Protein AF-A0AAN7YB39-F1 (afdb_monomer)

pLDDT: mean 75.11, std 22.78, range [27.12, 96.81]

Nearest PDB structures (foldseek):
  8sxz-assembly1_f  TM=6.040E-01  e=8.863E+00  Homo sapiens
  1uru-assembly1_A-2  TM=2.843E-01  e=2.651E+00  Drosophila melanogaster
  7n6g-assembly1_3Q  TM=1.728E-01  e=8.731E-01  Chlamydomonas reinhardtii
  3u9m-assembly1_A  TM=2.470E-01  e=5.469E+00  Homo sapiens

InterPro domains:
  IPR020850 GTPase effector domain [PS51388] (206-297)

Structure (mmCIF, N/CA/C/O backbone):
data_AF-A0AAN7YB39-F1
#
_entry.id   AF-A0AAN7YB39-F1
#
loop_
_atom_site.group_PDB
_atom_site.id
_atom_site.type_symbol
_atom_site.label_atom_id
_atom_site.label_alt_id
_atom_site.label_comp_id
_atom_site.label_asym_id
_atom_site.label_entity_id
_atom_site.label_seq_id
_atom_site.pdbx_PDB_ins_code
_atom_site.Cartn_x
_atom_site.Cartn_y
_atom_site.Cartn_z
_atom_site.occupancy
_atom_site.B_iso_or_equiv
_atom_site.auth_seq_id
_atom_site.auth_comp_id
_atom_site.auth_asym_id
_atom_site.auth_atom_id
_atom_site.pdbx_PDB_model_num
ATOM 1 N N . MET A 1 1 ? -0.452 -6.998 1.868 1.00 83.06 1 MET A N 1
ATOM 2 C CA . MET A 1 1 ? -1.133 -6.321 3.003 1.00 83.06 1 MET A CA 1
ATOM 3 C C . MET A 1 1 ? -2.255 -7.136 3.653 1.00 83.06 1 MET A C 1
ATOM 5 O O . MET A 1 1 ? -2.190 -7.310 4.856 1.00 83.06 1 MET A O 1
ATOM 9 N N . ARG A 1 2 ? -3.230 -7.708 2.924 1.00 84.50 2 ARG A N 1
ATOM 10 C CA . ARG A 1 2 ? -4.366 -8.448 3.540 1.00 84.50 2 ARG A CA 1
ATOM 11 C C . ARG A 1 2 ? -3.993 -9.591 4.497 1.00 84.50 2 ARG A C 1
ATOM 13 O O . ARG A 1 2 ? -4.722 -9.845 5.440 1.00 84.50 2 ARG A O 1
ATOM 20 N N . ARG A 1 3 ? -2.893 -10.301 4.224 1.00 83.81 3 ARG A N 1
ATOM 21 C CA . ARG A 1 3 ? -2.438 -11.446 5.035 1.00 83.81 3 ARG A CA 1
ATOM 22 C C . ARG A 1 3 ? -1.378 -11.037 6.060 1.00 83.81 3 ARG A C 1
ATOM 24 O O . ARG A 1 3 ? -1.516 -11.318 7.240 1.00 83.81 3 ARG A O 1
ATOM 31 N N . GLN A 1 4 ? -0.350 -10.324 5.597 1.00 85.81 4 GLN A N 1
ATOM 32 C CA . GLN A 1 4 ? 0.855 -10.034 6.385 1.00 85.81 4 GLN A CA 1
ATOM 33 C C . GLN A 1 4 ? 0.977 -8.577 6.865 1.00 85.81 4 GLN A C 1
ATOM 35 O O . GLN A 1 4 ? 1.976 -8.201 7.462 1.00 85.81 4 GLN A O 1
ATOM 40 N N . GLY A 1 5 ? -0.006 -7.719 6.571 1.00 86.69 5 GLY A N 1
ATOM 41 C CA . GLY A 1 5 ? 0.058 -6.289 6.898 1.00 86.69 5 GLY A CA 1
ATOM 42 C C . GLY A 1 5 ? -0.314 -5.956 8.337 1.00 86.69 5 GLY A C 1
ATOM 43 O O . GLY A 1 5 ? -0.099 -4.825 8.765 1.00 86.69 5 GLY A O 1
ATOM 44 N N . HIS A 1 6 ? -0.904 -6.902 9.062 1.00 90.00 6 HIS A N 1
ATOM 45 C CA . HIS A 1 6 ? -1.269 -6.742 10.463 1.00 90.00 6 HIS A CA 1
ATOM 46 C C . HIS A 1 6 ? -0.057 -7.027 11.341 1.00 90.00 6 HIS A C 1
ATOM 48 O O . HIS A 1 6 ? 0.505 -8.118 11.237 1.00 90.00 6 HIS A O 1
ATOM 54 N N . ARG A 1 7 ? 0.316 -6.102 12.230 1.00 90.06 7 ARG A N 1
ATOM 55 C CA . ARG A 1 7 ? 1.334 -6.387 13.249 1.00 90.06 7 ARG A CA 1
ATOM 56 C C . ARG A 1 7 ? 0.863 -7.480 14.205 1.00 90.06 7 ARG A C 1
ATOM 58 O O . ARG A 1 7 ? 1.604 -8.429 14.438 1.00 90.06 7 ARG A O 1
ATOM 65 N N . TYR A 1 8 ? -0.364 -7.357 14.712 1.00 90.06 8 TYR A N 1
ATOM 66 C CA . TYR A 1 8 ? -0.984 -8.344 15.588 1.00 90.06 8 TYR A CA 1
ATOM 67 C C . TYR A 1 8 ? -1.997 -9.184 14.810 1.00 90.06 8 TYR A C 1
ATOM 69 O O . TYR A 1 8 ? -3.013 -8.668 14.340 1.00 90.06 8 TYR A O 1
ATOM 77 N N . ASN A 1 9 ? -1.730 -10.480 14.668 1.00 88.06 9 ASN A N 1
ATOM 78 C CA . ASN A 1 9 ? -2.675 -11.428 14.090 1.00 88.06 9 ASN A CA 1
ATOM 79 C C . ASN A 1 9 ? -3.630 -11.920 15.187 1.00 88.06 9 ASN A C 1
ATOM 81 O O . ASN A 1 9 ? -3.201 -12.635 16.095 1.00 88.06 9 ASN A O 1
ATOM 85 N N . LEU A 1 10 ? -4.898 -11.500 15.115 1.00 85.19 10 LEU A N 1
ATOM 86 C CA . LEU A 1 10 ? -5.905 -11.798 16.133 1.00 85.19 10 LEU A CA 1
ATOM 87 C C . LEU A 1 10 ? -6.524 -13.179 15.902 1.00 85.19 10 LEU A C 1
ATOM 89 O O . LEU A 1 10 ? -7.164 -13.397 14.876 1.00 85.19 10 LEU A O 1
ATOM 93 N N . VAL A 1 11 ? -6.346 -14.090 16.861 1.00 84.06 11 VAL A N 1
ATOM 94 C CA . VAL A 1 11 ? -6.857 -15.474 16.797 1.00 84.06 11 VAL A CA 1
ATOM 95 C C . VAL A 1 11 ? -7.880 -15.718 17.914 1.00 84.06 11 VAL A C 1
ATOM 97 O O . VAL A 1 11 ? -7.735 -15.195 19.021 1.00 84.06 11 VAL A O 1
ATOM 100 N N . ASP A 1 12 ? -8.921 -16.506 17.627 1.00 66.88 12 ASP A N 1
ATOM 101 C CA . ASP A 1 12 ? -10.043 -16.752 18.550 1.00 66.88 12 ASP A CA 1
ATOM 102 C C . ASP A 1 12 ? -9.696 -17.705 19.712 1.00 66.88 12 ASP A C 1
ATOM 104 O O . ASP A 1 12 ? -10.278 -17.600 20.792 1.00 66.88 12 ASP A O 1
ATOM 108 N N . HIS A 1 13 ? -8.700 -18.582 19.542 1.00 57.97 13 HIS A N 1
ATOM 109 C CA . HIS A 1 13 ? -8.215 -19.505 20.574 1.00 57.97 13 HIS A CA 1
ATOM 110 C C . HIS A 1 13 ? -6.684 -19.523 20.636 1.00 57.97 13 HIS A C 1
ATOM 112 O O . HIS A 1 13 ? -6.022 -19.412 19.602 1.00 57.97 13 HIS A O 1
ATOM 118 N N . GLU A 1 14 ? -6.117 -19.713 21.837 1.00 52.72 14 GLU A N 1
ATOM 119 C CA . GLU A 1 14 ? -4.701 -20.068 21.992 1.00 52.72 14 GLU A CA 1
ATOM 120 C C . GLU A 1 14 ? -4.489 -21.463 21.407 1.00 52.72 14 GLU A C 1
ATOM 122 O O . GLU A 1 14 ? -4.579 -22.478 22.097 1.00 52.72 14 GLU A O 1
ATOM 127 N N . ARG A 1 15 ? -4.272 -21.538 20.093 1.00 45.50 15 ARG A N 1
ATOM 128 C CA . ARG A 1 15 ? -3.816 -22.775 19.479 1.00 45.50 15 ARG A CA 1
ATOM 129 C C . ARG A 1 15 ? -2.423 -23.021 20.061 1.00 45.50 15 ARG A C 1
ATOM 131 O O . ARG A 1 15 ? -1.532 -22.187 19.890 1.00 45.50 15 ARG A O 1
ATOM 138 N N . GLY A 1 16 ? -2.289 -24.099 20.841 1.00 44.31 16 GLY A N 1
ATOM 139 C CA . GLY A 1 16 ? -1.029 -24.504 21.459 1.00 44.31 16 GLY A CA 1
ATOM 140 C C . GLY A 1 16 ? 0.093 -24.410 20.434 1.00 44.31 16 GLY A C 1
ATOM 141 O O . GLY A 1 16 ? -0.144 -24.730 19.277 1.00 44.31 16 GLY A O 1
ATOM 142 N N . LYS A 1 17 ? 1.246 -23.888 20.870 1.00 40.91 17 LYS A N 1
ATOM 143 C CA . LYS A 1 17 ? 2.446 -23.531 20.094 1.00 40.91 17 LYS A CA 1
ATOM 144 C C . LYS A 1 17 ? 2.764 -24.508 18.950 1.00 40.91 17 LYS A C 1
ATOM 146 O O . LYS A 1 17 ? 3.692 -25.302 19.044 1.00 40.91 17 LYS A O 1
ATOM 151 N N . GLU A 1 18 ? 2.032 -24.427 17.855 1.00 38.12 18 GLU A N 1
ATOM 152 C CA . GLU A 1 18 ? 2.384 -25.060 16.601 1.00 38.12 18 GLU A CA 1
ATOM 153 C C . GLU A 1 18 ? 3.034 -23.970 15.772 1.00 38.12 18 GLU A C 1
ATOM 155 O O . GLU A 1 18 ? 2.397 -23.007 15.345 1.00 38.12 18 GLU A O 1
ATOM 160 N N . ASN A 1 19 ? 4.349 -24.113 15.624 1.00 41.38 19 ASN A N 1
ATOM 161 C CA . ASN A 1 19 ? 5.187 -23.339 14.726 1.00 41.38 19 ASN A CA 1
ATOM 162 C C . ASN A 1 19 ? 4.723 -23.558 13.277 1.00 41.38 19 ASN A C 1
ATOM 164 O O . ASN A 1 19 ? 5.379 -24.238 12.494 1.00 41.38 19 ASN A O 1
ATOM 168 N N . THR A 1 20 ? 3.592 -22.984 12.888 1.00 39.97 20 THR A N 1
ATOM 169 C CA . THR A 1 20 ? 3.364 -22.653 11.488 1.00 39.97 20 THR A CA 1
ATOM 170 C C . THR A 1 20 ? 4.073 -21.333 11.269 1.00 39.97 20 THR A C 1
ATOM 172 O O . THR A 1 20 ? 3.766 -20.378 11.976 1.00 39.97 20 THR A O 1
ATOM 175 N N . ASN A 1 21 ? 5.045 -21.304 10.356 1.00 44.50 21 ASN A N 1
ATOM 176 C CA . ASN A 1 21 ? 5.828 -20.135 9.951 1.00 44.50 21 ASN A CA 1
ATOM 177 C C . ASN A 1 21 ? 4.936 -18.919 9.624 1.00 44.50 21 ASN A C 1
ATOM 179 O O . ASN A 1 21 ? 4.682 -18.606 8.461 1.00 44.50 21 ASN A O 1
ATOM 183 N N . THR A 1 22 ? 4.445 -18.216 10.641 1.00 47.75 22 THR A N 1
ATOM 184 C CA . THR A 1 22 ? 3.862 -16.893 10.486 1.00 47.75 22 THR A CA 1
ATOM 185 C C . THR A 1 22 ? 5.049 -15.996 10.195 1.00 47.75 22 THR A C 1
ATOM 187 O O . THR A 1 22 ? 5.935 -15.879 11.038 1.00 47.75 22 THR A O 1
ATOM 190 N N . SER A 1 23 ? 5.101 -15.477 8.964 1.00 54.72 23 SER A N 1
ATOM 191 C CA . SER A 1 23 ? 6.090 -14.522 8.445 1.00 54.72 23 SER A CA 1
ATOM 192 C C . SER A 1 23 ? 6.753 -13.749 9.590 1.00 54.72 23 SER A C 1
ATOM 194 O O . SER A 1 23 ? 6.016 -13.126 10.354 1.00 54.72 23 SER A O 1
ATOM 196 N N . LEU A 1 24 ? 8.087 -13.838 9.721 1.00 55.56 24 LEU A N 1
ATOM 197 C CA . LEU A 1 24 ? 8.959 -13.467 10.865 1.00 55.56 24 LEU A CA 1
ATOM 198 C C . LEU A 1 24 ? 8.666 -12.124 11.589 1.00 55.56 24 LEU A C 1
ATOM 200 O O . LEU A 1 24 ? 9.299 -11.812 12.592 1.00 55.56 24 LEU A O 1
ATOM 204 N N . SER A 1 25 ? 7.722 -11.323 11.100 1.00 70.56 25 SER A N 1
ATOM 205 C CA . SER A 1 25 ? 7.321 -10.009 11.586 1.00 70.56 25 SER A CA 1
ATOM 206 C C . SER A 1 25 ? 5.951 -9.919 12.288 1.00 70.56 25 SER A C 1
ATOM 208 O O . SER A 1 25 ? 5.701 -8.896 12.925 1.00 70.56 25 SER A O 1
ATOM 210 N N . GLN A 1 26 ? 5.036 -10.894 12.162 1.00 84.94 26 GLN A N 1
ATOM 211 C CA . GLN A 1 26 ? 3.697 -10.802 12.782 1.00 84.94 26 GLN A CA 1
ATOM 212 C C . GLN A 1 26 ? 3.653 -11.452 14.169 1.00 84.94 26 GLN A C 1
ATOM 214 O O . GLN A 1 26 ? 4.123 -12.569 14.367 1.00 84.94 26 GLN A O 1
ATOM 219 N N . ILE A 1 27 ? 3.018 -10.775 15.125 1.00 87.12 27 ILE A N 1
ATOM 220 C CA . ILE A 1 27 ? 2.827 -11.255 16.496 1.00 87.12 27 ILE A CA 1
ATOM 221 C C . ILE A 1 27 ? 1.431 -11.868 16.595 1.00 87.12 27 ILE A C 1
ATOM 223 O O . ILE A 1 27 ? 0.433 -11.197 16.341 1.00 87.12 27 ILE A O 1
ATOM 227 N N . THR A 1 28 ? 1.341 -13.143 16.963 1.00 87.56 28 THR A N 1
ATOM 228 C CA . THR A 1 28 ? 0.040 -13.788 17.198 1.00 87.56 28 THR A CA 1
ATOM 229 C C . THR A 1 28 ? -0.462 -13.423 18.586 1.00 87.56 28 THR A C 1
ATOM 231 O O . THR A 1 28 ? 0.280 -13.544 19.558 1.00 87.56 28 THR A O 1
ATOM 234 N N . MET A 1 29 ? -1.707 -12.963 18.681 1.00 89.19 29 MET A N 1
ATOM 235 C CA . MET A 1 29 ? -2.298 -12.523 19.941 1.00 89.19 29 MET A CA 1
ATOM 236 C C . MET A 1 29 ? -3.792 -12.815 19.947 1.00 89.19 29 MET A C 1
ATOM 238 O O . MET A 1 29 ? -4.459 -12.671 18.927 1.00 89.19 29 MET A O 1
ATOM 242 N N . THR A 1 30 ? -4.350 -13.233 21.079 1.00 90.88 30 THR A N 1
ATOM 243 C CA . THR A 1 30 ? -5.800 -13.451 21.146 1.00 90.88 30 THR A CA 1
ATOM 244 C C . THR A 1 30 ? -6.548 -12.126 21.151 1.00 90.88 30 THR A C 1
ATOM 246 O O . THR A 1 30 ? -6.044 -11.096 21.612 1.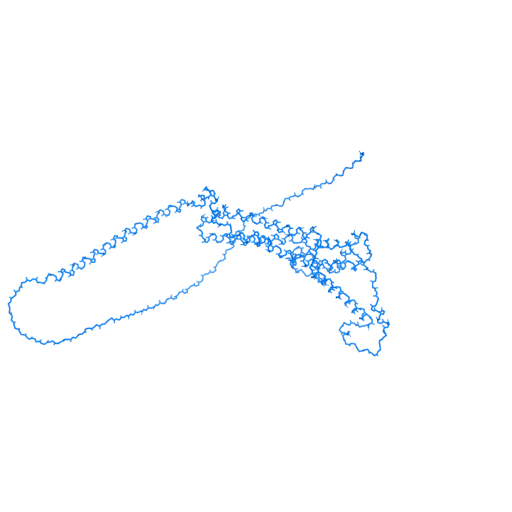00 90.88 30 THR A O 1
ATOM 249 N N . ARG A 1 31 ? -7.806 -12.150 20.702 1.00 88.56 31 ARG A N 1
ATOM 250 C CA . ARG A 1 31 ? -8.671 -10.967 20.765 1.00 88.56 31 ARG A CA 1
ATOM 251 C C . ARG A 1 31 ? -8.812 -10.426 22.193 1.00 88.56 31 ARG A C 1
ATOM 253 O O . ARG A 1 31 ? -8.739 -9.219 22.384 1.00 88.56 31 ARG A O 1
ATOM 260 N N . LYS A 1 32 ? -8.930 -11.307 23.195 1.00 88.62 32 LYS A N 1
ATOM 261 C CA . LYS A 1 32 ? -9.005 -10.919 24.616 1.00 88.62 32 LYS A CA 1
ATOM 262 C C . LYS A 1 32 ? -7.740 -10.197 25.086 1.00 88.62 32 LYS A C 1
ATOM 264 O O . LYS A 1 32 ? -7.845 -9.146 25.706 1.00 88.62 32 LYS A O 1
ATOM 269 N N . GLN A 1 33 ? -6.560 -10.717 24.746 1.00 90.94 33 GLN A N 1
ATOM 270 C CA . GLN A 1 33 ? -5.287 -10.058 25.065 1.00 90.94 33 GLN A CA 1
ATOM 271 C C . GLN A 1 33 ? -5.188 -8.679 24.400 1.00 90.94 33 GLN A C 1
ATOM 273 O O . GLN A 1 33 ? -4.709 -7.733 25.018 1.00 90.94 33 GLN A O 1
ATOM 278 N N . TYR A 1 34 ? -5.664 -8.537 23.158 1.00 92.81 34 TYR A N 1
ATOM 279 C CA . TYR A 1 34 ? -5.642 -7.253 22.447 1.00 92.81 34 TYR A CA 1
ATOM 280 C C . TYR A 1 34 ? -6.618 -6.233 23.017 1.00 92.81 34 TYR A C 1
ATOM 282 O O . TYR A 1 34 ? -6.279 -5.057 23.130 1.00 92.81 34 TYR A O 1
ATOM 290 N N . THR A 1 35 ? -7.790 -6.678 23.463 1.00 91.81 35 THR A N 1
ATOM 291 C CA . THR A 1 35 ? -8.710 -5.836 24.229 1.00 91.81 35 THR A CA 1
ATOM 292 C C . THR A 1 35 ? -8.092 -5.378 25.549 1.00 91.81 35 THR A C 1
ATOM 294 O O . THR A 1 35 ? -8.215 -4.204 25.885 1.00 91.81 35 THR A O 1
ATOM 297 N N . GLU A 1 36 ? -7.370 -6.246 26.263 1.00 92.19 36 GLU A N 1
ATOM 298 C CA . GLU A 1 36 ? -6.679 -5.851 27.497 1.00 92.19 36 GLU A CA 1
ATOM 299 C C . GLU A 1 36 ? -5.553 -4.844 27.221 1.00 92.19 36 GLU A C 1
ATOM 301 O O . GLU A 1 36 ? -5.421 -3.842 27.919 1.00 92.19 36 GLU A O 1
ATOM 306 N N . HIS A 1 37 ? -4.792 -5.034 26.139 1.00 92.44 37 HIS A N 1
ATOM 307 C CA . HIS A 1 37 ? -3.810 -4.048 25.686 1.00 92.44 37 HIS A CA 1
ATOM 308 C C . HIS A 1 37 ? -4.464 -2.687 25.389 1.00 92.44 37 HIS A C 1
ATOM 310 O O . HIS A 1 37 ? -3.989 -1.649 25.853 1.00 92.44 37 HIS A O 1
ATOM 316 N N . ALA A 1 38 ? -5.594 -2.686 24.676 1.00 92.88 38 ALA A N 1
ATOM 317 C CA . ALA A 1 38 ? -6.360 -1.474 24.403 1.00 92.88 38 ALA A CA 1
ATOM 318 C C . ALA A 1 38 ? -6.907 -0.826 25.687 1.00 92.88 38 ALA A C 1
ATOM 320 O O . ALA A 1 38 ? -6.900 0.397 25.789 1.00 92.88 38 ALA A O 1
ATOM 321 N N . LYS A 1 39 ? -7.315 -1.616 26.688 1.00 91.69 39 LYS A N 1
ATOM 322 C CA . LYS A 1 39 ? -7.737 -1.130 28.012 1.00 91.69 39 LYS A CA 1
ATOM 323 C C . LYS A 1 39 ? -6.586 -0.456 28.766 1.00 91.69 39 LYS A C 1
ATOM 325 O O . LYS A 1 39 ? -6.772 0.611 29.350 1.00 91.69 39 LYS A O 1
ATOM 330 N N . VAL A 1 40 ? -5.381 -1.023 28.723 1.00 91.62 40 VAL A N 1
ATOM 331 C CA . VAL A 1 40 ? -4.180 -0.394 29.303 1.00 91.62 40 VAL A CA 1
ATOM 332 C C . VAL A 1 40 ? -3.849 0.921 28.592 1.00 91.62 40 VAL A C 1
ATOM 334 O O . VAL A 1 40 ? -3.535 1.916 29.246 1.00 91.62 40 VAL A O 1
ATOM 337 N N . LEU A 1 41 ? -3.958 0.965 27.261 1.00 91.12 41 LEU A N 1
ATOM 338 C CA . LEU A 1 41 ? -3.773 2.207 26.509 1.00 91.12 41 LEU A CA 1
ATOM 339 C C . LEU A 1 41 ? -4.833 3.250 26.869 1.00 91.12 41 LEU A C 1
ATOM 341 O O . LEU A 1 41 ? -4.466 4.387 27.146 1.00 91.12 41 LEU A O 1
ATOM 345 N N . LEU A 1 42 ? -6.104 2.847 26.939 1.00 90.69 42 LEU A N 1
ATOM 346 C CA . LEU A 1 42 ? -7.237 3.688 27.323 1.00 90.69 42 LEU A CA 1
ATOM 347 C C . LEU A 1 42 ? -7.042 4.297 28.711 1.00 90.69 42 LEU A C 1
ATOM 349 O O . LEU A 1 42 ? -7.211 5.499 28.879 1.00 90.69 42 LEU A O 1
ATOM 353 N N . THR A 1 43 ? -6.650 3.501 29.708 1.00 88.81 43 THR A N 1
ATOM 354 C CA . THR A 1 43 ? -6.431 4.011 31.072 1.00 88.81 43 THR A CA 1
ATOM 355 C C . THR A 1 43 ? -5.235 4.959 31.144 1.00 88.81 43 THR A C 1
ATOM 357 O O . THR A 1 43 ? -5.285 5.948 31.874 1.00 88.81 43 THR A O 1
ATOM 360 N N . ARG A 1 44 ? -4.184 4.712 30.349 1.00 89.06 44 ARG A N 1
ATOM 361 C CA . ARG A 1 44 ? -2.989 5.565 30.281 1.00 89.06 44 ARG A CA 1
ATOM 362 C C . ARG A 1 44 ? -3.226 6.885 29.545 1.00 89.06 44 ARG A C 1
ATOM 364 O O . ARG A 1 44 ? -2.643 7.895 29.930 1.00 89.06 44 ARG A O 1
ATOM 371 N N . SER A 1 45 ? -4.024 6.880 28.479 1.00 86.62 45 SER A N 1
ATOM 372 C CA . SER A 1 45 ? -4.332 8.069 27.672 1.00 86.62 45 SER A CA 1
ATOM 373 C C . SER A 1 45 ? -5.595 8.805 28.130 1.00 86.62 45 SER A C 1
ATOM 375 O O . SER A 1 45 ? -5.950 9.827 27.539 1.00 86.62 45 SER A O 1
ATOM 377 N N . ARG A 1 46 ? -6.251 8.322 29.197 1.00 85.25 46 ARG A N 1
ATOM 378 C CA . ARG A 1 46 ? -7.513 8.868 29.700 1.00 85.25 46 ARG A CA 1
ATOM 379 C C . ARG A 1 46 ? -7.368 10.339 30.073 1.00 85.25 46 ARG A C 1
ATOM 381 O O . ARG A 1 46 ? -6.643 10.697 30.999 1.00 85.25 46 ARG A O 1
ATOM 388 N N . GLY A 1 47 ? -8.098 11.186 29.357 1.00 86.81 47 GLY A N 1
ATOM 389 C CA . GLY A 1 47 ? -8.186 12.611 29.650 1.00 86.81 47 GLY A CA 1
ATOM 390 C C . GLY A 1 47 ? -9.424 12.936 30.479 1.00 86.81 47 GLY A C 1
ATOM 391 O O . GLY A 1 47 ? -9.537 12.589 31.652 1.00 86.81 47 GLY A O 1
ATOM 392 N N . ARG A 1 48 ? -10.370 13.626 29.837 1.00 87.38 48 ARG A N 1
ATOM 393 C CA . ARG A 1 48 ? -11.651 14.068 30.419 1.00 87.38 48 ARG A CA 1
ATOM 394 C C . ARG A 1 48 ? -12.825 13.160 30.027 1.00 87.38 48 ARG A C 1
ATOM 396 O O . ARG A 1 48 ? -13.973 13.587 30.070 1.00 87.38 48 ARG A O 1
ATOM 403 N N . GLU A 1 49 ? -12.528 11.945 29.580 1.00 87.75 49 GLU A N 1
ATOM 404 C CA . GLU A 1 49 ? -13.534 10.964 29.170 1.00 87.75 49 GLU A CA 1
ATOM 405 C C . GLU A 1 49 ? -14.314 10.420 30.364 1.00 87.75 49 GLU A C 1
ATOM 407 O O . GLU A 1 49 ? -13.775 10.242 31.459 1.00 87.75 49 GLU A O 1
ATOM 412 N N . LEU A 1 50 ? -15.594 10.138 30.130 1.00 85.88 50 LEU A N 1
ATOM 413 C CA . LEU A 1 50 ? -16.458 9.497 31.111 1.00 85.88 50 LEU A CA 1
ATOM 414 C C . LEU A 1 50 ? -16.235 7.974 31.093 1.00 85.88 50 LEU A C 1
ATOM 416 O O . LEU A 1 50 ? -15.908 7.421 30.038 1.00 85.88 50 LEU A O 1
ATOM 420 N N . PRO A 1 51 ? -16.445 7.272 32.220 1.00 81.38 51 PRO A N 1
ATOM 421 C CA . PRO A 1 51 ? -16.397 5.812 32.251 1.00 81.38 51 PRO A CA 1
ATOM 422 C C . PRO A 1 51 ? -17.288 5.184 31.171 1.00 81.38 51 PRO A C 1
ATOM 424 O O . PRO A 1 51 ? -18.423 5.614 30.969 1.00 81.38 51 PRO A O 1
ATOM 427 N N . GLY A 1 52 ? -16.771 4.174 30.469 1.00 82.38 52 GLY A N 1
ATOM 428 C CA . GLY A 1 52 ? -17.483 3.531 29.356 1.00 82.38 52 GLY A CA 1
ATOM 429 C C . GLY A 1 52 ? -17.390 4.255 28.013 1.00 82.38 52 GLY A C 1
ATOM 430 O O . GLY A 1 52 ? -17.947 3.776 27.027 1.00 82.38 52 GLY A O 1
ATOM 431 N N . THR A 1 53 ? -16.678 5.381 27.957 1.00 87.00 53 THR A N 1
ATOM 432 C CA . THR A 1 53 ? -16.326 6.079 26.715 1.00 87.00 53 THR A CA 1
ATOM 433 C C . THR A 1 53 ? -14.816 6.047 26.497 1.00 87.00 53 THR A C 1
ATOM 435 O O . THR A 1 53 ? -14.063 5.708 27.409 1.00 87.00 53 THR A O 1
ATOM 438 N N . PHE A 1 54 ? -14.373 6.363 25.282 1.00 89.75 54 PHE A N 1
ATOM 439 C CA . PHE A 1 54 ? -12.956 6.417 24.933 1.00 89.75 54 PHE A CA 1
ATOM 440 C C . PHE A 1 54 ? -12.675 7.580 23.975 1.00 89.75 54 PHE A C 1
ATOM 442 O O . PHE A 1 54 ? -13.552 8.007 23.219 1.00 89.75 54 PHE A O 1
ATOM 449 N N . ASN A 1 55 ? -11.438 8.071 23.979 1.00 90.50 55 ASN A N 1
ATOM 450 C CA . ASN A 1 55 ? -10.956 9.073 23.039 1.00 90.50 55 ASN A CA 1
ATOM 451 C C . ASN A 1 55 ? -10.939 8.498 21.619 1.00 90.50 55 ASN A C 1
ATOM 453 O O . ASN A 1 55 ? -10.232 7.515 21.399 1.00 90.50 55 ASN A O 1
ATOM 457 N N . PRO A 1 56 ? -11.575 9.118 20.613 1.00 88.12 56 PRO A N 1
ATOM 458 C CA . PRO A 1 56 ? -11.428 8.680 19.226 1.00 88.12 56 PRO A CA 1
ATOM 459 C C . PRO A 1 56 ? -9.966 8.591 18.751 1.00 88.12 56 PRO A C 1
ATOM 461 O O . PRO A 1 56 ? -9.661 7.774 17.887 1.00 88.12 56 PRO A O 1
ATOM 464 N N . LEU A 1 57 ? -9.042 9.361 19.342 1.00 89.50 57 LEU A N 1
ATOM 465 C CA . LEU A 1 57 ? -7.606 9.268 19.044 1.00 89.50 57 LEU A CA 1
ATOM 466 C C . LEU A 1 57 ? -6.977 7.925 19.452 1.00 89.50 57 LEU A C 1
ATOM 468 O O . LEU A 1 57 ? -6.004 7.513 18.830 1.00 89.50 57 LEU A O 1
ATOM 472 N N . LEU A 1 58 ? -7.569 7.186 20.396 1.00 91.81 58 LEU A N 1
ATOM 473 C CA . LEU A 1 58 ? -7.135 5.825 20.730 1.00 91.81 58 LEU A CA 1
ATOM 474 C C . LEU A 1 58 ? -7.220 4.889 19.512 1.00 91.81 58 LEU A C 1
ATOM 476 O O . LEU A 1 58 ? -6.400 3.986 19.361 1.00 91.81 58 LEU A O 1
ATOM 480 N N . ILE A 1 59 ? -8.183 5.123 18.611 1.00 92.94 59 ILE A N 1
ATOM 481 C CA . ILE A 1 59 ? -8.293 4.379 17.349 1.00 92.94 59 ILE A CA 1
ATOM 482 C C . ILE A 1 59 ? -7.052 4.627 16.485 1.00 92.94 59 ILE A C 1
ATOM 484 O O . ILE A 1 59 ? -6.566 3.693 15.851 1.00 92.94 59 ILE A O 1
ATOM 488 N N . ALA A 1 60 ? -6.537 5.861 16.469 1.00 91.62 60 ALA A N 1
ATOM 489 C CA . ALA A 1 60 ? -5.342 6.224 15.714 1.00 91.62 60 ALA A CA 1
ATOM 490 C C . ALA A 1 60 ? -4.107 5.499 16.258 1.00 91.62 60 ALA A C 1
ATOM 492 O O . ALA A 1 60 ? -3.378 4.889 15.480 1.00 91.62 60 ALA A O 1
ATOM 493 N N . ASP A 1 61 ? -3.925 5.500 17.579 1.00 92.06 61 ASP A N 1
ATOM 494 C CA . ASP A 1 61 ? -2.798 4.835 18.239 1.00 92.06 61 ASP A CA 1
ATOM 495 C C . ASP A 1 61 ? -2.802 3.324 17.956 1.00 92.06 61 ASP A C 1
ATOM 497 O O . ASP A 1 61 ? -1.813 2.760 17.482 1.00 92.06 61 ASP A O 1
ATOM 501 N N . LEU A 1 62 ? -3.954 2.671 18.151 1.00 94.00 62 LEU A N 1
ATOM 502 C CA . LEU A 1 62 ? -4.125 1.246 17.854 1.00 94.00 62 LEU A CA 1
ATOM 503 C C . LEU A 1 62 ? -3.907 0.944 16.363 1.00 94.00 62 LEU A C 1
ATOM 505 O O . LEU A 1 62 ? -3.292 -0.062 16.005 1.00 94.00 62 LEU A O 1
ATOM 509 N N . PHE A 1 63 ? -4.394 1.817 15.476 1.00 93.94 63 PHE A N 1
ATOM 510 C CA . PHE A 1 63 ? -4.216 1.664 14.036 1.00 93.94 63 PHE A CA 1
ATOM 511 C C . PHE A 1 63 ? -2.743 1.777 13.630 1.00 93.94 63 PHE A C 1
ATOM 513 O O . PHE A 1 63 ? -2.269 0.949 12.850 1.00 93.94 63 PHE A O 1
ATOM 520 N N . GLN A 1 64 ? -2.010 2.755 14.167 1.00 92.12 64 GLN A N 1
ATOM 521 C CA . GLN A 1 64 ? -0.579 2.945 13.913 1.00 92.12 64 GLN A CA 1
ATOM 522 C C . GLN A 1 64 ? 0.231 1.711 14.302 1.00 92.12 64 GLN A C 1
ATOM 524 O O . GLN A 1 64 ? 1.058 1.238 13.520 1.00 92.12 64 GLN A O 1
ATOM 529 N N . GLU A 1 65 ? -0.048 1.144 15.476 1.00 92.38 65 GLU A N 1
ATOM 530 C CA . GLU A 1 65 ? 0.573 -0.109 15.893 1.00 92.38 65 GLU A CA 1
ATOM 531 C C . GLU A 1 65 ? 0.245 -1.247 14.924 1.00 92.38 65 GLU A C 1
ATOM 533 O O . GLU A 1 65 ? 1.126 -2.027 14.562 1.00 92.38 65 GLU A O 1
ATOM 538 N N . GLN A 1 66 ? -1.009 -1.335 14.477 1.00 92.44 66 GLN A N 1
ATOM 539 C CA . GLN A 1 66 ? -1.473 -2.434 13.641 1.00 92.44 66 GLN A CA 1
ATOM 540 C C . GLN A 1 66 ? -0.960 -2.365 12.196 1.00 92.44 66 GLN A C 1
ATOM 542 O O . GLN A 1 66 ? -0.779 -3.411 11.566 1.00 92.44 66 GLN A O 1
ATOM 547 N N . CYS A 1 67 ? -0.703 -1.167 11.664 1.00 93.00 67 CYS A N 1
ATOM 548 C CA . CYS A 1 67 ? -0.205 -0.944 10.302 1.00 93.00 67 CYS A CA 1
ATOM 549 C C . CYS A 1 67 ? 1.322 -0.757 10.212 1.00 93.00 67 CYS A C 1
ATOM 551 O O . CYS A 1 67 ? 1.841 -0.397 9.153 1.00 93.00 67 CYS A O 1
ATOM 553 N N . SER A 1 68 ? 2.074 -1.035 11.282 1.00 91.69 68 SER A N 1
ATOM 554 C CA . SER A 1 68 ? 3.529 -0.819 11.325 1.00 91.69 68 SER A CA 1
ATOM 555 C C . SER A 1 68 ? 4.319 -1.618 10.277 1.00 91.69 68 SER A C 1
ATOM 557 O O . SER A 1 68 ? 5.448 -1.259 9.954 1.00 91.69 68 SER A O 1
ATOM 559 N N . LEU A 1 69 ? 3.744 -2.704 9.748 1.00 92.38 69 LEU A N 1
ATOM 560 C CA . LEU A 1 69 ? 4.352 -3.559 8.720 1.00 92.38 69 LEU A CA 1
ATOM 561 C C . LEU A 1 69 ? 4.090 -3.076 7.286 1.00 92.38 69 LEU A C 1
ATOM 563 O O . LEU A 1 69 ? 4.646 -3.619 6.334 1.00 92.38 69 LEU A O 1
ATOM 567 N N . TRP A 1 70 ? 3.232 -2.073 7.089 1.00 94.56 70 TRP A N 1
ATOM 568 C CA . TRP A 1 70 ? 2.912 -1.585 5.746 1.00 94.56 70 TRP A CA 1
ATOM 569 C C . TRP A 1 70 ? 4.117 -0.996 4.997 1.00 94.56 70 TRP A C 1
ATOM 571 O O . TRP A 1 70 ? 4.254 -1.322 3.818 1.00 94.56 70 TRP A O 1
ATOM 581 N N . PRO A 1 71 ? 5.022 -0.210 5.621 1.00 93.06 71 PRO A N 1
ATOM 582 C CA . PRO A 1 71 ? 6.178 0.348 4.918 1.00 93.06 71 PRO A CA 1
ATOM 583 C C . PRO A 1 71 ? 7.139 -0.711 4.361 1.00 93.06 71 PRO A C 1
ATOM 585 O O . PRO A 1 71 ? 7.675 -0.547 3.268 1.00 93.06 71 PRO A O 1
ATOM 588 N N . SER A 1 72 ? 7.387 -1.805 5.089 1.00 92.44 72 SER A N 1
ATOM 589 C CA . SER A 1 72 ? 8.260 -2.881 4.597 1.00 92.44 72 SER A CA 1
ATOM 590 C C . SER A 1 72 ? 7.616 -3.630 3.434 1.00 92.44 72 SER A C 1
ATOM 592 O O . SER A 1 72 ? 8.259 -3.791 2.400 1.00 92.44 72 SER A O 1
ATOM 594 N N . LEU A 1 73 ? 6.339 -4.000 3.568 1.00 93.12 73 LEU A N 1
ATOM 595 C CA . LEU A 1 73 ? 5.587 -4.676 2.508 1.00 93.12 73 LEU A CA 1
ATOM 596 C C . LEU A 1 73 ? 5.473 -3.829 1.242 1.00 93.12 73 LEU A C 1
ATOM 598 O O . LEU A 1 73 ? 5.559 -4.359 0.139 1.00 93.12 73 LEU A O 1
ATOM 602 N N . LEU A 1 74 ? 5.266 -2.519 1.396 1.00 94.50 74 LEU A N 1
ATOM 603 C CA . LEU A 1 74 ? 5.211 -1.609 0.264 1.00 94.50 74 LEU A CA 1
ATOM 604 C C . LEU A 1 74 ? 6.554 -1.575 -0.469 1.00 94.50 74 LEU A C 1
ATOM 606 O O . LEU A 1 74 ? 6.578 -1.750 -1.680 1.00 94.50 74 LEU A O 1
ATOM 610 N N . ARG A 1 75 ? 7.666 -1.380 0.249 1.00 94.44 75 ARG A N 1
ATOM 611 C CA . ARG A 1 75 ? 9.000 -1.321 -0.373 1.00 94.44 75 ARG A CA 1
ATOM 612 C C . ARG A 1 75 ? 9.360 -2.616 -1.093 1.00 94.44 75 ARG A C 1
ATOM 614 O O . ARG A 1 75 ? 9.956 -2.569 -2.162 1.00 94.44 75 ARG A O 1
ATOM 621 N N . GLU A 1 76 ? 8.994 -3.762 -0.529 1.00 94.50 76 GLU A N 1
ATOM 622 C CA . GLU A 1 76 ? 9.183 -5.059 -1.181 1.00 94.50 76 GLU A CA 1
ATOM 623 C C . GLU A 1 76 ? 8.342 -5.188 -2.456 1.00 94.50 76 GLU A C 1
ATOM 625 O O . GLU A 1 76 ? 8.872 -5.557 -3.503 1.00 94.50 76 GLU A O 1
ATOM 630 N N . TYR A 1 77 ? 7.062 -4.811 -2.395 1.00 94.94 77 TYR A N 1
ATOM 631 C CA . TYR A 1 77 ? 6.176 -4.803 -3.558 1.00 94.94 77 TYR A CA 1
ATOM 632 C C . TYR A 1 77 ? 6.697 -3.887 -4.670 1.00 94.94 77 TYR A C 1
ATOM 634 O O . TYR A 1 77 ? 6.851 -4.331 -5.806 1.00 94.94 77 TYR A O 1
ATOM 642 N N . LEU A 1 78 ? 7.029 -2.636 -4.340 1.00 95.62 78 LEU A N 1
ATOM 643 C CA . LEU A 1 78 ? 7.545 -1.670 -5.308 1.00 95.62 78 LEU A CA 1
ATOM 644 C C . LEU A 1 78 ? 8.862 -2.147 -5.919 1.00 95.62 78 LEU A C 1
ATOM 646 O O . LEU A 1 78 ? 9.020 -2.061 -7.128 1.00 95.62 78 LEU A O 1
ATOM 650 N N . ARG A 1 79 ? 9.766 -2.739 -5.127 1.00 96.12 79 ARG A N 1
ATOM 651 C CA . ARG A 1 79 ? 10.996 -3.346 -5.657 1.00 96.12 79 ARG A CA 1
ATOM 652 C C . ARG A 1 79 ? 10.696 -4.458 -6.660 1.00 96.12 79 ARG A C 1
ATOM 654 O O . ARG A 1 79 ? 11.335 -4.508 -7.705 1.00 96.12 79 ARG A O 1
ATOM 661 N N . SER A 1 80 ? 9.747 -5.342 -6.351 1.00 96.75 80 SER A N 1
ATOM 662 C CA . SER A 1 80 ? 9.368 -6.436 -7.251 1.00 96.75 80 SER A CA 1
ATOM 663 C C . SER A 1 80 ? 8.784 -5.916 -8.564 1.00 96.75 80 SER A C 1
ATOM 665 O O . SER A 1 80 ? 9.123 -6.438 -9.623 1.00 96.75 80 SER A O 1
ATOM 667 N N . VAL A 1 81 ? 7.923 -4.897 -8.502 1.00 96.06 81 VAL A N 1
ATOM 668 C CA . VAL A 1 81 ? 7.342 -4.263 -9.693 1.00 96.06 81 VAL A CA 1
ATOM 669 C C . VAL A 1 81 ? 8.435 -3.583 -10.515 1.00 96.06 81 VAL A C 1
ATOM 671 O O . VAL A 1 81 ? 8.548 -3.859 -11.705 1.00 96.06 81 VAL A O 1
ATOM 674 N N . SER A 1 82 ? 9.295 -2.780 -9.883 1.00 95.12 82 SER A N 1
ATOM 675 C CA . SER A 1 82 ? 10.428 -2.126 -10.547 1.00 95.12 82 SER A CA 1
ATOM 676 C C . SER A 1 82 ? 11.334 -3.124 -11.259 1.00 95.12 82 SER A C 1
ATOM 678 O O . SER A 1 82 ? 11.657 -2.924 -12.426 1.00 95.12 82 SER A O 1
ATOM 680 N N . ALA A 1 83 ? 11.712 -4.214 -10.584 1.00 95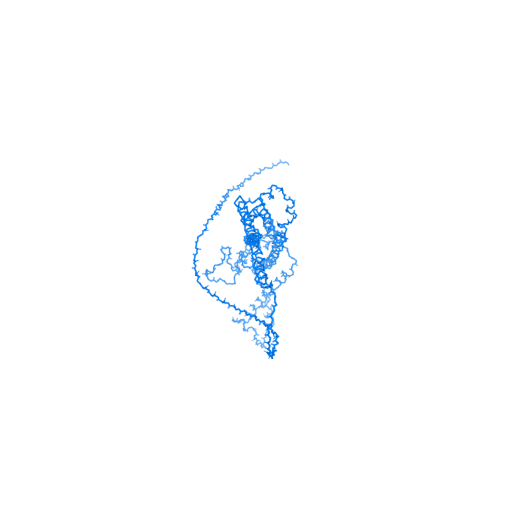.81 83 ALA A N 1
ATOM 681 C CA . ALA A 1 83 ? 12.567 -5.247 -11.160 1.00 95.81 83 ALA A CA 1
ATOM 682 C C . ALA A 1 83 ? 11.897 -5.943 -12.355 1.00 95.81 83 ALA A C 1
ATOM 684 O O . ALA A 1 83 ? 12.541 -6.157 -13.381 1.00 95.81 83 ALA A O 1
ATOM 685 N N . GLY A 1 84 ? 10.598 -6.248 -12.250 1.00 96.12 84 GLY A N 1
ATOM 686 C CA . GLY A 1 84 ? 9.821 -6.818 -13.351 1.00 96.12 84 GLY A CA 1
ATOM 687 C C . GLY A 1 84 ? 9.778 -5.894 -14.569 1.00 96.12 84 GLY A C 1
ATOM 688 O O . GLY A 1 84 ? 10.067 -6.328 -15.683 1.00 96.12 84 GLY A O 1
ATOM 689 N N . THR A 1 85 ? 9.496 -4.607 -14.358 1.00 94.38 85 THR A N 1
ATOM 690 C CA . THR A 1 85 ? 9.439 -3.613 -15.436 1.00 94.38 85 THR A CA 1
ATOM 691 C C . THR A 1 85 ? 10.808 -3.372 -16.069 1.00 94.38 85 THR A C 1
ATOM 693 O O . THR A 1 85 ? 10.924 -3.378 -17.292 1.00 94.38 85 THR A O 1
ATOM 696 N N . GLN A 1 86 ? 11.864 -3.210 -15.267 1.00 93.94 86 GLN A N 1
ATOM 697 C CA . GLN A 1 86 ? 13.232 -3.063 -15.777 1.00 93.94 86 GLN A CA 1
ATOM 698 C C . GLN A 1 86 ? 13.664 -4.290 -16.587 1.00 93.94 86 GLN A C 1
ATOM 700 O O . GLN A 1 86 ? 14.237 -4.141 -17.664 1.00 93.94 86 GLN A O 1
ATOM 705 N N . GLY A 1 87 ? 13.355 -5.497 -16.101 1.00 94.88 87 GLY A N 1
ATOM 706 C CA . GLY A 1 87 ? 13.632 -6.741 -16.816 1.00 94.88 87 GLY A CA 1
ATOM 707 C C . GLY A 1 87 ? 12.897 -6.825 -18.154 1.00 94.88 87 GLY A C 1
ATOM 708 O O . GLY A 1 87 ? 13.498 -7.208 -19.159 1.00 94.88 87 GLY A O 1
ATOM 709 N N . PHE A 1 88 ? 11.628 -6.412 -18.194 1.00 94.12 88 PHE A N 1
ATOM 710 C CA . PHE A 1 88 ? 10.844 -6.349 -19.427 1.00 94.12 88 PHE A CA 1
ATOM 711 C C . PHE A 1 88 ? 11.451 -5.371 -20.439 1.00 94.12 88 PHE A C 1
ATOM 713 O O . PHE A 1 88 ? 11.757 -5.775 -21.558 1.00 94.12 88 PHE A O 1
ATOM 720 N N . VAL A 1 89 ? 11.695 -4.118 -20.041 1.00 93.31 89 VAL A N 1
ATOM 721 C CA . VAL A 1 89 ? 12.267 -3.095 -20.933 1.00 93.31 89 VAL A CA 1
ATOM 722 C C . VAL A 1 89 ? 13.632 -3.537 -21.462 1.00 93.31 89 VAL A C 1
ATOM 724 O O . VAL A 1 89 ? 13.871 -3.485 -22.666 1.00 93.31 89 VAL A O 1
ATOM 727 N N . ARG A 1 90 ? 14.503 -4.057 -20.587 1.00 94.19 90 ARG A N 1
ATOM 728 C CA . ARG A 1 90 ? 15.813 -4.601 -20.972 1.00 94.19 90 ARG A CA 1
ATOM 729 C C . ARG A 1 90 ? 15.686 -5.712 -22.015 1.00 94.19 90 ARG A C 1
ATOM 731 O O . ARG A 1 90 ? 16.442 -5.734 -22.980 1.00 94.19 90 ARG A O 1
ATOM 738 N N . SER A 1 91 ? 14.713 -6.606 -21.845 1.00 94.69 91 SER A N 1
ATOM 739 C CA . SER A 1 91 ? 14.459 -7.700 -22.790 1.00 94.69 91 SER A CA 1
ATOM 740 C C . SER A 1 91 ? 13.967 -7.191 -24.147 1.00 94.69 91 SER A C 1
ATOM 742 O O . SER A 1 91 ? 14.406 -7.691 -25.177 1.00 94.69 91 SER A O 1
ATOM 744 N N . VAL A 1 92 ? 13.095 -6.177 -24.161 1.00 93.38 92 VAL A N 1
ATOM 745 C CA . VAL A 1 92 ? 12.587 -5.569 -25.402 1.00 93.38 92 VAL A CA 1
ATOM 746 C C . VAL A 1 92 ? 13.709 -4.877 -26.174 1.00 93.38 92 VAL A C 1
ATOM 748 O O . VAL A 1 92 ? 13.853 -5.112 -27.370 1.00 93.38 92 VAL A O 1
ATOM 751 N N . ILE A 1 93 ? 14.543 -4.073 -25.508 1.00 92.06 93 ILE A N 1
ATOM 752 C CA . ILE A 1 93 ? 15.643 -3.360 -26.176 1.00 92.06 93 ILE A CA 1
ATOM 753 C C . ILE A 1 93 ? 16.673 -4.337 -26.753 1.00 92.06 93 ILE A C 1
ATOM 755 O O . ILE A 1 93 ? 17.052 -4.198 -27.912 1.00 92.06 93 ILE A O 1
ATOM 759 N N . ARG A 1 94 ? 17.053 -5.377 -26.000 1.00 93.81 94 ARG A N 1
ATOM 760 C CA . ARG A 1 94 ? 17.959 -6.435 -26.487 1.00 93.81 94 ARG A CA 1
ATOM 761 C C . ARG A 1 94 ? 17.385 -7.256 -27.639 1.00 93.81 94 ARG A C 1
ATOM 763 O O . ARG A 1 94 ? 18.137 -7.841 -28.402 1.00 93.81 94 ARG A O 1
ATOM 770 N N . HIS A 1 95 ? 16.062 -7.332 -27.759 1.00 93.81 95 HIS A N 1
ATOM 771 C CA . HIS A 1 95 ? 15.431 -8.010 -28.887 1.00 93.81 95 HIS A CA 1
ATOM 772 C C . HIS A 1 95 ? 15.411 -7.148 -30.158 1.00 93.81 95 HIS A C 1
ATOM 774 O O . HIS A 1 95 ? 15.474 -7.683 -31.261 1.00 93.81 95 HIS A O 1
ATOM 780 N N . LEU A 1 96 ? 15.295 -5.825 -30.011 1.00 90.19 96 LEU A N 1
ATOM 781 C CA . LEU A 1 96 ? 15.146 -4.894 -31.132 1.00 90.19 96 LEU A CA 1
ATOM 782 C C . LEU A 1 96 ? 16.478 -4.351 -31.666 1.00 90.19 96 LEU A C 1
ATOM 784 O O . LEU A 1 96 ? 16.546 -3.972 -32.834 1.00 90.19 96 LEU A O 1
ATOM 788 N N . ALA A 1 97 ? 17.515 -4.287 -30.832 1.00 86.81 97 ALA A N 1
ATOM 789 C CA . ALA A 1 97 ? 18.823 -3.742 -31.184 1.00 86.81 97 ALA A CA 1
ATOM 790 C C . ALA A 1 97 ? 19.926 -4.805 -31.083 1.00 86.81 97 ALA A C 1
ATOM 792 O O . ALA A 1 97 ? 19.811 -5.773 -30.337 1.00 86.81 97 ALA A O 1
ATOM 793 N N . GLN A 1 98 ? 21.018 -4.602 -31.825 1.00 85.56 98 GLN A N 1
ATOM 794 C CA . GLN A 1 98 ? 22.233 -5.409 -31.691 1.00 85.56 98 GLN A CA 1
ATOM 795 C C . GLN A 1 98 ? 22.829 -5.233 -30.286 1.00 85.56 98 GLN A C 1
ATOM 797 O O . GLN A 1 98 ? 22.828 -4.114 -29.779 1.00 85.56 98 GLN A O 1
ATOM 802 N N . ASP A 1 99 ? 23.380 -6.300 -29.698 1.00 86.19 99 ASP A N 1
ATOM 803 C CA . ASP A 1 99 ? 23.843 -6.349 -28.299 1.00 86.19 99 ASP A CA 1
ATOM 804 C C . ASP A 1 99 ? 24.647 -5.112 -27.851 1.00 86.19 99 ASP A C 1
ATOM 806 O O . ASP A 1 99 ? 24.334 -4.510 -26.828 1.00 86.19 99 ASP A O 1
ATOM 810 N N . GLU A 1 100 ? 25.638 -4.674 -28.636 1.00 84.31 100 GLU A N 1
ATOM 811 C CA . GLU A 1 100 ? 26.462 -3.498 -28.305 1.00 84.31 100 GLU A CA 1
ATOM 812 C C . GLU A 1 100 ? 25.651 -2.194 -28.244 1.00 84.31 100 GLU A C 1
ATOM 814 O O . GLU A 1 100 ? 25.839 -1.377 -27.344 1.00 84.31 100 GLU A O 1
ATOM 819 N N . VAL A 1 101 ? 24.739 -1.993 -29.197 1.00 86.19 101 VAL A N 1
ATOM 820 C CA . VAL A 1 101 ? 23.879 -0.804 -29.265 1.00 86.19 101 VAL A CA 1
ATOM 821 C C . VAL A 1 101 ? 22.802 -0.876 -28.184 1.00 86.19 101 VAL A C 1
ATOM 823 O O . VAL A 1 101 ? 22.475 0.136 -27.570 1.00 86.19 101 VAL A O 1
ATOM 826 N N . ALA A 1 102 ? 22.277 -2.073 -27.912 1.00 89.69 102 ALA A N 1
ATOM 827 C CA . ALA A 1 102 ? 21.287 -2.309 -26.874 1.00 89.69 102 ALA A CA 1
ATOM 828 C C . ALA A 1 102 ? 21.823 -1.918 -25.491 1.00 89.69 102 ALA A C 1
ATOM 830 O O . ALA A 1 102 ? 21.158 -1.156 -24.794 1.00 89.69 102 ALA A O 1
ATOM 831 N N . GLU A 1 103 ? 23.021 -2.375 -25.108 1.00 90.00 103 GLU A N 1
ATOM 832 C CA . GLU A 1 103 ? 23.615 -2.006 -23.813 1.00 90.00 103 GLU A CA 1
ATOM 833 C C . GLU A 1 103 ? 23.895 -0.498 -23.731 1.00 90.00 103 GLU A C 1
ATOM 835 O O . GLU A 1 103 ? 23.550 0.131 -22.736 1.00 90.00 103 GLU A O 1
ATOM 840 N N . LYS A 1 104 ? 24.395 0.124 -24.806 1.00 88.81 104 LYS A N 1
ATOM 841 C CA . LYS A 1 104 ? 24.602 1.582 -24.843 1.00 88.81 104 LYS A CA 1
ATOM 842 C C . LYS A 1 104 ? 23.299 2.370 -24.672 1.00 88.81 104 LYS A C 1
ATOM 844 O O . LYS A 1 104 ? 23.267 3.335 -23.913 1.00 88.81 104 LYS A O 1
ATOM 849 N N . ILE A 1 105 ? 22.218 1.971 -25.351 1.00 89.56 105 ILE A N 1
ATOM 850 C CA . ILE A 1 105 ? 20.889 2.592 -25.191 1.00 89.56 105 ILE A CA 1
ATOM 851 C C . ILE A 1 105 ? 20.392 2.410 -23.755 1.00 89.56 105 ILE A C 1
ATOM 853 O O . ILE A 1 105 ? 19.858 3.351 -23.158 1.00 89.56 105 ILE A O 1
ATOM 857 N N . LEU A 1 106 ? 20.558 1.203 -23.207 1.00 91.75 106 LEU A N 1
ATOM 858 C CA . LEU A 1 106 ? 20.127 0.884 -21.855 1.00 91.75 106 LEU A CA 1
ATOM 859 C C . LEU A 1 106 ? 20.832 1.776 -20.832 1.00 91.75 106 LEU A C 1
ATOM 861 O O . LEU A 1 106 ? 20.148 2.477 -20.090 1.00 91.75 106 LEU A O 1
ATOM 865 N N . ASP A 1 107 ? 22.158 1.822 -20.858 1.00 90.00 107 ASP A N 1
ATOM 866 C CA . ASP A 1 107 ? 22.962 2.547 -19.873 1.00 90.00 107 ASP A CA 1
ATOM 867 C C . ASP A 1 107 ? 22.825 4.071 -20.019 1.00 90.00 107 ASP A C 1
ATOM 869 O O . ASP A 1 107 ? 22.702 4.793 -19.026 1.00 90.00 107 ASP A O 1
ATOM 873 N N . ALA A 1 108 ? 22.816 4.587 -21.253 1.00 85.44 108 ALA A N 1
ATOM 874 C CA . ALA A 1 108 ? 22.849 6.029 -21.496 1.00 85.44 108 ALA A CA 1
ATOM 875 C C . ALA A 1 108 ? 21.475 6.709 -21.376 1.00 85.44 108 ALA A C 1
ATOM 877 O O . ALA A 1 108 ? 21.407 7.886 -21.010 1.00 85.44 108 ALA A O 1
ATOM 878 N N . VAL A 1 109 ? 20.384 6.004 -21.704 1.00 86.88 109 VAL A N 1
ATOM 879 C CA . VAL A 1 109 ? 19.046 6.613 -21.837 1.00 86.88 109 VAL A CA 1
ATOM 880 C C . VAL A 1 109 ? 18.025 5.964 -20.911 1.00 86.88 109 VAL A C 1
ATOM 882 O O . VAL A 1 109 ? 17.342 6.653 -20.147 1.00 86.88 109 VAL A O 1
ATOM 885 N N . ILE A 1 110 ? 17.920 4.637 -20.954 1.00 91.06 110 ILE A N 1
ATOM 886 C CA . ILE A 1 110 ? 16.833 3.912 -20.291 1.00 91.06 110 ILE A CA 1
ATOM 887 C C . ILE A 1 110 ? 17.042 3.840 -18.778 1.00 91.06 110 ILE A C 1
ATOM 889 O O . ILE A 1 110 ? 16.122 4.148 -18.021 1.00 91.06 110 ILE A O 1
ATOM 893 N N . GLU A 1 111 ? 18.226 3.439 -18.316 1.00 92.00 111 GLU A N 1
ATOM 894 C CA . GLU A 1 111 ? 18.533 3.266 -16.895 1.00 92.00 111 GLU A CA 1
ATOM 895 C C . GLU A 1 111 ? 18.411 4.570 -16.090 1.00 92.00 111 GLU A C 1
ATOM 897 O O . GLU A 1 111 ? 17.763 4.536 -15.033 1.00 92.00 111 GLU A O 1
ATOM 902 N N . PRO A 1 112 ? 18.916 5.732 -16.560 1.00 90.06 112 PRO A N 1
ATOM 903 C CA . PRO A 1 112 ? 18.713 7.005 -15.874 1.00 90.06 112 PRO A CA 1
ATOM 904 C C . PRO A 1 112 ? 17.231 7.367 -15.742 1.00 90.06 112 PRO A C 1
ATOM 906 O O . PRO A 1 112 ? 16.771 7.702 -14.648 1.00 90.06 112 PRO A O 1
ATOM 909 N N . SER A 1 113 ? 16.461 7.238 -16.830 1.00 90.69 113 SER A N 1
ATOM 910 C CA . SER A 1 113 ? 15.028 7.552 -16.824 1.00 90.69 113 SER A CA 1
ATOM 911 C C . SER A 1 113 ? 14.244 6.598 -15.916 1.00 90.69 113 SER A C 1
ATOM 913 O O . SER A 1 113 ? 13.434 7.031 -15.098 1.00 90.69 113 SER A O 1
ATOM 915 N N . MET A 1 114 ? 14.529 5.295 -15.979 1.00 92.38 114 MET A N 1
ATOM 916 C CA . MET A 1 114 ? 13.905 4.297 -15.109 1.00 92.38 114 MET A CA 1
ATOM 917 C C . MET A 1 114 ? 14.237 4.523 -13.634 1.00 92.38 114 MET A C 1
ATOM 919 O O . MET A 1 114 ? 13.358 4.387 -12.786 1.00 92.38 114 MET A O 1
ATOM 923 N N . THR A 1 115 ? 15.478 4.884 -13.311 1.00 93.19 115 THR A N 1
ATOM 924 C CA . THR A 1 115 ? 15.900 5.148 -11.927 1.00 93.19 115 THR A CA 1
ATOM 925 C C . THR A 1 115 ? 15.136 6.327 -11.330 1.00 93.19 115 THR A C 1
ATOM 927 O O . THR A 1 115 ? 14.627 6.230 -10.212 1.00 93.19 115 THR A O 1
ATOM 930 N N . ASP A 1 116 ? 14.998 7.413 -12.089 1.00 92.56 116 ASP A N 1
ATOM 931 C CA . ASP A 1 116 ? 14.229 8.592 -11.690 1.00 92.56 116 ASP A CA 1
ATOM 932 C C . ASP A 1 116 ? 12.740 8.253 -11.466 1.00 92.56 116 ASP A C 1
ATOM 934 O O . ASP A 1 116 ? 12.173 8.548 -10.410 1.00 92.56 116 ASP A O 1
ATOM 938 N N . ARG A 1 117 ? 12.129 7.503 -12.390 1.00 92.50 117 ARG A N 1
ATOM 939 C CA . ARG A 1 117 ? 10.740 7.011 -12.273 1.00 92.50 117 ARG A CA 1
ATOM 940 C C . ARG A 1 117 ? 10.527 6.132 -11.044 1.00 92.50 117 ARG A C 1
ATOM 942 O O . ARG A 1 117 ? 9.581 6.328 -10.282 1.00 92.50 117 ARG A O 1
ATOM 949 N N . ILE A 1 118 ? 11.428 5.179 -10.810 1.00 94.12 118 ILE A N 1
ATOM 950 C CA . ILE A 1 118 ? 11.376 4.286 -9.645 1.00 94.12 118 ILE A CA 1
ATOM 951 C C . ILE A 1 118 ? 11.530 5.083 -8.346 1.00 94.12 118 ILE A C 1
ATOM 953 O O . ILE A 1 118 ? 10.850 4.781 -7.360 1.00 94.12 118 ILE A O 1
ATOM 957 N N . SER A 1 119 ? 12.385 6.108 -8.341 1.00 95.19 119 SER A N 1
ATOM 958 C CA . SER A 1 119 ? 12.553 7.013 -7.204 1.00 95.19 119 SER A CA 1
ATOM 959 C C . SER A 1 119 ? 11.253 7.764 -6.894 1.00 95.19 119 SER A C 1
ATOM 961 O O . SER A 1 119 ? 10.767 7.692 -5.761 1.00 95.19 119 SER A O 1
ATOM 963 N N . ARG A 1 120 ? 10.619 8.383 -7.903 1.00 94.75 120 ARG A N 1
ATOM 964 C CA . ARG A 1 120 ? 9.318 9.063 -7.748 1.00 94.75 120 ARG A CA 1
ATOM 965 C C . ARG A 1 120 ? 8.218 8.124 -7.268 1.00 94.75 120 ARG A C 1
ATOM 967 O O . ARG A 1 120 ? 7.531 8.434 -6.295 1.00 94.75 120 ARG A O 1
ATOM 974 N N . MET A 1 121 ? 8.094 6.950 -7.889 1.00 95.19 121 MET A N 1
ATOM 975 C CA . MET A 1 121 ? 7.135 5.917 -7.490 1.00 95.19 121 MET A CA 1
ATOM 976 C C . MET A 1 121 ? 7.327 5.520 -6.020 1.00 95.19 121 MET A C 1
ATOM 978 O O . MET A 1 121 ? 6.357 5.446 -5.260 1.00 95.19 121 MET A O 1
ATOM 982 N N . THR A 1 122 ? 8.576 5.289 -5.606 1.00 95.00 122 THR A N 1
ATOM 983 C CA . THR A 1 122 ? 8.915 4.909 -4.228 1.00 95.00 122 THR A CA 1
ATOM 984 C C . THR A 1 122 ? 8.559 6.022 -3.252 1.00 95.00 122 THR A C 1
ATOM 986 O O . THR A 1 122 ? 7.865 5.769 -2.268 1.00 95.00 122 THR A O 1
ATOM 989 N N . GLN A 1 123 ? 8.945 7.262 -3.554 1.00 95.69 123 GLN A N 1
ATOM 990 C CA . GLN A 1 123 ? 8.631 8.426 -2.730 1.00 95.69 123 GLN A CA 1
ATOM 991 C C . GLN A 1 123 ? 7.116 8.626 -2.582 1.00 95.69 123 GLN A C 1
ATOM 993 O O . GLN A 1 123 ? 6.616 8.837 -1.476 1.00 95.69 123 GLN A O 1
ATOM 998 N N . LYS A 1 124 ? 6.360 8.525 -3.680 1.00 95.19 124 LYS A N 1
ATOM 999 C CA . LYS A 1 124 ? 4.897 8.660 -3.677 1.00 95.19 124 LYS A CA 1
ATOM 1000 C C . LYS A 1 124 ? 4.236 7.558 -2.854 1.00 95.19 124 LYS A C 1
ATOM 1002 O O . LYS A 1 124 ? 3.361 7.847 -2.037 1.00 95.19 124 LYS A O 1
ATOM 1007 N N . GLY A 1 125 ? 4.702 6.317 -2.993 1.00 94.94 125 GLY A N 1
ATOM 1008 C CA . GLY A 1 125 ? 4.236 5.196 -2.181 1.00 94.94 125 GLY A CA 1
ATOM 1009 C C . GLY A 1 125 ? 4.491 5.415 -0.688 1.00 94.94 125 GLY A C 1
ATOM 1010 O O . GLY A 1 125 ? 3.586 5.237 0.131 1.00 94.94 125 GLY A O 1
ATOM 1011 N N . GLU A 1 126 ? 5.700 5.841 -0.322 1.00 94.31 126 GLU A N 1
ATOM 1012 C CA . GLU A 1 126 ? 6.045 6.150 1.068 1.00 94.31 126 GLU A CA 1
ATOM 1013 C C . GLU A 1 126 ? 5.175 7.282 1.629 1.00 94.31 126 GLU A C 1
ATOM 1015 O O . GLU A 1 126 ? 4.679 7.170 2.752 1.00 94.31 126 GLU A O 1
ATOM 1020 N N . ASN A 1 127 ? 4.895 8.316 0.833 1.00 93.88 127 ASN A N 1
ATOM 1021 C CA . ASN A 1 127 ? 4.007 9.414 1.215 1.00 93.88 127 ASN A CA 1
ATOM 1022 C C . ASN A 1 127 ? 2.566 8.948 1.481 1.00 93.88 127 ASN A C 1
ATOM 1024 O O . ASN A 1 127 ? 1.954 9.396 2.454 1.00 93.88 127 ASN A O 1
ATOM 1028 N N . ILE A 1 128 ? 2.024 8.025 0.675 1.00 93.44 128 ILE A N 1
ATOM 1029 C CA . ILE A 1 128 ? 0.679 7.457 0.888 1.00 93.44 128 ILE A CA 1
ATOM 1030 C C . ILE A 1 128 ? 0.601 6.746 2.244 1.00 93.44 128 ILE A C 1
ATOM 1032 O O . ILE A 1 128 ? -0.335 6.973 3.017 1.00 93.44 128 ILE A O 1
ATOM 1036 N N . ILE A 1 129 ? 1.595 5.912 2.564 1.00 91.94 129 ILE A N 1
ATOM 1037 C CA . ILE A 1 129 ? 1.643 5.203 3.851 1.00 91.94 129 ILE A CA 1
ATOM 1038 C C . ILE A 1 129 ? 1.836 6.179 5.004 1.00 91.94 129 ILE A C 1
ATOM 1040 O O . ILE A 1 129 ? 1.157 6.063 6.025 1.00 91.94 129 ILE A O 1
ATOM 1044 N N . LEU A 1 130 ? 2.723 7.160 4.838 1.00 90.19 130 LEU A N 1
ATOM 1045 C CA . LEU A 1 130 ? 3.000 8.168 5.850 1.00 90.19 130 LEU A CA 1
ATOM 1046 C C . LEU A 1 130 ? 1.750 8.982 6.192 1.00 90.19 130 LEU A C 1
ATOM 1048 O O . LEU A 1 130 ? 1.487 9.222 7.370 1.00 90.19 130 LEU A O 1
ATOM 1052 N N . SER A 1 131 ? 0.968 9.360 5.179 1.00 87.12 131 SER A N 1
ATOM 1053 C CA . SER A 1 131 ? -0.304 10.065 5.346 1.00 87.12 131 SER A CA 1
ATOM 1054 C C . SER A 1 131 ? -1.313 9.224 6.132 1.00 87.12 131 SER A C 1
ATOM 1056 O O . SER A 1 131 ? -1.961 9.724 7.049 1.00 87.12 131 SER A O 1
ATOM 1058 N N . CYS A 1 132 ? -1.374 7.915 5.865 1.00 84.69 132 CYS A N 1
ATOM 1059 C CA . CYS A 1 132 ? -2.230 6.999 6.617 1.00 84.69 132 CYS A CA 1
ATOM 1060 C C . CYS A 1 132 ? -1.764 6.807 8.070 1.00 84.69 132 CYS A C 1
ATOM 1062 O O . CYS A 1 132 ? -2.598 6.740 8.966 1.00 84.69 132 CYS A O 1
ATOM 1064 N N . GLN A 1 133 ? -0.453 6.713 8.315 1.00 84.31 133 GLN A N 1
ATOM 1065 C CA . GLN A 1 133 ? 0.104 6.467 9.650 1.00 84.31 133 GLN A CA 1
ATOM 1066 C C . GLN A 1 133 ? 0.075 7.708 10.545 1.00 84.31 133 GLN A C 1
ATOM 1068 O O . GLN A 1 133 ? -0.287 7.612 11.712 1.00 84.31 133 GLN A O 1
ATOM 1073 N N . LYS A 1 134 ? 0.467 8.874 10.024 1.00 83.00 134 LYS A N 1
ATOM 1074 C CA . LYS A 1 134 ? 0.568 10.117 10.808 1.00 83.00 134 LYS A CA 1
ATOM 1075 C C . LYS A 1 134 ? -0.711 10.954 10.793 1.00 83.00 134 LYS A C 1
ATOM 1077 O O . LYS A 1 134 ? -0.824 11.890 11.581 1.00 83.00 134 LYS A O 1
ATOM 1082 N N . GLY A 1 135 ? -1.640 10.657 9.888 1.00 80.06 135 GLY A N 1
ATOM 1083 C CA . GLY A 1 135 ? -2.919 11.346 9.782 1.00 80.06 135 GLY A CA 1
ATOM 1084 C C . GLY A 1 135 ? -3.907 10.952 10.880 1.00 80.06 135 GLY A C 1
ATOM 1085 O O . GLY A 1 135 ? -3.782 9.916 11.532 1.00 80.06 135 GLY A O 1
ATOM 1086 N N . HIS A 1 136 ? -4.931 11.784 11.056 1.00 82.56 136 HIS A N 1
ATOM 1087 C CA . HIS A 1 136 ? -6.077 11.441 11.893 1.00 82.56 136 HIS A CA 1
ATOM 1088 C C . HIS A 1 136 ? -6.965 10.430 11.152 1.00 82.56 136 HIS A C 1
ATOM 1090 O O . HIS A 1 136 ? -7.214 10.625 9.959 1.00 82.56 136 HIS A O 1
ATOM 1096 N N . PRO A 1 137 ? -7.490 9.390 11.825 1.00 85.00 137 PRO A N 1
ATOM 1097 C CA . PRO A 1 137 ? -8.456 8.488 11.219 1.00 85.00 137 PRO A CA 1
ATOM 1098 C C . PRO A 1 137 ? -9.711 9.245 10.782 1.00 85.00 137 PRO A C 1
ATOM 1100 O O . PRO A 1 137 ? -10.483 9.723 11.612 1.00 85.00 137 PRO A O 1
ATOM 1103 N N . ILE A 1 138 ? -9.913 9.364 9.472 1.00 85.75 138 ILE A N 1
ATOM 1104 C CA . ILE A 1 138 ? -11.095 9.992 8.878 1.00 85.75 138 ILE A CA 1
ATOM 1105 C C . ILE A 1 138 ? -11.598 9.061 7.784 1.00 85.75 138 ILE A C 1
ATOM 1107 O O . ILE A 1 138 ? -10.845 8.637 6.908 1.00 85.75 138 ILE A O 1
ATOM 1111 N N . THR A 1 139 ? -12.884 8.727 7.824 1.00 87.25 139 THR A N 1
ATOM 1112 C CA . THR A 1 139 ? -13.520 7.973 6.749 1.00 87.25 139 THR A CA 1
ATOM 1113 C C . THR A 1 139 ? -14.974 8.381 6.582 1.00 87.25 139 THR A C 1
ATOM 1115 O O . THR A 1 139 ? -15.723 8.471 7.550 1.00 87.25 139 THR A O 1
ATOM 1118 N N . TYR A 1 140 ? -15.364 8.608 5.330 1.00 86.75 140 TYR A N 1
ATOM 1119 C CA . TYR A 1 140 ? -16.753 8.820 4.915 1.00 86.75 140 TYR A CA 1
ATOM 1120 C C . TYR A 1 140 ? -17.357 7.553 4.295 1.00 86.75 140 TYR A C 1
ATOM 1122 O O . TYR A 1 140 ? -18.454 7.576 3.744 1.00 86.75 140 TYR A O 1
ATOM 1130 N N . ASN A 1 141 ? -16.627 6.435 4.340 1.00 89.12 141 ASN A N 1
ATOM 1131 C CA . ASN A 1 141 ? -17.077 5.187 3.752 1.00 89.12 141 ASN A CA 1
ATOM 1132 C C . ASN A 1 141 ? -18.142 4.537 4.652 1.00 89.12 141 ASN A C 1
ATOM 1134 O O . ASN A 1 141 ? -17.844 4.165 5.789 1.00 89.12 141 ASN A O 1
ATOM 1138 N N . HIS A 1 142 ? -19.357 4.347 4.121 1.00 90.19 142 HIS A N 1
ATOM 1139 C CA . HIS A 1 142 ? -20.478 3.700 4.821 1.00 90.19 142 HIS A CA 1
ATOM 1140 C C . HIS A 1 142 ? -20.134 2.299 5.356 1.00 90.19 142 HIS A C 1
ATOM 1142 O O . HIS A 1 142 ? -20.702 1.864 6.358 1.00 90.19 142 HIS A O 1
ATOM 1148 N N . TYR A 1 143 ? -19.148 1.627 4.753 1.00 89.19 143 TYR A N 1
ATOM 1149 C CA . TYR A 1 143 ? -18.641 0.338 5.209 1.00 89.19 143 TYR A CA 1
ATOM 1150 C C . TYR A 1 143 ? -18.160 0.377 6.665 1.00 89.19 143 TYR A C 1
ATOM 1152 O O . TYR A 1 143 ? -18.329 -0.596 7.398 1.00 89.19 143 TYR A O 1
ATOM 1160 N N . PHE A 1 144 ? -17.562 1.489 7.105 1.00 91.44 144 PHE A N 1
ATOM 1161 C CA . PHE A 1 144 ? -17.107 1.643 8.486 1.00 91.44 144 PHE A CA 1
ATOM 1162 C C . PHE A 1 144 ? -18.285 1.598 9.465 1.00 91.44 144 PHE A C 1
ATOM 1164 O O . PHE A 1 144 ? -18.285 0.800 10.404 1.00 91.44 144 PHE A O 1
ATOM 1171 N N . THR A 1 145 ? -19.311 2.414 9.214 1.00 91.81 145 THR A N 1
ATOM 1172 C CA . THR A 1 145 ? -20.494 2.504 10.075 1.00 91.81 145 THR A CA 1
ATOM 1173 C C . THR A 1 145 ? -21.299 1.211 10.070 1.00 91.81 145 THR A C 1
ATOM 1175 O O . THR A 1 145 ? -21.705 0.749 11.133 1.00 91.81 145 THR A O 1
ATOM 1178 N N . GLU A 1 146 ? -21.461 0.583 8.904 1.00 92.44 146 GLU A N 1
ATOM 1179 C CA . GLU A 1 146 ? -22.146 -0.704 8.762 1.00 92.44 146 GLU A CA 1
ATOM 1180 C C . GLU A 1 146 ? -21.396 -1.823 9.503 1.00 92.44 146 GLU A C 1
ATOM 1182 O O . GLU A 1 146 ? -21.994 -2.591 10.256 1.00 92.44 146 GLU A O 1
ATOM 1187 N N . THR A 1 147 ? -20.064 -1.877 9.375 1.00 91.56 147 THR A N 1
ATOM 1188 C CA . THR A 1 147 ? -19.242 -2.873 10.081 1.00 91.56 147 THR A CA 1
ATOM 1189 C C . THR A 1 147 ? -19.391 -2.733 11.595 1.00 91.56 147 THR A C 1
ATOM 1191 O O . THR A 1 147 ? -19.578 -3.734 12.282 1.00 91.56 147 THR A O 1
ATOM 1194 N N . ILE A 1 148 ? -19.361 -1.507 12.124 1.00 92.56 148 ILE A N 1
ATOM 1195 C CA . ILE A 1 148 ? -19.544 -1.266 13.561 1.00 92.56 148 ILE A CA 1
ATOM 1196 C C . ILE A 1 148 ? -20.953 -1.656 14.014 1.00 92.56 148 ILE A C 1
ATOM 1198 O O . ILE A 1 148 ? -21.097 -2.288 15.060 1.00 92.56 148 ILE A O 1
ATOM 1202 N N . GLN A 1 149 ? -21.991 -1.316 13.246 1.00 92.06 149 GLN A N 1
ATOM 1203 C CA . GLN A 1 149 ? -23.368 -1.708 13.563 1.00 92.06 149 GLN A CA 1
ATOM 1204 C C . GLN A 1 149 ? -23.520 -3.230 13.621 1.00 92.06 149 GLN A C 1
ATOM 1206 O O . GLN A 1 149 ? -24.055 -3.744 14.600 1.00 92.06 149 GLN A O 1
ATOM 1211 N N . ASN A 1 150 ? -22.974 -3.948 12.640 1.00 92.12 150 ASN A N 1
ATOM 1212 C CA . ASN A 1 150 ? -23.012 -5.409 12.597 1.00 92.12 150 ASN A CA 1
ATOM 1213 C C . ASN A 1 150 ? -22.253 -6.039 13.770 1.00 92.12 150 ASN A C 1
ATOM 1215 O O . ASN A 1 150 ? -22.741 -6.978 14.397 1.00 92.12 150 ASN A O 1
ATOM 1219 N N . VAL A 1 151 ? -21.077 -5.506 14.114 1.00 90.44 151 VAL A N 1
ATOM 1220 C CA . VAL A 1 151 ? -20.296 -5.985 15.264 1.00 90.44 151 VAL A CA 1
ATOM 1221 C C . VAL A 1 151 ? -21.044 -5.751 16.580 1.00 90.44 151 VAL A C 1
ATOM 1223 O O . VAL A 1 151 ? -21.093 -6.648 17.423 1.00 90.44 151 VAL A O 1
ATOM 1226 N N . ARG A 1 152 ? -21.679 -4.586 16.747 1.00 90.44 152 ARG A N 1
ATOM 1227 C CA . ARG A 1 152 ? -22.506 -4.277 17.923 1.00 90.44 152 ARG A CA 1
ATOM 1228 C C . ARG A 1 152 ? -23.733 -5.176 18.016 1.00 90.44 152 ARG A C 1
ATOM 1230 O O . ARG A 1 152 ? -24.003 -5.698 19.095 1.00 90.44 152 ARG A O 1
ATOM 1237 N N . ALA A 1 153 ? -24.438 -5.381 16.904 1.00 91.50 153 ALA A N 1
ATOM 1238 C CA . ALA A 1 153 ? -25.599 -6.262 16.833 1.00 91.50 153 ALA A CA 1
ATOM 1239 C C . ALA A 1 153 ? -25.220 -7.695 17.219 1.00 91.50 153 ALA A C 1
ATOM 1241 O O . ALA A 1 153 ? -25.832 -8.259 18.119 1.00 91.50 153 ALA A O 1
ATOM 1242 N N . LYS A 1 154 ? -24.134 -8.231 16.649 1.00 90.25 154 LYS A N 1
ATOM 1243 C CA . LYS A 1 154 ? -23.636 -9.573 16.974 1.00 90.25 154 LYS A CA 1
ATOM 1244 C C . LYS A 1 154 ? -23.212 -9.706 18.437 1.00 90.25 154 LYS A C 1
ATOM 1246 O O . LYS A 1 154 ? -23.461 -10.726 19.071 1.00 90.25 154 LYS A O 1
ATOM 1251 N N . ARG A 1 155 ? -22.574 -8.678 19.010 1.00 86.88 155 ARG A N 1
ATOM 1252 C CA . ARG A 1 155 ? -22.215 -8.693 20.437 1.00 86.88 155 ARG A CA 1
ATOM 1253 C C . ARG A 1 155 ? -23.459 -8.688 21.327 1.00 86.88 155 ARG A C 1
ATOM 1255 O O . ARG A 1 155 ? -23.492 -9.428 22.304 1.00 86.88 155 ARG A O 1
ATOM 1262 N N . MET A 1 156 ? -24.460 -7.877 20.983 1.00 86.50 156 MET A N 1
ATOM 1263 C CA . MET A 1 156 ? -25.740 -7.828 21.691 1.00 86.50 156 MET A CA 1
ATOM 1264 C C . MET A 1 156 ? -26.485 -9.162 21.590 1.00 86.50 156 MET A C 1
ATOM 1266 O O . MET A 1 156 ? -26.968 -9.659 22.598 1.00 86.50 156 MET A O 1
ATOM 1270 N N . GLU A 1 157 ? -26.536 -9.763 20.406 1.00 88.25 157 GLU A N 1
ATOM 1271 C CA . GLU A 1 157 ? -27.131 -11.080 20.169 1.00 88.25 157 GLU A CA 1
ATOM 1272 C C . GLU A 1 157 ? -26.458 -12.167 21.017 1.00 88.25 157 GLU A C 1
ATOM 1274 O O . GLU A 1 157 ? -27.143 -12.914 21.716 1.00 88.25 157 GLU A O 1
ATOM 1279 N N . ASN A 1 158 ? -25.122 -12.209 21.041 1.00 86.31 158 ASN A N 1
ATOM 1280 C CA . ASN A 1 158 ? -24.367 -13.160 21.859 1.00 86.31 158 ASN A CA 1
ATOM 1281 C C . ASN A 1 158 ? -24.638 -12.979 23.362 1.00 86.31 158 ASN A C 1
ATOM 1283 O O . ASN A 1 158 ? -24.848 -13.958 24.076 1.00 86.31 158 ASN A O 1
ATOM 1287 N N . ASP A 1 159 ? -24.655 -11.735 23.844 1.00 85.25 159 ASP A N 1
ATOM 1288 C CA . ASP A 1 159 ? -24.935 -11.408 25.247 1.00 85.25 159 ASP A CA 1
ATOM 1289 C C . ASP A 1 159 ? -26.383 -11.762 25.635 1.00 85.25 159 ASP A C 1
ATOM 1291 O O . ASP A 1 159 ? -26.617 -12.362 26.685 1.00 85.25 159 ASP A O 1
ATOM 1295 N N . LEU A 1 160 ? -27.359 -11.483 24.765 1.00 85.81 160 LEU A N 1
ATOM 1296 C CA . LEU A 1 160 ? -28.750 -11.903 24.956 1.00 85.81 160 LEU A CA 1
ATOM 1297 C C . LEU A 1 160 ? -28.879 -13.429 24.983 1.00 85.81 160 LEU A C 1
ATOM 1299 O O . LEU A 1 160 ? -29.548 -13.964 25.865 1.00 85.81 160 LEU A O 1
ATOM 1303 N N . THR A 1 161 ? -28.202 -14.126 24.072 1.00 84.50 161 THR A N 1
ATOM 1304 C CA . THR A 1 161 ? -28.189 -15.594 24.005 1.00 84.50 161 THR A CA 1
ATOM 1305 C C . THR A 1 161 ? -27.588 -16.198 25.274 1.00 84.50 161 THR A C 1
ATOM 1307 O O . THR A 1 161 ? -28.157 -17.123 25.852 1.00 84.50 161 THR A O 1
ATOM 1310 N N . GLU A 1 162 ? -26.487 -15.641 25.787 1.00 83.69 162 GLU A N 1
ATOM 1311 C CA . GLU A 1 162 ? -25.868 -16.101 27.035 1.00 83.69 162 GLU A CA 1
ATOM 1312 C C . GLU A 1 162 ? -26.776 -15.861 28.253 1.00 83.69 162 GLU A C 1
ATOM 1314 O O . GLU A 1 162 ? -26.886 -16.720 29.133 1.00 83.69 162 GLU A O 1
ATOM 1319 N N . ARG A 1 163 ? -27.467 -14.716 28.309 1.00 84.31 163 ARG A N 1
ATOM 1320 C CA . ARG A 1 163 ? -28.444 -14.418 29.372 1.00 84.31 163 ARG A CA 1
ATOM 1321 C C . ARG A 1 163 ? -29.648 -15.346 29.315 1.00 84.31 163 ARG A C 1
ATOM 1323 O O . ARG A 1 163 ? -30.078 -15.827 30.362 1.00 84.31 163 ARG A O 1
ATOM 1330 N N . LEU A 1 164 ? -30.169 -15.619 28.118 1.00 83.00 164 LEU A N 1
ATOM 1331 C CA . LEU A 1 164 ? -31.244 -16.589 27.907 1.00 83.00 164 LEU A CA 1
ATOM 1332 C C . LEU A 1 164 ? -30.808 -17.979 28.365 1.00 83.00 164 LEU A C 1
ATOM 1334 O O . LEU A 1 164 ? -31.496 -18.589 29.179 1.00 83.00 164 LEU A O 1
ATOM 1338 N N . ARG A 1 165 ? -29.620 -18.431 27.952 1.00 80.69 165 ARG A N 1
ATOM 1339 C CA . ARG A 1 165 ? -29.045 -19.707 28.392 1.00 80.69 165 ARG A CA 1
ATOM 1340 C C . ARG A 1 165 ? -28.965 -19.804 29.917 1.00 80.69 165 ARG A C 1
ATOM 1342 O O . ARG A 1 165 ? -29.442 -20.776 30.496 1.00 80.69 165 ARG A O 1
ATOM 1349 N N . LYS A 1 166 ? -28.419 -18.779 30.585 1.00 82.62 166 LYS A N 1
ATOM 1350 C CA . LYS A 1 166 ? -28.324 -18.727 32.058 1.00 82.62 166 LYS A CA 1
ATOM 1351 C C . LYS A 1 166 ? -29.692 -18.733 32.735 1.00 82.62 166 LYS A C 1
ATOM 1353 O O . LYS A 1 166 ? -29.850 -19.384 33.761 1.00 82.62 166 LYS A O 1
ATOM 1358 N N . PHE A 1 167 ? -30.666 -18.014 32.178 1.00 82.62 167 PHE A N 1
ATOM 1359 C CA . PHE A 1 167 ? -32.028 -17.972 32.707 1.00 82.62 167 PHE A CA 1
ATOM 1360 C C . PHE A 1 167 ? -32.730 -19.332 32.613 1.00 82.62 167 PHE A C 1
ATOM 1362 O O . PHE A 1 167 ? -33.494 -19.686 33.507 1.00 82.62 167 PHE A O 1
ATOM 1369 N N . MET A 1 168 ? -32.463 -20.090 31.550 1.00 76.50 168 MET A N 1
ATOM 1370 C CA . MET A 1 168 ? -33.096 -21.388 31.314 1.00 76.50 168 MET A CA 1
ATOM 1371 C C . MET A 1 168 ? -32.361 -22.572 31.946 1.00 76.50 168 MET A C 1
ATOM 1373 O O . MET A 1 168 ? -32.954 -23.634 32.095 1.00 76.50 168 MET A O 1
ATOM 1377 N N . GLY A 1 169 ? -31.094 -22.405 32.334 1.00 73.25 169 GLY A N 1
ATOM 1378 C CA . GLY A 1 169 ? -30.291 -23.478 32.926 1.00 73.25 169 GLY A CA 1
ATOM 1379 C C . GLY A 1 169 ? -29.827 -24.546 31.926 1.00 73.25 169 GLY A C 1
ATOM 1380 O O . GLY A 1 169 ? -29.362 -25.599 32.358 1.00 73.25 169 GLY A O 1
ATOM 1381 N N . SER A 1 170 ? -29.938 -24.291 30.618 1.00 68.38 170 SER A N 1
ATOM 1382 C CA . SER A 1 170 ? -29.528 -25.224 29.557 1.00 68.38 170 SER A CA 1
ATOM 1383 C C . SER A 1 170 ? -28.004 -25.309 29.422 1.00 68.38 170 SER A C 1
ATOM 1385 O O . SER A 1 170 ? -27.296 -24.293 29.498 1.00 68.38 170 SER A O 1
ATOM 1387 N N . GLN A 1 171 ? -27.488 -26.523 29.195 1.00 58.81 171 GLN A N 1
ATOM 1388 C CA . GLN A 1 171 ? -26.064 -26.732 28.929 1.00 58.81 171 GLN A CA 1
ATOM 1389 C C . GLN A 1 171 ? -25.680 -26.413 27.482 1.00 58.81 171 GLN A C 1
ATOM 1391 O O . GLN A 1 171 ? -24.571 -25.913 27.320 1.00 58.81 171 GLN A O 1
ATOM 1396 N N . ASP A 1 172 ? -26.567 -26.546 26.490 1.00 60.22 172 ASP A N 1
ATOM 1397 C CA . ASP A 1 172 ? -26.250 -26.252 25.085 1.00 60.22 172 ASP A CA 1
ATOM 1398 C C . ASP A 1 172 ? -27.092 -25.121 24.470 1.00 60.22 172 ASP A C 1
ATOM 1400 O O . ASP A 1 172 ? -28.141 -24.732 24.982 1.00 60.22 172 ASP A O 1
ATOM 1404 N N . VAL A 1 173 ? -26.554 -24.517 23.402 1.00 57.25 173 VAL A N 1
ATOM 1405 C CA . VAL A 1 173 ? -27.179 -23.401 22.661 1.00 57.25 173 VAL A CA 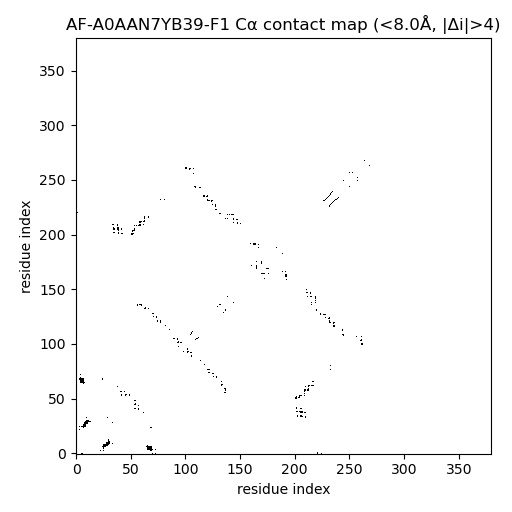1
ATOM 1406 C C . VAL A 1 173 ? -28.231 -23.917 21.671 1.00 57.25 173 VAL A C 1
ATOM 1408 O O . VAL A 1 173 ? -29.223 -23.236 21.440 1.00 57.25 173 VAL A O 1
ATOM 1411 N N . GLU A 1 174 ? -28.054 -25.134 21.154 1.00 58.88 174 GLU A N 1
ATOM 1412 C CA . GLU A 1 174 ? -28.999 -25.814 20.252 1.00 58.88 174 GLU A CA 1
ATOM 1413 C C . GLU A 1 174 ? -30.320 -26.161 20.964 1.00 58.88 174 GLU A C 1
ATOM 1415 O O . GLU A 1 174 ? -31.389 -26.049 20.370 1.00 58.88 174 GLU A O 1
ATOM 1420 N N . ASP A 1 175 ? -30.278 -26.420 22.277 1.00 56.56 175 ASP A N 1
ATOM 1421 C CA . ASP A 1 175 ? -31.469 -26.620 23.120 1.00 56.56 175 ASP A CA 1
ATOM 1422 C C . ASP A 1 175 ? -32.378 -25.375 23.204 1.00 56.56 175 ASP A C 1
ATOM 1424 O O . ASP A 1 175 ? -33.501 -25.453 23.706 1.00 56.56 175 ASP A O 1
ATOM 1428 N N . ILE A 1 176 ? -31.889 -24.202 22.778 1.00 61.25 176 ILE A N 1
ATOM 1429 C CA . ILE A 1 176 ? -32.620 -22.930 22.846 1.00 61.25 176 ILE A CA 1
ATOM 1430 C C . ILE A 1 176 ? -33.523 -22.734 21.614 1.00 61.25 176 ILE A C 1
ATOM 1432 O O . ILE A 1 176 ? -34.508 -21.999 21.697 1.00 61.25 176 ILE A O 1
ATOM 1436 N N . GLU A 1 177 ? -33.233 -23.387 20.483 1.00 63.53 177 GLU A N 1
ATOM 1437 C CA . GLU A 1 177 ? -33.986 -23.191 19.233 1.00 63.53 177 GLU A CA 1
ATOM 1438 C C . GLU A 1 177 ? -35.384 -23.837 19.263 1.00 63.53 177 GLU A C 1
ATOM 1440 O O . GLU A 1 177 ? -36.321 -23.302 18.669 1.00 63.53 177 GLU A O 1
ATOM 1445 N N . GLU A 1 178 ? -35.567 -24.921 20.025 1.00 61.75 178 GLU A N 1
ATOM 1446 C CA . GLU A 1 178 ? -36.832 -25.665 20.126 1.00 61.75 178 GLU A CA 1
ATOM 1447 C C . GLU A 1 178 ? -37.340 -25.766 21.574 1.00 61.75 178 GLU A C 1
ATOM 1449 O O . GLU A 1 178 ? -37.415 -26.834 22.183 1.00 61.75 178 GLU A O 1
ATOM 1454 N N . LEU A 1 179 ? -37.729 -24.633 22.159 1.00 62.03 179 LEU A N 1
ATOM 1455 C CA . LEU A 1 179 ? -38.268 -24.609 23.522 1.00 62.03 179 LEU A CA 1
ATOM 1456 C C . LEU A 1 179 ? -39.797 -24.627 23.540 1.00 62.03 179 LEU A C 1
ATOM 1458 O O . LEU A 1 179 ? -40.460 -23.691 23.091 1.00 62.03 179 LEU A O 1
ATOM 1462 N N . ASN A 1 180 ? -40.365 -25.643 24.189 1.00 60.56 180 ASN A N 1
ATOM 1463 C CA . ASN A 1 180 ? -41.794 -25.709 24.486 1.00 60.56 180 ASN A CA 1
ATOM 1464 C C . ASN A 1 180 ? -42.078 -25.202 25.909 1.00 60.56 180 ASN A C 1
ATOM 1466 O O . ASN A 1 180 ? -41.832 -25.896 26.896 1.00 60.56 180 ASN A O 1
ATOM 1470 N N . PHE A 1 181 ? -42.640 -23.994 26.032 1.00 63.56 181 PHE A N 1
ATOM 1471 C CA . PHE A 1 181 ? -43.036 -23.421 27.324 1.00 63.56 181 PHE A CA 1
ATOM 1472 C C . PHE A 1 181 ? -44.539 -23.561 27.583 1.00 63.56 181 PHE A C 1
ATOM 1474 O O . PHE A 1 181 ? -45.359 -23.082 26.804 1.00 63.56 181 PHE A O 1
ATOM 1481 N N . THR A 1 182 ? -44.917 -24.116 28.738 1.00 63.28 182 THR A N 1
ATOM 1482 C CA . THR A 1 182 ? -46.322 -24.149 29.194 1.00 63.28 182 THR A CA 1
ATOM 1483 C C . THR A 1 182 ? -46.710 -22.902 29.998 1.00 63.28 182 THR A C 1
ATOM 1485 O O . THR A 1 182 ? -47.829 -22.409 29.857 1.00 63.28 182 THR A O 1
ATOM 1488 N N . LYS A 1 183 ? -45.794 -22.345 30.811 1.00 69.69 183 LYS A N 1
ATOM 1489 C CA . LYS A 1 183 ? -45.930 -21.045 31.504 1.00 69.69 183 LYS A CA 1
ATOM 1490 C C . LYS A 1 183 ? -44.560 -20.394 31.726 1.00 69.69 183 LYS A C 1
ATOM 1492 O O . LYS A 1 183 ? -43.700 -20.974 32.375 1.00 69.69 183 LYS A O 1
ATOM 1497 N N . LEU A 1 184 ? -44.397 -19.151 31.268 1.00 77.69 184 LEU A N 1
ATOM 1498 C CA . LEU A 1 184 ? -43.191 -18.340 31.465 1.00 77.69 184 LEU A CA 1
ATOM 1499 C C . LEU A 1 184 ? -43.537 -17.038 32.203 1.00 77.69 184 LEU A C 1
ATOM 1501 O O . LEU A 1 184 ? -44.422 -16.282 31.791 1.00 77.69 184 LEU A O 1
ATOM 1505 N N . LYS A 1 185 ? -42.831 -16.740 33.300 1.00 81.75 185 LYS A N 1
ATOM 1506 C CA . LYS A 1 185 ? -43.040 -15.496 34.053 1.00 81.75 185 LYS A CA 1
ATOM 1507 C C . LYS A 1 185 ? -42.369 -14.328 33.327 1.00 81.75 185 LYS A C 1
ATOM 1509 O O . LYS A 1 185 ? -41.168 -14.115 33.476 1.00 81.75 185 LYS A O 1
ATOM 1514 N N . LYS A 1 186 ? -43.163 -13.535 32.593 1.00 82.38 186 LYS A N 1
ATOM 1515 C CA . LYS A 1 186 ? -42.704 -12.366 31.810 1.00 82.38 186 LYS A CA 1
ATOM 1516 C C . LYS A 1 186 ? -41.754 -11.452 32.590 1.00 82.38 186 LYS A C 1
ATOM 1518 O O . LYS A 1 186 ? -40.701 -11.095 32.084 1.00 82.38 186 LYS A O 1
ATOM 1523 N N . SER A 1 187 ? -42.090 -11.119 33.838 1.00 85.44 187 SER A N 1
ATOM 1524 C CA . SER A 1 187 ? -41.265 -10.234 34.671 1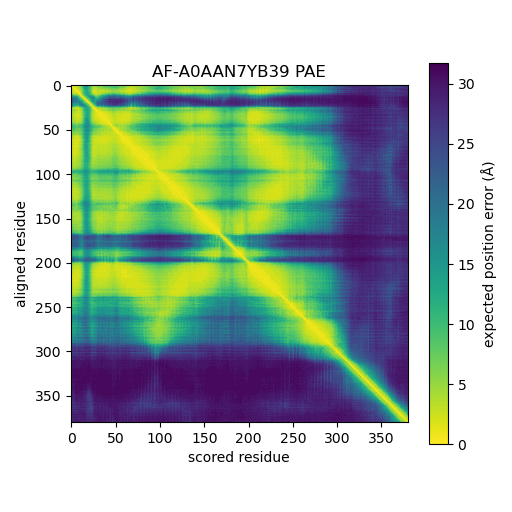.00 85.44 187 SER A CA 1
ATOM 1525 C C . SER A 1 187 ? -39.881 -10.816 34.977 1.00 85.44 187 SER A C 1
ATOM 1527 O O . SER A 1 187 ? -38.923 -10.063 35.070 1.00 85.44 187 SER A O 1
ATOM 1529 N N . SER A 1 188 ? -39.780 -12.144 35.111 1.00 83.81 188 SER A N 1
ATOM 1530 C CA . SER A 1 188 ? -38.528 -12.846 35.410 1.00 83.81 188 SER A CA 1
ATOM 1531 C C . SER A 1 188 ? -37.611 -12.910 34.192 1.00 83.81 188 SER A C 1
ATOM 1533 O O . SER A 1 188 ? -36.403 -12.728 34.320 1.00 83.81 188 SER A O 1
ATOM 1535 N N . LEU A 1 189 ? -38.196 -13.122 33.008 1.00 84.44 189 LEU A N 1
ATOM 1536 C CA . LEU A 1 189 ? -37.465 -13.059 31.746 1.00 84.44 189 LEU A CA 1
ATOM 1537 C C . LEU A 1 189 ? -36.959 -11.635 31.492 1.00 84.44 189 LEU A C 1
ATOM 1539 O O . LEU A 1 189 ? -35.776 -11.441 31.233 1.00 84.44 189 LEU A O 1
ATOM 1543 N N . ILE A 1 190 ? -37.835 -10.632 31.626 1.00 85.25 190 ILE A N 1
ATOM 1544 C CA . ILE A 1 190 ? -37.458 -9.224 31.445 1.00 85.25 190 ILE A CA 1
ATOM 1545 C C . ILE A 1 190 ? -36.339 -8.846 32.416 1.00 85.25 190 ILE A C 1
ATOM 1547 O O . ILE A 1 190 ? -35.364 -8.234 31.987 1.00 85.25 190 ILE A O 1
ATOM 1551 N N . SER A 1 191 ? -36.422 -9.239 33.693 1.00 85.88 191 SER A N 1
ATOM 1552 C CA . SER A 1 191 ? -35.344 -8.965 34.645 1.00 85.88 191 SER A CA 1
ATOM 1553 C C . SER A 1 191 ? -34.037 -9.645 34.249 1.00 85.88 191 SER A C 1
ATOM 1555 O O . SER A 1 191 ? -33.005 -8.990 34.294 1.00 85.88 191 SER A O 1
ATOM 1557 N N . ALA A 1 192 ? -34.068 -10.907 33.806 1.00 83.94 192 ALA A N 1
ATOM 1558 C CA . ALA A 1 192 ? -32.864 -11.636 33.406 1.00 83.94 192 ALA A CA 1
ATOM 1559 C C . ALA A 1 192 ? -32.185 -11.015 32.172 1.00 83.94 192 ALA A C 1
ATOM 1561 O O . ALA A 1 192 ? -30.966 -10.867 32.144 1.00 83.94 192 ALA A O 1
ATOM 1562 N N . LEU A 1 193 ? -32.974 -10.581 31.185 1.00 84.75 193 LEU A N 1
ATOM 1563 C CA . LEU A 1 193 ? -32.468 -9.893 29.995 1.00 84.75 193 LEU A CA 1
ATOM 1564 C C . LEU A 1 193 ? -31.978 -8.470 30.296 1.00 84.75 193 LEU A C 1
ATOM 1566 O O . LEU A 1 193 ? -31.077 -7.984 29.617 1.00 84.75 193 LEU A O 1
ATOM 1570 N N . SER A 1 194 ? -32.537 -7.812 31.316 1.00 83.31 194 SER A N 1
ATOM 1571 C CA . SER A 1 194 ? -32.225 -6.417 31.666 1.00 83.31 194 SER A CA 1
ATOM 1572 C C . SER A 1 194 ? -30.991 -6.244 32.554 1.00 83.31 194 SER A C 1
ATOM 1574 O O . SER A 1 194 ? -30.546 -5.109 32.727 1.00 83.31 194 SER A O 1
ATOM 1576 N N . ILE A 1 195 ? -30.429 -7.321 33.118 1.00 77.44 195 ILE A N 1
ATOM 1577 C CA . ILE A 1 195 ? -29.216 -7.250 33.952 1.00 77.44 195 ILE A CA 1
ATOM 1578 C C . ILE A 1 195 ? -28.091 -6.616 33.133 1.00 77.44 195 ILE A C 1
ATOM 1580 O O . ILE A 1 195 ? -27.697 -7.149 32.103 1.00 77.44 195 ILE A O 1
ATOM 1584 N N . ARG A 1 196 ? -27.562 -5.472 33.562 1.00 68.88 196 ARG A N 1
ATOM 1585 C CA . ARG A 1 196 ? -26.397 -4.846 32.926 1.00 68.88 196 ARG A CA 1
ATOM 1586 C C . ARG A 1 196 ? -25.151 -5.260 33.688 1.00 68.88 196 ARG A C 1
ATOM 1588 O O . ARG A 1 196 ? -25.103 -5.130 34.906 1.00 68.88 196 ARG A O 1
ATOM 1595 N N . ASN A 1 197 ? -24.141 -5.753 32.977 1.00 64.31 197 ASN A N 1
ATOM 1596 C CA . ASN A 1 197 ? -22.843 -6.015 33.582 1.00 64.31 197 ASN A CA 1
ATOM 1597 C C . ASN A 1 197 ? -22.033 -4.707 33.611 1.00 64.31 197 ASN A C 1
ATOM 1599 O O . ASN A 1 197 ? -21.208 -4.457 32.738 1.00 64.31 197 ASN A O 1
ATOM 1603 N N . GLU A 1 198 ? -22.334 -3.838 34.579 1.00 59.28 198 GLU A N 1
ATOM 1604 C CA . GLU A 1 198 ? -21.696 -2.518 34.749 1.00 59.28 198 GLU A CA 1
ATOM 1605 C C . GLU A 1 198 ? -20.245 -2.606 35.253 1.00 59.28 198 GLU A C 1
ATOM 1607 O O . GLU A 1 198 ? -19.529 -1.607 35.269 1.00 59.28 198 GLU A O 1
ATOM 1612 N N . HIS A 1 199 ? -19.786 -3.793 35.665 1.00 57.69 199 HIS A N 1
ATOM 1613 C CA . HIS A 1 199 ? -18.572 -3.919 36.468 1.00 57.69 199 HIS A CA 1
ATOM 1614 C C . HIS A 1 199 ? -17.248 -3.736 35.701 1.00 57.69 199 HIS A C 1
ATOM 1616 O O . HIS A 1 199 ? -16.209 -3.614 36.347 1.00 57.69 199 HIS A O 1
ATOM 1622 N N . ASP A 1 200 ? -17.262 -3.662 34.363 1.00 76.19 200 ASP A N 1
ATOM 1623 C CA . ASP A 1 200 ? -16.052 -3.414 33.560 1.00 76.19 200 ASP A CA 1
ATOM 1624 C C . ASP A 1 200 ? -16.321 -2.537 32.321 1.00 76.19 200 ASP A C 1
ATOM 1626 O O . ASP A 1 200 ? -16.130 -2.937 31.169 1.00 76.19 200 ASP A O 1
ATOM 1630 N N . MET A 1 201 ? -16.787 -1.308 32.568 1.00 84.94 201 MET A N 1
ATOM 1631 C CA . MET A 1 201 ? -17.026 -0.312 31.515 1.00 84.94 201 MET A CA 1
ATOM 1632 C C . MET A 1 201 ? -15.759 0.034 30.712 1.00 84.94 201 MET A C 1
ATOM 1634 O O . MET A 1 201 ? -15.861 0.351 29.528 1.00 84.94 201 MET A O 1
ATOM 1638 N N . ASP A 1 202 ? -14.571 -0.062 31.317 1.00 86.75 202 ASP A N 1
ATOM 1639 C CA . ASP A 1 202 ? -13.297 0.202 30.636 1.00 86.75 202 ASP A CA 1
ATOM 1640 C C . ASP A 1 202 ? -12.934 -0.923 29.653 1.00 86.75 202 ASP A C 1
ATO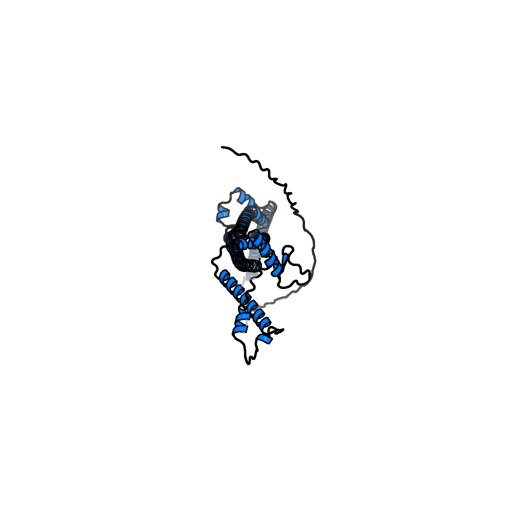M 1642 O O . ASP A 1 202 ? -12.463 -0.646 28.551 1.00 86.75 202 ASP A O 1
ATOM 1646 N N . SER A 1 203 ? -13.202 -2.190 29.995 1.00 87.38 203 SER A N 1
ATOM 1647 C CA . SER A 1 203 ? -13.062 -3.308 29.049 1.00 87.38 203 SER A CA 1
ATOM 1648 C C . SER A 1 203 ? -14.063 -3.210 27.904 1.00 87.38 203 SER A C 1
ATOM 1650 O O . SER A 1 203 ? -13.696 -3.422 26.747 1.00 87.38 203 SER A O 1
ATOM 1652 N N . TYR A 1 204 ? -15.304 -2.800 28.189 1.00 87.88 204 TYR A N 1
ATOM 1653 C CA . TYR A 1 204 ? -16.287 -2.529 27.139 1.00 87.88 204 TYR A CA 1
ATOM 1654 C C . TYR A 1 204 ? -15.806 -1.424 26.186 1.00 87.88 204 TYR A C 1
ATOM 1656 O O . TYR A 1 204 ? -15.831 -1.607 24.968 1.00 87.88 204 TYR A O 1
ATOM 1664 N N . ALA A 1 205 ? -15.315 -0.304 26.726 1.00 91.06 205 ALA A N 1
ATOM 1665 C CA . ALA A 1 205 ? -14.781 0.799 25.931 1.00 91.06 205 ALA A CA 1
ATOM 1666 C C . ALA A 1 205 ? -13.537 0.384 25.123 1.00 91.06 205 ALA A C 1
ATOM 1668 O O . ALA A 1 205 ? -13.429 0.722 23.944 1.00 91.06 205 ALA A O 1
ATOM 1669 N N . GLY A 1 206 ? -12.636 -0.408 25.712 1.00 91.44 206 GLY A N 1
ATOM 1670 C CA . GLY A 1 206 ? -11.480 -0.977 25.018 1.00 91.44 206 GLY A CA 1
ATOM 1671 C C . GLY A 1 206 ? -11.880 -1.918 23.878 1.00 91.44 206 GLY A C 1
ATOM 1672 O O . GLY A 1 206 ? -11.330 -1.828 22.781 1.00 91.44 206 GLY A O 1
ATOM 1673 N N . ALA A 1 207 ? -12.875 -2.784 24.091 1.00 90.88 207 ALA A N 1
ATOM 1674 C CA . ALA A 1 207 ? -13.399 -3.676 23.057 1.00 90.88 207 ALA A CA 1
ATOM 1675 C C . ALA A 1 207 ? -14.042 -2.894 21.901 1.00 90.88 207 ALA A C 1
ATOM 1677 O O . ALA A 1 207 ? -13.784 -3.199 20.736 1.00 90.88 207 ALA A O 1
ATOM 1678 N N . GLU A 1 208 ? -14.823 -1.854 22.213 1.00 92.00 208 GLU A N 1
ATOM 1679 C CA . GLU A 1 208 ? -15.379 -0.938 21.211 1.00 92.00 208 GLU A CA 1
ATOM 1680 C C . GLU A 1 208 ? -14.284 -0.232 20.402 1.00 92.00 208 GLU A C 1
ATOM 1682 O O . GLU A 1 208 ? -14.386 -0.152 19.176 1.00 92.00 208 GLU A O 1
ATOM 1687 N N . ALA A 1 209 ? -13.224 0.250 21.057 1.00 94.00 209 ALA A N 1
ATOM 1688 C CA . ALA A 1 209 ? -12.108 0.909 20.384 1.00 94.00 209 ALA A CA 1
ATOM 1689 C C . ALA A 1 209 ? -11.373 -0.043 19.425 1.00 94.00 209 ALA A C 1
ATOM 1691 O O . ALA A 1 209 ? -11.069 0.338 18.292 1.00 94.00 209 ALA A O 1
ATOM 1692 N N . VAL A 1 210 ? -11.147 -1.296 19.841 1.00 93.81 210 VAL A N 1
ATOM 1693 C CA . VAL A 1 210 ? -10.566 -2.345 18.986 1.00 93.81 210 VAL A CA 1
ATOM 1694 C C . VAL A 1 210 ? -11.438 -2.596 17.760 1.00 93.81 210 VAL A C 1
ATOM 1696 O O . VAL A 1 210 ? -10.917 -2.667 16.649 1.00 93.81 210 VAL A O 1
ATOM 1699 N N . ASP A 1 211 ? -12.755 -2.691 17.927 1.00 93.31 211 ASP A N 1
ATOM 1700 C CA . ASP A 1 211 ? -13.667 -2.933 16.808 1.00 93.31 211 ASP A CA 1
ATOM 1701 C C . ASP A 1 211 ? -13.727 -1.770 15.824 1.00 93.31 211 ASP A C 1
ATOM 1703 O O . ASP A 1 211 ? -13.671 -1.985 14.609 1.00 93.31 211 ASP A O 1
ATOM 1707 N N . CYS A 1 212 ? -13.750 -0.538 16.334 1.00 93.81 212 CYS A N 1
ATOM 1708 C CA . CYS A 1 212 ? -13.637 0.650 15.496 1.00 93.81 212 CYS A CA 1
ATOM 1709 C C . CYS A 1 212 ? -12.305 0.653 14.733 1.00 93.81 212 CYS A C 1
ATOM 1711 O O . CYS A 1 212 ? -12.286 0.887 13.526 1.00 93.81 212 CYS A O 1
ATOM 1713 N N . MET A 1 213 ? -11.192 0.330 15.397 1.00 94.50 213 MET A N 1
ATOM 1714 C CA . MET A 1 213 ? -9.887 0.253 14.743 1.00 94.50 213 MET A CA 1
ATOM 1715 C C . MET A 1 213 ? -9.843 -0.827 13.662 1.00 94.50 213 MET A C 1
ATOM 1717 O O . MET A 1 213 ? -9.383 -0.542 12.560 1.00 94.50 213 MET A O 1
ATOM 1721 N N . LEU A 1 214 ? -10.359 -2.034 13.911 1.00 93.44 214 LEU A N 1
ATOM 1722 C CA . LEU A 1 214 ? -10.372 -3.111 12.915 1.00 93.44 214 LEU A CA 1
ATOM 1723 C C . LEU A 1 214 ? -11.238 -2.760 11.697 1.00 93.44 214 LEU A C 1
ATOM 1725 O O . LEU A 1 214 ? -10.840 -3.021 10.556 1.00 93.44 214 LEU A O 1
ATOM 1729 N N . ALA A 1 215 ? -12.395 -2.131 11.924 1.00 93.81 215 ALA A N 1
ATOM 1730 C CA . ALA A 1 215 ? -13.248 -1.631 10.852 1.00 93.81 215 ALA A CA 1
ATOM 1731 C C . ALA A 1 215 ? -12.519 -0.562 10.021 1.00 93.81 215 ALA A C 1
ATOM 1733 O O . ALA A 1 215 ? -12.473 -0.659 8.791 1.00 93.81 215 ALA A O 1
ATOM 1734 N N . TYR A 1 216 ? -11.889 0.414 10.685 1.00 94.00 216 TYR A N 1
ATOM 1735 C CA . TYR A 1 216 ? -11.111 1.462 10.025 1.00 94.00 216 TYR A CA 1
ATOM 1736 C C . TYR A 1 216 ? -9.914 0.890 9.259 1.00 94.00 216 TYR A C 1
ATOM 1738 O O . TYR A 1 216 ? -9.714 1.226 8.092 1.00 94.00 216 TYR A O 1
ATOM 1746 N N . TYR A 1 217 ? -9.169 -0.040 9.862 1.00 93.69 217 TYR A N 1
ATOM 1747 C CA . TYR A 1 217 ? -8.024 -0.703 9.245 1.00 93.69 217 TYR A CA 1
ATOM 1748 C C . TYR A 1 217 ? -8.407 -1.333 7.908 1.00 93.69 217 TYR A C 1
ATOM 1750 O O . TYR A 1 217 ? -7.695 -1.179 6.916 1.00 93.69 217 TYR A O 1
ATOM 1758 N N . LYS A 1 218 ? -9.554 -2.019 7.853 1.00 92.62 218 LYS A N 1
ATOM 1759 C CA . LYS A 1 218 ? -10.029 -2.661 6.624 1.00 92.62 218 LYS A CA 1
ATOM 1760 C C . LYS A 1 218 ? -10.342 -1.648 5.522 1.00 92.62 218 LYS A C 1
ATOM 1762 O O . LYS A 1 218 ? -10.073 -1.940 4.358 1.00 92.62 218 LYS A O 1
ATOM 1767 N N . VAL A 1 219 ? -10.886 -0.481 5.870 1.00 92.94 219 VAL A N 1
ATOM 1768 C CA . VAL A 1 219 ? -11.129 0.613 4.915 1.00 92.94 219 VAL A CA 1
ATOM 1769 C C . VAL A 1 219 ? -9.808 1.213 4.440 1.00 92.94 219 VAL A C 1
ATOM 1771 O O . VAL A 1 219 ? -9.558 1.247 3.237 1.00 92.94 219 VAL A O 1
ATOM 1774 N N . ALA A 1 220 ? -8.939 1.614 5.369 1.00 93.19 220 ALA A N 1
ATOM 1775 C CA . ALA A 1 220 ? -7.651 2.230 5.065 1.00 93.19 220 ALA A CA 1
ATOM 1776 C C . ALA A 1 220 ? -6.766 1.315 4.206 1.00 93.19 220 ALA A C 1
ATOM 1778 O O . ALA A 1 220 ? -6.198 1.756 3.214 1.00 93.19 220 ALA A O 1
ATOM 1779 N N . MET A 1 221 ? -6.712 0.018 4.523 1.00 94.00 221 MET A N 1
ATOM 1780 C CA . MET A 1 221 ? -5.951 -0.962 3.748 1.00 94.00 221 MET A CA 1
ATOM 1781 C C . MET A 1 221 ? -6.427 -1.039 2.293 1.00 94.00 221 MET A C 1
ATOM 1783 O O . MET A 1 221 ? -5.597 -1.131 1.394 1.00 94.00 221 MET A O 1
ATOM 1787 N N . LYS A 1 222 ? -7.745 -1.038 2.051 1.00 93.00 222 LYS A N 1
ATOM 1788 C CA . LYS A 1 222 ? -8.288 -1.064 0.683 1.00 93.00 222 LYS A CA 1
ATOM 1789 C C . LYS A 1 222 ? -7.866 0.189 -0.085 1.00 93.00 222 LYS A C 1
ATOM 1791 O O . LYS A 1 222 ? -7.305 0.061 -1.163 1.00 93.00 222 LYS A O 1
ATOM 1796 N N . LEU A 1 223 ? -8.037 1.361 0.528 1.00 92.25 223 LEU A N 1
ATOM 1797 C CA . LEU A 1 223 ? -7.649 2.641 -0.069 1.00 92.25 223 LEU A CA 1
ATOM 1798 C C . LEU A 1 223 ? -6.156 2.696 -0.399 1.00 92.25 223 LEU A C 1
ATOM 1800 O O . LEU A 1 223 ? -5.784 3.126 -1.482 1.00 92.25 223 LEU A O 1
ATOM 1804 N N . VAL A 1 224 ? -5.295 2.237 0.511 1.00 93.50 224 VAL A N 1
ATOM 1805 C CA . VAL A 1 224 ? -3.847 2.197 0.272 1.00 93.50 224 VAL A CA 1
ATOM 1806 C C . VAL A 1 224 ? -3.502 1.274 -0.887 1.00 93.50 224 VAL A C 1
ATOM 1808 O O . VAL A 1 224 ? -2.705 1.657 -1.733 1.00 93.50 224 VAL A O 1
ATOM 1811 N N . VAL A 1 225 ? -4.086 0.075 -0.944 1.00 94.25 225 VAL A N 1
ATOM 1812 C CA . VAL A 1 225 ? -3.816 -0.870 -2.038 1.00 94.25 225 VAL A CA 1
ATOM 1813 C C . VAL A 1 225 ? -4.228 -0.275 -3.384 1.00 94.25 225 VAL A C 1
ATOM 1815 O O . VAL A 1 225 ? -3.435 -0.317 -4.322 1.00 94.25 225 VAL A O 1
ATOM 1818 N N . ASP A 1 226 ? -5.415 0.327 -3.458 1.00 94.56 226 ASP A N 1
ATOM 1819 C CA . ASP A 1 226 ? -5.918 0.932 -4.692 1.00 94.56 226 ASP A CA 1
ATOM 1820 C C . ASP A 1 226 ? -5.069 2.148 -5.102 1.00 94.56 226 ASP A C 1
ATOM 1822 O O . ASP A 1 226 ? -4.680 2.269 -6.264 1.00 94.56 226 ASP A O 1
ATOM 1826 N N . ASN A 1 227 ? -4.704 3.015 -4.151 1.00 94.31 227 ASN A N 1
ATOM 1827 C CA . ASN A 1 227 ? -3.877 4.195 -4.416 1.00 94.31 227 ASN A CA 1
ATOM 1828 C C . ASN A 1 227 ? -2.440 3.828 -4.806 1.00 94.31 227 ASN A C 1
ATOM 1830 O O . ASN A 1 227 ? -1.872 4.466 -5.682 1.00 94.31 227 ASN A O 1
ATOM 1834 N N . VAL A 1 228 ? -1.840 2.804 -4.195 1.00 95.25 228 VAL A N 1
ATOM 1835 C CA . VAL A 1 228 ? -0.494 2.346 -4.575 1.00 95.25 228 VAL A CA 1
ATOM 1836 C C . VAL A 1 228 ? -0.506 1.769 -5.989 1.00 95.25 228 VAL A C 1
ATOM 1838 O O . VAL A 1 228 ? 0.391 2.065 -6.772 1.00 95.25 228 VAL A O 1
ATOM 1841 N N . ALA A 1 229 ? -1.518 0.974 -6.342 1.00 94.75 229 ALA A N 1
ATOM 1842 C CA . ALA A 1 229 ? -1.632 0.449 -7.698 1.00 94.75 229 ALA A CA 1
ATOM 1843 C C . ALA A 1 229 ? -1.814 1.586 -8.716 1.00 94.75 229 ALA A C 1
ATOM 1845 O O . ALA A 1 229 ? -1.019 1.719 -9.636 1.00 94.75 229 ALA A O 1
ATOM 1846 N N . THR A 1 230 ? -2.808 2.450 -8.512 1.00 95.12 230 THR A N 1
ATOM 1847 C CA . THR A 1 230 ? -3.182 3.483 -9.492 1.00 95.12 230 THR A CA 1
ATOM 1848 C C . THR A 1 230 ? -2.228 4.678 -9.516 1.00 95.12 230 THR A C 1
ATOM 1850 O O . THR A 1 230 ? -1.771 5.085 -10.576 1.00 95.12 230 THR A O 1
ATOM 1853 N N . GLN A 1 231 ? -1.898 5.250 -8.362 1.00 94.06 231 GLN A N 1
ATOM 1854 C CA . GLN A 1 231 ? -1.134 6.497 -8.299 1.00 94.06 231 GLN A CA 1
ATOM 1855 C C . GLN A 1 231 ? 0.373 6.261 -8.259 1.00 94.06 231 GLN A C 1
ATOM 1857 O O . GLN A 1 231 ? 1.120 7.142 -8.667 1.00 94.06 231 GLN A O 1
ATOM 1862 N N . CYS A 1 232 ? 0.852 5.125 -7.741 1.00 94.00 232 CYS A N 1
ATOM 1863 C CA . CYS A 1 232 ? 2.289 4.839 -7.751 1.00 94.00 232 CYS A CA 1
ATOM 1864 C C . CYS A 1 232 ? 2.678 4.032 -8.981 1.00 94.00 232 CYS A C 1
ATOM 1866 O O . CYS A 1 232 ? 3.518 4.481 -9.746 1.00 94.00 232 CYS A O 1
ATOM 1868 N N . VAL A 1 233 ? 2.091 2.851 -9.176 1.00 94.50 233 VAL A N 1
ATOM 1869 C CA . VAL A 1 233 ? 2.529 1.965 -10.262 1.00 94.50 233 VAL A CA 1
ATOM 1870 C C . VAL A 1 233 ? 2.019 2.452 -11.615 1.00 94.50 233 VAL A C 1
ATOM 1872 O O . VAL A 1 233 ? 2.823 2.665 -12.516 1.00 94.50 233 VAL A O 1
ATOM 1875 N N . GLU A 1 234 ? 0.711 2.652 -11.775 1.00 94.38 234 GLU A N 1
ATOM 1876 C CA . GLU A 1 234 ? 0.162 3.011 -13.087 1.00 94.38 234 GLU A CA 1
ATOM 1877 C C . GLU A 1 234 ? 0.599 4.411 -13.532 1.00 94.38 234 GLU A C 1
ATOM 1879 O O . GLU A 1 234 ? 1.060 4.583 -14.655 1.00 94.38 234 GLU A O 1
ATOM 1884 N N . GLU A 1 235 ? 0.494 5.413 -12.657 1.00 92.19 235 GLU A N 1
ATOM 1885 C CA . GLU A 1 235 ? 0.777 6.803 -13.027 1.00 92.19 235 GLU A CA 1
ATOM 1886 C C . GLU A 1 235 ? 2.275 7.115 -13.181 1.00 92.19 235 GLU A C 1
ATOM 1888 O O . GLU A 1 235 ? 2.647 7.717 -14.181 1.00 92.19 235 GLU A O 1
ATOM 1893 N N . GLU A 1 236 ? 3.134 6.708 -12.236 1.00 91.88 236 GLU A N 1
ATOM 1894 C CA . GLU A 1 236 ? 4.566 7.078 -12.271 1.00 91.88 236 GLU A CA 1
ATOM 1895 C C . GLU A 1 236 ? 5.412 6.124 -13.119 1.00 91.88 236 GLU A C 1
ATOM 1897 O O . GLU A 1 236 ? 6.433 6.528 -13.679 1.00 91.88 236 GLU A O 1
ATOM 1902 N N . LEU A 1 237 ? 5.028 4.843 -13.169 1.00 90.88 237 LEU A N 1
ATOM 1903 C CA . LEU A 1 237 ? 5.772 3.827 -13.901 1.00 90.88 237 LEU A CA 1
ATOM 1904 C C . LEU A 1 237 ? 5.081 3.516 -15.229 1.00 90.88 237 LEU A C 1
ATOM 1906 O O . LEU A 1 237 ? 5.628 3.858 -16.267 1.00 90.88 237 LEU A O 1
ATOM 1910 N N . MET A 1 238 ? 3.887 2.917 -15.229 1.00 90.69 238 MET A N 1
ATOM 1911 C CA . MET A 1 238 ? 3.318 2.322 -16.451 1.00 90.69 238 MET A CA 1
ATOM 1912 C C . MET A 1 238 ? 2.970 3.333 -17.542 1.00 90.69 238 MET A C 1
ATOM 1914 O O . MET A 1 238 ? 3.315 3.122 -18.705 1.00 90.69 238 MET A O 1
ATOM 1918 N N . LYS A 1 239 ? 2.310 4.435 -17.183 1.00 87.69 239 LYS A N 1
ATOM 1919 C CA . LYS A 1 239 ? 1.831 5.442 -18.136 1.00 87.69 239 LYS A CA 1
ATOM 1920 C C . LYS A 1 239 ? 2.965 6.082 -18.929 1.00 87.69 239 LYS A C 1
ATOM 1922 O O . LYS A 1 239 ? 2.783 6.419 -20.091 1.00 87.69 239 LYS A O 1
ATOM 1927 N N . GLU A 1 240 ? 4.120 6.243 -18.301 1.00 80.50 240 GLU A N 1
ATOM 1928 C CA . GLU A 1 240 ? 5.246 6.967 -18.876 1.00 80.50 240 GLU A CA 1
ATOM 1929 C C . GLU A 1 240 ? 6.328 6.025 -19.457 1.00 80.50 240 GLU A C 1
ATOM 1931 O O . GLU A 1 240 ? 7.367 6.497 -19.920 1.00 80.50 240 GLU A O 1
ATOM 1936 N N . ILE A 1 241 ? 6.101 4.698 -19.472 1.00 86.06 241 ILE A N 1
ATOM 1937 C CA . ILE A 1 241 ? 6.999 3.722 -20.131 1.00 86.06 241 ILE A CA 1
ATOM 1938 C C . ILE A 1 241 ? 6.998 3.895 -21.651 1.00 86.06 241 ILE A C 1
ATOM 1940 O O . ILE A 1 241 ? 8.042 3.722 -22.277 1.00 86.06 241 ILE A O 1
ATOM 1944 N N . SER A 1 242 ? 5.860 4.233 -22.266 1.00 81.31 242 SER A N 1
ATOM 1945 C CA . SER A 1 242 ? 5.804 4.475 -23.719 1.00 81.31 242 SER A CA 1
ATOM 1946 C C . SER A 1 242 ? 6.713 5.625 -24.142 1.00 81.31 242 SER A C 1
ATOM 1948 O O . SER A 1 242 ? 7.264 5.619 -25.239 1.00 81.31 242 SER A O 1
ATOM 1950 N N . ASP A 1 243 ? 6.905 6.578 -23.234 1.00 84.19 243 ASP A N 1
ATOM 1951 C CA . ASP A 1 243 ? 7.675 7.792 -23.462 1.00 84.19 243 ASP A CA 1
ATOM 1952 C C . ASP A 1 243 ? 9.129 7.626 -23.004 1.00 84.19 243 ASP A C 1
ATOM 1954 O O . ASP A 1 243 ? 9.875 8.596 -22.953 1.00 84.19 243 ASP A O 1
ATOM 1958 N N . LEU A 1 244 ? 9.552 6.406 -22.659 1.00 84.38 244 LEU A N 1
ATOM 1959 C CA . LEU A 1 244 ? 10.903 6.111 -22.181 1.00 84.38 244 LEU A CA 1
ATOM 1960 C C . LEU A 1 244 ? 11.958 6.253 -23.285 1.00 84.38 244 LEU A C 1
ATOM 1962 O O . LEU A 1 244 ? 13.090 6.643 -23.013 1.00 84.38 244 LEU A O 1
ATOM 1966 N N . PHE A 1 245 ? 11.579 5.944 -24.525 1.00 83.38 245 PHE A N 1
ATOM 1967 C CA . PHE A 1 245 ? 12.438 6.052 -25.699 1.00 83.38 245 PHE A CA 1
ATOM 1968 C C . PHE A 1 245 ? 11.609 6.473 -26.915 1.00 83.38 245 PHE A C 1
ATOM 1970 O O . PHE A 1 245 ? 11.237 5.660 -27.761 1.00 83.38 245 PHE A O 1
ATOM 1977 N N . SER A 1 246 ? 11.252 7.757 -26.955 1.00 85.81 246 SER A N 1
ATOM 1978 C CA . SER A 1 246 ? 10.458 8.344 -28.036 1.00 85.81 246 SER A CA 1
ATOM 1979 C C . SER A 1 246 ? 11.348 9.042 -29.075 1.00 85.81 246 SER A C 1
ATOM 1981 O O . SER A 1 246 ? 12.453 9.480 -28.744 1.00 85.81 246 SER A O 1
ATOM 1983 N N . PRO A 1 247 ? 10.871 9.224 -30.322 1.00 86.56 247 PRO A N 1
ATOM 1984 C CA . PRO A 1 247 ? 11.598 9.999 -31.329 1.00 86.56 247 PRO A CA 1
ATOM 1985 C C . PRO A 1 247 ? 11.951 11.413 -30.854 1.00 86.56 247 PRO A C 1
ATOM 1987 O O . PRO A 1 247 ? 13.014 11.923 -31.187 1.00 86.56 247 PRO A O 1
ATOM 1990 N N . THR A 1 248 ? 11.089 12.027 -30.039 1.00 86.31 248 THR A N 1
ATOM 1991 C CA . THR A 1 248 ? 11.336 13.343 -29.438 1.00 86.31 248 THR A CA 1
ATOM 1992 C C . THR A 1 248 ? 12.572 13.328 -28.544 1.00 86.31 248 THR A C 1
ATOM 1994 O O . THR A 1 248 ? 13.413 14.209 -28.673 1.00 86.31 248 THR A O 1
ATOM 1997 N N . ILE A 1 249 ? 12.731 12.299 -27.703 1.00 84.38 249 ILE A N 1
ATOM 1998 C CA . ILE A 1 249 ? 13.919 12.156 -26.849 1.00 84.38 249 ILE A CA 1
ATOM 1999 C C . ILE A 1 249 ? 15.173 12.048 -27.712 1.00 84.38 249 ILE A C 1
ATOM 2001 O O . ILE A 1 249 ? 16.145 12.742 -27.451 1.00 84.38 249 ILE A O 1
ATOM 2005 N N . VAL A 1 250 ? 15.138 11.238 -28.774 1.00 85.44 250 VAL A N 1
ATOM 2006 C CA . VAL A 1 250 ? 16.286 11.075 -29.680 1.00 85.44 250 VAL A CA 1
ATOM 2007 C C . VAL A 1 250 ? 16.657 12.391 -30.375 1.00 85.44 250 VAL A C 1
ATOM 2009 O O . VAL A 1 250 ? 17.838 12.667 -30.556 1.00 85.44 250 VAL A O 1
ATOM 2012 N N . LEU A 1 251 ? 15.676 13.226 -30.733 1.00 85.56 251 LEU A N 1
ATOM 2013 C CA . LEU A 1 251 ? 15.917 14.545 -31.336 1.00 85.56 251 LEU A CA 1
ATOM 2014 C C . LEU A 1 251 ? 16.515 15.563 -30.355 1.00 85.56 251 LEU A C 1
ATOM 2016 O O . LEU A 1 251 ? 17.256 16.447 -30.777 1.00 85.56 251 LEU A O 1
ATOM 2020 N N . GLU A 1 252 ? 16.178 15.460 -29.070 1.00 85.81 252 GLU A N 1
ATOM 2021 C CA . GLU A 1 252 ? 16.689 16.337 -28.008 1.00 85.81 252 GLU A CA 1
ATOM 2022 C C . GLU A 1 252 ? 18.024 15.852 -27.419 1.00 85.81 252 GLU A C 1
ATOM 2024 O O . GLU A 1 252 ? 18.648 16.567 -26.632 1.00 85.81 252 GLU A O 1
ATOM 2029 N N . MET A 1 253 ? 18.483 14.649 -27.781 1.00 85.06 253 MET A N 1
ATOM 2030 C CA . MET A 1 253 ? 19.769 14.124 -27.331 1.00 85.06 253 MET A CA 1
ATOM 2031 C C . MET A 1 253 ? 20.933 14.909 -27.935 1.00 85.06 253 MET A C 1
ATOM 2033 O O . MET A 1 253 ? 20.964 15.224 -29.124 1.00 85.06 253 MET A O 1
ATOM 2037 N N . ASP A 1 254 ? 21.941 15.173 -27.104 1.00 87.75 254 ASP A N 1
ATOM 2038 C CA . ASP A 1 254 ? 23.162 15.816 -27.567 1.00 87.75 254 ASP A CA 1
ATOM 2039 C C . ASP A 1 254 ? 23.866 14.963 -28.642 1.00 87.75 254 ASP A C 1
ATOM 2041 O O . ASP A 1 254 ? 23.961 13.741 -28.480 1.00 87.75 254 ASP A O 1
ATOM 2045 N N . PRO A 1 255 ? 24.461 15.583 -29.681 1.00 85.56 255 PRO A N 1
ATOM 2046 C CA . PRO A 1 255 ? 25.132 14.857 -30.760 1.00 85.56 255 PRO A CA 1
ATOM 2047 C C . PRO A 1 255 ? 26.192 13.863 -30.271 1.00 85.56 255 PRO A C 1
ATOM 2049 O O . PRO A 1 255 ? 26.280 12.756 -30.783 1.00 85.56 255 PRO A O 1
ATOM 2052 N N . TRP A 1 256 ? 26.939 14.215 -29.218 1.00 84.31 256 TRP A N 1
ATOM 2053 C CA . TRP A 1 256 ? 27.963 13.336 -28.648 1.00 84.31 256 TRP A CA 1
ATOM 2054 C C . TRP A 1 256 ? 27.379 12.060 -28.018 1.00 84.31 256 TRP A C 1
ATOM 2056 O O . TRP A 1 256 ? 28.009 11.011 -28.099 1.00 84.31 256 TRP A O 1
ATOM 2066 N N . ARG A 1 257 ? 26.173 12.121 -27.428 1.00 80.31 257 ARG A N 1
ATOM 2067 C CA . ARG A 1 257 ? 25.474 10.939 -26.888 1.00 80.31 257 ARG A CA 1
ATOM 2068 C C . ARG A 1 257 ? 24.951 10.047 -27.999 1.00 80.31 257 ARG A C 1
ATOM 2070 O O . ARG A 1 257 ? 24.956 8.829 -27.862 1.00 80.31 257 ARG A O 1
ATOM 2077 N N . ILE A 1 258 ? 24.478 10.651 -29.086 1.00 84.31 258 ILE A N 1
ATOM 2078 C CA . ILE A 1 258 ? 24.029 9.907 -30.264 1.00 84.31 258 ILE A CA 1
ATOM 2079 C C . ILE A 1 258 ? 25.221 9.172 -30.876 1.00 84.31 258 ILE A C 1
ATOM 2081 O O . ILE A 1 258 ? 25.125 7.972 -31.116 1.00 84.31 258 ILE A O 1
ATOM 2085 N N . ASP A 1 259 ? 26.352 9.857 -31.050 1.00 82.38 259 ASP A N 1
ATOM 2086 C CA . ASP A 1 259 ? 27.580 9.245 -31.556 1.00 82.38 259 ASP A CA 1
ATOM 2087 C C . ASP A 1 259 ? 28.049 8.107 -30.642 1.00 82.38 259 ASP A C 1
ATOM 2089 O O . ASP A 1 259 ? 28.348 7.021 -31.127 1.00 82.38 259 ASP A O 1
ATOM 2093 N N . GLU A 1 260 ? 28.027 8.291 -29.319 1.00 80.56 260 GLU A N 1
ATOM 2094 C CA . GLU A 1 260 ? 28.388 7.241 -28.359 1.00 80.56 260 GLU A CA 1
ATOM 2095 C C . GLU A 1 260 ? 27.511 5.986 -28.508 1.00 80.56 260 GLU A C 1
ATOM 2097 O O . GLU A 1 260 ? 28.032 4.865 -28.541 1.00 80.56 260 GLU A O 1
ATOM 2102 N N . VAL A 1 261 ? 26.195 6.167 -28.658 1.00 81.12 261 VAL A N 1
ATOM 2103 C CA . VAL A 1 261 ? 25.216 5.078 -28.793 1.00 81.12 261 VAL A CA 1
ATOM 2104 C C . VAL A 1 261 ? 25.302 4.383 -30.156 1.00 81.12 261 VAL A C 1
ATOM 2106 O O . VAL A 1 261 ? 25.216 3.156 -30.224 1.00 81.12 261 VAL A O 1
ATOM 2109 N N . VAL A 1 262 ? 25.485 5.146 -31.236 1.00 78.75 262 VAL A N 1
ATOM 2110 C CA . VAL A 1 262 ? 25.414 4.658 -32.625 1.00 78.75 262 VAL A CA 1
ATOM 2111 C C . VAL A 1 262 ? 26.767 4.172 -33.149 1.00 78.75 262 VAL A C 1
ATOM 2113 O O . VAL A 1 262 ? 26.805 3.403 -34.109 1.00 78.75 262 VAL A O 1
ATOM 2116 N N . GLN A 1 263 ? 27.884 4.573 -32.536 1.00 81.25 263 GLN A N 1
ATOM 2117 C CA . GLN A 1 263 ? 29.209 4.190 -33.013 1.00 81.25 263 GLN A CA 1
ATOM 2118 C C . GLN A 1 263 ? 29.385 2.666 -33.015 1.00 81.25 263 GLN A C 1
ATOM 2120 O O . GLN A 1 263 ? 29.343 2.015 -31.963 1.00 81.25 263 GLN A O 1
ATOM 2125 N N . GLU A 1 264 ? 29.624 2.125 -34.215 1.00 80.19 264 GLU A N 1
ATOM 2126 C CA . GLU A 1 264 ? 29.969 0.721 -34.434 1.00 80.19 264 GLU A CA 1
ATOM 2127 C C . GLU A 1 264 ? 31.322 0.388 -33.788 1.00 80.19 264 GLU A C 1
ATOM 2129 O O . GLU A 1 264 ? 32.251 1.205 -33.792 1.00 80.19 264 GLU A O 1
ATOM 2134 N N . SER A 1 265 ? 31.455 -0.820 -33.229 1.00 82.62 265 SER A N 1
ATOM 2135 C CA . SER A 1 265 ? 32.761 -1.313 -32.794 1.00 82.62 265 SER A CA 1
ATOM 2136 C C . SER A 1 265 ? 33.695 -1.507 -33.992 1.00 82.62 265 SER A C 1
ATOM 2138 O O . SER A 1 265 ? 33.261 -1.767 -35.117 1.00 82.62 265 SER A O 1
ATOM 2140 N N . LEU A 1 266 ? 35.006 -1.397 -33.753 1.00 82.62 266 LEU A N 1
ATOM 2141 C CA . LEU A 1 266 ? 36.017 -1.605 -34.797 1.00 82.62 266 LEU A CA 1
ATOM 2142 C C . LEU A 1 266 ? 35.907 -3.001 -35.430 1.00 82.62 266 LEU A C 1
ATOM 2144 O O . LEU A 1 266 ? 36.127 -3.143 -36.630 1.00 82.62 266 LEU A O 1
ATOM 2148 N N . ASP A 1 267 ? 35.526 -4.007 -34.639 1.00 83.62 267 ASP A N 1
ATOM 2149 C CA . ASP A 1 267 ? 35.316 -5.375 -35.117 1.00 83.62 267 ASP A CA 1
ATOM 2150 C C . ASP A 1 267 ? 34.099 -5.466 -36.049 1.00 83.62 267 ASP A C 1
ATOM 2152 O O . ASP A 1 267 ? 34.205 -5.986 -37.160 1.00 83.62 267 ASP A O 1
ATOM 2156 N N . ASN A 1 268 ? 32.967 -4.866 -35.658 1.00 84.50 268 ASN A N 1
ATOM 2157 C CA . ASN A 1 268 ? 31.771 -4.805 -36.500 1.00 84.50 268 ASN A CA 1
ATOM 2158 C C . ASN A 1 268 ? 32.022 -4.026 -37.801 1.00 84.50 268 ASN A C 1
ATOM 2160 O O . ASN A 1 268 ? 31.592 -4.467 -38.869 1.00 84.50 268 ASN A O 1
ATOM 2164 N N . SER A 1 269 ? 32.783 -2.931 -37.736 1.00 86.06 269 SER A N 1
ATOM 2165 C CA . SER A 1 269 ? 33.184 -2.147 -38.909 1.00 86.06 269 SER A CA 1
ATOM 2166 C C . SER A 1 269 ? 34.051 -2.964 -39.878 1.00 86.06 269 SER A C 1
ATOM 2168 O O . SER A 1 269 ? 33.736 -3.074 -41.067 1.00 86.06 269 SER A O 1
ATOM 2170 N N . ALA A 1 270 ? 35.093 -3.631 -39.366 1.00 88.94 270 ALA A N 1
ATOM 2171 C CA . ALA A 1 270 ? 35.983 -4.478 -40.163 1.00 88.94 270 ALA A CA 1
ATOM 2172 C C . ALA A 1 270 ? 35.250 -5.693 -40.757 1.00 88.94 270 ALA A C 1
ATOM 2174 O O . ALA A 1 270 ? 35.465 -6.080 -41.913 1.00 88.94 270 ALA A O 1
ATOM 2175 N N . ARG A 1 271 ? 34.333 -6.290 -39.987 1.00 89.00 271 ARG A N 1
ATOM 2176 C CA . ARG A 1 271 ? 33.483 -7.389 -40.448 1.00 89.00 271 ARG A CA 1
ATOM 2177 C C . ARG A 1 271 ? 32.541 -6.936 -41.558 1.00 89.00 271 ARG A C 1
ATOM 2179 O O . ARG A 1 271 ? 32.414 -7.644 -42.558 1.00 89.00 271 ARG A O 1
ATOM 2186 N N . ARG A 1 272 ? 31.921 -5.760 -41.423 1.00 89.75 272 ARG A N 1
ATOM 2187 C CA . ARG A 1 272 ? 31.072 -5.157 -42.459 1.00 89.75 272 ARG A CA 1
ATOM 2188 C C . ARG A 1 272 ? 31.861 -4.925 -43.745 1.00 89.75 272 ARG A C 1
ATOM 2190 O O . ARG A 1 272 ? 31.395 -5.310 -44.812 1.00 89.75 272 ARG A O 1
ATOM 2197 N N . GLU A 1 273 ? 33.069 -4.372 -43.655 1.00 94.44 273 GLU A N 1
ATOM 2198 C CA . GLU A 1 273 ? 33.943 -4.173 -44.818 1.00 94.44 273 GLU A CA 1
ATOM 2199 C C . GLU A 1 273 ? 34.298 -5.501 -45.510 1.00 94.44 273 GLU A C 1
ATOM 2201 O O . GLU A 1 273 ? 34.200 -5.620 -46.735 1.00 94.44 273 GLU A O 1
ATOM 2206 N N . THR A 1 274 ? 34.633 -6.529 -44.727 1.00 95.31 274 THR A N 1
ATOM 2207 C CA . THR A 1 274 ? 34.960 -7.868 -45.239 1.00 95.31 274 THR A CA 1
ATOM 2208 C C . THR A 1 274 ? 33.773 -8.503 -45.966 1.00 95.31 274 THR A C 1
ATOM 2210 O O . THR A 1 274 ? 33.934 -9.031 -47.069 1.00 95.31 274 THR A O 1
ATOM 2213 N N . LEU A 1 275 ? 32.575 -8.427 -45.378 1.00 94.62 275 LEU A N 1
ATOM 2214 C CA . LEU A 1 275 ? 31.349 -8.970 -45.967 1.00 94.62 275 LEU A CA 1
ATOM 2215 C C . LEU A 1 275 ? 30.971 -8.243 -47.262 1.00 94.62 275 LEU A C 1
ATOM 2217 O O . LEU A 1 275 ? 30.701 -8.909 -48.257 1.00 94.62 275 LEU A O 1
ATOM 2221 N N . LEU A 1 276 ? 31.049 -6.909 -47.290 1.00 96.00 276 LEU A N 1
ATOM 2222 C CA . LEU A 1 276 ? 30.803 -6.113 -48.500 1.00 96.00 276 LEU A CA 1
ATOM 2223 C C . LEU A 1 276 ? 31.803 -6.433 -49.618 1.00 96.00 276 LEU A C 1
ATOM 2225 O O . LEU A 1 276 ? 31.467 -6.421 -50.803 1.00 96.00 276 LEU A O 1
ATOM 2229 N N . ASN A 1 277 ? 33.059 -6.717 -49.267 1.00 95.88 277 ASN A N 1
ATOM 2230 C CA . ASN A 1 277 ? 34.050 -7.145 -50.246 1.00 95.88 277 ASN A CA 1
ATOM 2231 C C . ASN A 1 277 ? 33.731 -8.537 -50.808 1.00 95.88 277 ASN A C 1
ATOM 2233 O O . ASN A 1 277 ? 33.828 -8.748 -52.017 1.00 95.88 277 ASN A O 1
ATOM 2237 N N . MET A 1 278 ? 33.335 -9.474 -49.945 1.00 96.00 278 MET A N 1
ATOM 2238 C CA . MET A 1 278 ? 32.952 -10.824 -50.352 1.00 96.00 278 MET A CA 1
ATOM 2239 C C . MET A 1 278 ? 31.702 -10.813 -51.237 1.00 96.00 278 MET A C 1
ATOM 2241 O O . MET A 1 278 ? 31.700 -11.476 -52.271 1.00 96.00 278 MET A O 1
ATOM 2245 N N . GLU A 1 279 ? 30.694 -10.014 -50.888 1.00 96.44 279 GLU A N 1
ATOM 2246 C CA . GLU A 1 279 ? 29.503 -9.776 -51.708 1.00 96.44 279 GLU A CA 1
ATOM 2247 C C . GLU A 1 279 ? 29.891 -9.295 -53.110 1.00 96.44 279 GLU A C 1
ATOM 2249 O O . GLU A 1 279 ? 29.567 -9.954 -54.094 1.00 96.44 279 GLU A O 1
ATOM 2254 N N . ARG A 1 280 ? 30.711 -8.242 -53.210 1.00 96.81 280 ARG A N 1
ATOM 2255 C CA . ARG A 1 280 ? 31.172 -7.698 -54.499 1.00 96.81 280 ARG A CA 1
ATOM 2256 C C . ARG A 1 280 ? 31.900 -8.730 -55.364 1.00 96.81 280 ARG A C 1
ATOM 2258 O O . ARG A 1 280 ? 31.740 -8.763 -56.585 1.00 96.81 280 ARG A O 1
ATOM 2265 N N . VAL A 1 281 ? 32.744 -9.560 -54.748 1.00 96.38 281 VAL A N 1
ATOM 2266 C CA . VAL A 1 281 ? 33.473 -10.627 -55.452 1.00 96.38 281 VAL A CA 1
ATOM 2267 C C . VAL A 1 281 ? 32.507 -11.705 -55.941 1.00 96.38 281 VAL A C 1
ATOM 2269 O O . VAL A 1 281 ? 32.632 -12.153 -57.082 1.00 96.38 281 VAL A O 1
ATOM 2272 N N . LEU A 1 282 ? 31.540 -12.101 -55.112 1.00 96.38 282 LEU A N 1
ATOM 2273 C CA . LEU A 1 282 ? 30.531 -13.094 -55.470 1.00 96.38 282 LEU A CA 1
ATOM 2274 C C . LEU A 1 282 ? 29.604 -12.591 -56.580 1.00 96.38 282 LEU A C 1
ATOM 2276 O O . LEU A 1 282 ? 29.346 -13.343 -57.515 1.00 96.38 282 LEU A O 1
ATOM 2280 N N . GLU A 1 283 ? 29.179 -11.328 -56.544 1.00 96.38 283 GLU A N 1
ATOM 2281 C CA . GLU A 1 283 ? 28.390 -10.701 -57.612 1.00 96.38 283 GLU A CA 1
ATOM 2282 C C . GLU A 1 283 ? 29.159 -10.662 -58.939 1.00 96.38 283 GLU A C 1
ATOM 2284 O O . GLU A 1 283 ? 28.639 -11.059 -59.982 1.00 96.38 283 GLU A O 1
ATOM 2289 N N . SER A 1 284 ? 30.432 -10.254 -58.908 1.00 94.44 284 SER A N 1
ATOM 2290 C CA . SER A 1 284 ? 31.299 -10.251 -60.095 1.00 94.44 284 SER A CA 1
ATOM 2291 C C . SER A 1 284 ? 31.520 -11.665 -60.653 1.00 94.44 284 SER A C 1
ATOM 2293 O O . SER A 1 284 ? 31.466 -11.891 -61.868 1.00 94.44 284 SER A O 1
ATOM 2295 N N . GLY A 1 285 ? 31.715 -12.649 -59.769 1.00 95.19 285 GLY A N 1
ATOM 2296 C CA . GLY A 1 285 ? 31.820 -14.060 -60.133 1.00 95.19 285 GLY A CA 1
ATOM 2297 C C . GLY A 1 285 ? 30.528 -14.599 -60.748 1.00 95.19 285 GLY A C 1
ATOM 2298 O O . GLY A 1 285 ? 30.568 -15.239 -61.800 1.00 95.19 285 GLY A O 1
ATOM 2299 N N . GLN A 1 286 ? 29.376 -14.289 -60.148 1.00 95.12 286 GLN A N 1
ATOM 2300 C CA . GLN A 1 286 ? 28.057 -14.660 -60.658 1.00 95.12 286 GLN A CA 1
ATOM 2301 C C . GLN A 1 286 ? 27.810 -14.059 -62.044 1.00 95.12 286 GLN A C 1
ATOM 2303 O O . GLN A 1 286 ? 27.380 -14.771 -62.950 1.00 95.12 286 GLN A O 1
ATOM 2308 N N . GLU A 1 287 ? 28.122 -12.778 -62.234 1.00 94.19 287 GLU A N 1
ATOM 2309 C CA . GLU A 1 287 ? 27.993 -12.092 -63.519 1.00 94.19 287 GLU A CA 1
ATOM 2310 C C . GLU A 1 287 ? 28.915 -12.710 -64.580 1.00 94.19 287 GLU A C 1
ATOM 2312 O O . GLU A 1 287 ? 28.506 -12.932 -65.720 1.00 94.19 287 GLU A O 1
ATOM 2317 N N . THR A 1 288 ? 30.142 -13.078 -64.205 1.00 92.44 288 THR A N 1
ATOM 2318 C CA . THR A 1 288 ? 31.077 -13.771 -65.103 1.00 92.44 288 THR A CA 1
ATOM 2319 C C . THR A 1 288 ? 30.539 -15.139 -65.527 1.00 92.44 288 THR A C 1
ATOM 2321 O O . THR A 1 288 ? 30.523 -15.453 -66.721 1.00 92.44 288 THR A O 1
ATOM 2324 N N . CYS A 1 289 ? 30.030 -15.934 -64.582 1.00 91.50 289 CYS A N 1
ATOM 2325 C CA . CYS A 1 289 ? 29.385 -17.215 -64.872 1.00 91.50 289 CYS A CA 1
ATOM 2326 C C . CYS A 1 289 ? 28.150 -17.039 -65.764 1.00 91.50 289 CYS A C 1
ATOM 2328 O O . CYS A 1 289 ? 27.975 -17.792 -66.721 1.00 91.50 289 CYS A O 1
ATOM 2330 N N . ARG A 1 290 ? 27.325 -16.017 -65.503 1.00 90.06 290 ARG A N 1
ATOM 2331 C CA . ARG A 1 290 ? 26.140 -15.690 -66.307 1.00 90.06 290 ARG A CA 1
ATOM 2332 C C . ARG A 1 290 ? 26.520 -15.354 -67.746 1.00 90.06 290 ARG A C 1
ATOM 2334 O O . ARG A 1 290 ? 25.936 -15.913 -68.669 1.00 90.06 290 ARG A O 1
ATOM 2341 N N . ARG A 1 291 ? 27.542 -14.517 -67.947 1.00 87.25 291 ARG A N 1
ATOM 2342 C CA . ARG A 1 291 ? 28.079 -14.192 -69.280 1.00 87.25 291 ARG A CA 1
ATOM 2343 C C . ARG A 1 291 ? 28.603 -15.423 -70.004 1.00 87.25 291 ARG A C 1
ATOM 2345 O O . ARG A 1 291 ? 28.334 -15.588 -71.192 1.00 87.25 291 ARG A O 1
ATOM 2352 N N . TYR A 1 292 ? 29.331 -16.292 -69.304 1.00 87.12 292 TYR A N 1
ATOM 2353 C CA . TYR A 1 292 ? 29.846 -17.528 -69.888 1.00 87.12 292 TYR A CA 1
ATOM 2354 C C . TYR A 1 292 ? 28.715 -18.465 -70.326 1.00 87.12 292 TYR A C 1
ATOM 2356 O O . TYR A 1 292 ? 28.780 -19.019 -71.423 1.00 87.12 292 TYR A O 1
ATOM 2364 N N . PHE A 1 293 ? 27.660 -18.593 -69.514 1.00 80.25 293 PHE A N 1
ATOM 2365 C CA . PHE A 1 293 ? 26.491 -19.414 -69.828 1.00 80.25 293 PHE A CA 1
ATOM 2366 C C . PHE A 1 293 ? 25.694 -18.861 -71.016 1.00 80.25 293 PHE A C 1
ATOM 2368 O O . PHE A 1 293 ? 25.394 -19.620 -71.934 1.00 80.25 293 PHE A O 1
ATOM 2375 N N . SER A 1 294 ? 25.430 -17.549 -71.059 1.00 77.12 294 SER A N 1
ATOM 2376 C CA . SER A 1 294 ? 24.774 -16.903 -72.208 1.00 77.12 294 SER A CA 1
ATOM 2377 C C . SER A 1 294 ? 25.589 -17.073 -73.494 1.00 77.12 294 SER A C 1
ATOM 2379 O O . SER A 1 294 ? 25.049 -17.451 -74.527 1.00 77.12 294 SER A O 1
ATOM 2381 N N . SER A 1 295 ? 26.912 -16.900 -73.411 1.00 71.50 295 SER A N 1
ATOM 2382 C CA . SER A 1 295 ? 27.825 -17.119 -74.539 1.00 71.50 295 SER A CA 1
ATOM 2383 C C . SER A 1 295 ? 27.853 -18.586 -75.001 1.00 71.50 295 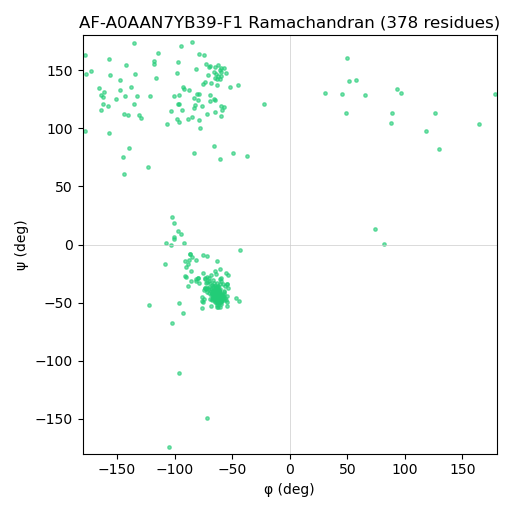SER A C 1
ATOM 2385 O O . SER A 1 295 ? 27.872 -18.861 -76.197 1.00 71.50 295 SER A O 1
ATOM 2387 N N . HIS A 1 296 ? 27.781 -19.558 -74.084 1.00 64.88 296 HIS A N 1
ATOM 2388 C CA . HIS A 1 296 ? 27.706 -20.983 -74.439 1.00 64.88 296 HIS A CA 1
ATOM 2389 C C . HIS A 1 296 ? 26.356 -21.387 -75.026 1.00 64.88 296 HIS A C 1
ATOM 2391 O O . HIS A 1 296 ? 26.307 -22.267 -75.885 1.00 64.88 296 HIS A O 1
ATOM 2397 N N . GLN A 1 297 ? 25.267 -20.751 -74.601 1.00 59.91 297 GLN A N 1
ATOM 2398 C CA . GLN A 1 297 ? 23.949 -20.948 -75.191 1.00 59.91 297 GLN A CA 1
ATOM 2399 C C . GLN A 1 297 ? 23.920 -20.401 -76.629 1.00 59.91 297 GLN A C 1
ATOM 2401 O O . GLN A 1 297 ? 23.473 -21.107 -77.530 1.00 59.91 297 GLN A O 1
ATOM 2406 N N . ASP A 1 298 ? 24.531 -19.237 -76.874 1.00 58.38 298 ASP A N 1
ATOM 2407 C CA . ASP A 1 298 ? 24.705 -18.663 -78.216 1.00 58.38 298 ASP A CA 1
ATOM 2408 C C . ASP A 1 298 ? 25.614 -19.511 -79.121 1.00 58.38 298 ASP A C 1
ATOM 2410 O O . ASP A 1 298 ? 25.340 -19.677 -80.312 1.00 58.38 298 ASP A O 1
ATOM 2414 N N . VAL A 1 299 ? 26.690 -20.093 -78.578 1.00 59.69 299 VAL A N 1
ATOM 2415 C CA . VAL A 1 299 ? 27.578 -21.002 -79.325 1.00 59.69 299 VAL A CA 1
ATOM 2416 C C . VAL A 1 299 ? 26.884 -22.331 -79.632 1.00 59.69 299 VAL A C 1
ATOM 2418 O O . VAL A 1 299 ? 27.029 -22.845 -80.739 1.00 59.69 299 VAL A O 1
ATOM 2421 N N . LYS A 1 300 ? 26.084 -22.877 -78.709 1.00 57.22 300 LYS A N 1
ATOM 2422 C CA . LYS A 1 300 ? 25.307 -24.105 -78.938 1.00 57.22 300 LYS A CA 1
ATOM 2423 C C . LYS A 1 300 ? 24.209 -23.893 -79.990 1.00 57.22 300 LYS A C 1
ATOM 2425 O O . LYS A 1 300 ? 24.058 -24.738 -80.868 1.00 57.22 300 LYS 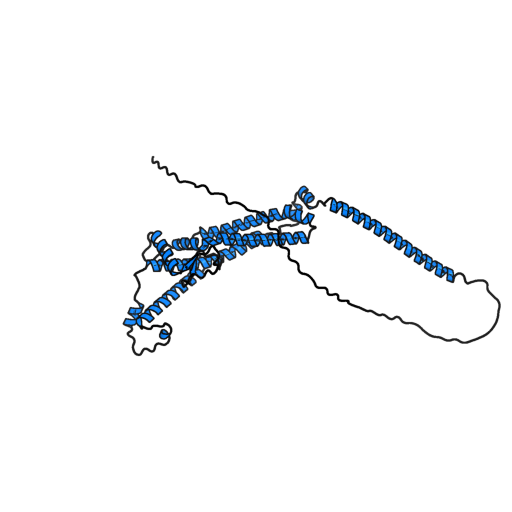A O 1
ATOM 2430 N N . VAL A 1 301 ? 23.535 -22.738 -79.976 1.00 57.91 301 VAL A N 1
ATOM 2431 C CA . VAL A 1 301 ? 22.577 -22.318 -81.020 1.00 57.91 301 VAL A CA 1
ATOM 2432 C C . VAL A 1 301 ? 23.279 -22.115 -82.371 1.00 57.91 301 VAL A C 1
ATOM 2434 O O . VAL A 1 301 ? 22.789 -22.584 -83.398 1.00 57.91 301 VAL A O 1
ATOM 2437 N N . ARG A 1 302 ? 24.471 -21.501 -82.399 1.00 53.16 302 ARG A N 1
ATOM 2438 C CA . ARG A 1 302 ? 25.275 -21.359 -83.631 1.00 53.16 302 ARG A CA 1
ATOM 2439 C C . ARG A 1 302 ? 25.797 -22.685 -84.180 1.00 53.16 302 ARG A C 1
ATOM 2441 O O . ARG A 1 302 ? 25.855 -22.840 -85.395 1.00 53.16 302 ARG A O 1
ATOM 2448 N N . LEU A 1 303 ? 26.160 -23.639 -83.325 1.00 56.94 303 LEU A N 1
ATOM 2449 C CA . LEU A 1 303 ? 26.582 -24.979 -83.745 1.00 56.94 303 LEU A CA 1
ATOM 2450 C C . LEU A 1 303 ? 25.401 -25.822 -84.252 1.00 56.94 303 LEU A C 1
ATOM 2452 O O . LEU A 1 303 ? 25.582 -26.571 -85.207 1.00 56.94 303 LEU A O 1
ATOM 2456 N N . GLN A 1 304 ? 24.191 -25.650 -83.703 1.00 55.06 304 GLN A N 1
ATOM 2457 C CA . GLN A 1 304 ? 22.966 -26.223 -84.283 1.00 55.06 304 GLN A CA 1
ATOM 2458 C C . GLN A 1 304 ? 22.659 -25.633 -85.670 1.00 55.06 304 GLN A C 1
ATOM 2460 O O . GLN A 1 304 ? 22.456 -26.391 -86.613 1.00 55.06 304 GLN A O 1
ATOM 2465 N N . HIS A 1 305 ? 22.769 -24.312 -85.855 1.00 51.88 305 HIS A N 1
ATOM 2466 C CA . HIS A 1 305 ? 22.611 -23.688 -87.178 1.00 51.88 305 HIS A CA 1
ATOM 2467 C C . HIS A 1 305 ? 23.741 -24.022 -88.179 1.00 51.88 305 HIS A C 1
ATOM 2469 O O . HIS A 1 305 ? 23.515 -24.012 -89.391 1.00 51.88 305 HIS A O 1
ATOM 2475 N N . HIS A 1 306 ? 24.957 -24.348 -87.722 1.00 48.75 306 HIS A N 1
ATOM 2476 C CA . HIS A 1 306 ? 26.044 -24.817 -88.596 1.00 48.75 306 HIS A CA 1
ATOM 2477 C C . HIS A 1 306 ? 25.928 -26.298 -88.987 1.00 48.75 306 HIS A C 1
ATOM 2479 O O . HIS A 1 306 ? 26.353 -26.664 -90.082 1.00 48.75 306 HIS A O 1
ATOM 2485 N N . ALA A 1 307 ? 25.320 -27.141 -88.148 1.00 48.34 307 ALA A N 1
ATOM 2486 C CA . ALA A 1 307 ? 24.978 -28.515 -88.519 1.00 48.34 307 ALA A CA 1
ATOM 2487 C C . ALA A 1 307 ? 23.830 -28.571 -89.548 1.00 48.34 307 ALA A C 1
ATOM 2489 O O . ALA A 1 307 ? 23.809 -29.467 -90.387 1.00 48.34 307 ALA A O 1
ATOM 2490 N N . GLU A 1 308 ? 22.927 -27.585 -89.542 1.00 48.72 308 GLU A N 1
ATOM 2491 C CA . GLU A 1 308 ? 21.821 -27.466 -90.507 1.00 48.72 308 GLU A CA 1
ATOM 2492 C C . GLU A 1 308 ? 22.193 -26.710 -91.800 1.00 48.72 308 GLU A C 1
ATOM 2494 O O . GLU A 1 308 ? 21.466 -26.801 -92.784 1.00 48.72 308 GLU A O 1
ATOM 2499 N N . SER A 1 309 ? 23.331 -26.001 -91.846 1.00 46.59 309 SER A N 1
ATOM 2500 C CA . SER A 1 309 ? 23.783 -25.248 -93.035 1.00 46.59 309 SER A CA 1
ATOM 2501 C C . SER A 1 309 ? 24.899 -25.918 -93.846 1.00 46.59 309 SER A C 1
ATOM 2503 O O . SER A 1 309 ? 25.299 -25.374 -94.873 1.00 46.59 309 SER A O 1
ATOM 2505 N N . ASN A 1 310 ? 25.382 -27.104 -93.445 1.00 43.28 310 ASN A N 1
ATOM 2506 C CA . ASN A 1 310 ? 26.410 -27.854 -94.185 1.00 43.28 310 ASN A CA 1
ATOM 2507 C C . ASN A 1 310 ? 25.862 -29.043 -95.005 1.00 43.28 310 ASN A C 1
ATOM 2509 O O . ASN A 1 310 ? 26.600 -29.972 -95.331 1.00 43.28 310 ASN A O 1
ATOM 2513 N N . VAL A 1 311 ? 24.577 -29.004 -95.372 1.00 46.50 311 VAL A N 1
ATOM 2514 C CA . VAL A 1 311 ? 23.998 -29.848 -96.429 1.00 46.50 311 VAL A CA 1
ATOM 2515 C C . VAL A 1 311 ? 23.216 -28.958 -97.403 1.00 46.50 311 VAL A C 1
ATOM 2517 O O . VAL A 1 311 ? 22.150 -28.450 -97.072 1.00 46.50 311 VAL A O 1
ATOM 2520 N N . GLY A 1 312 ? 23.767 -28.794 -98.611 1.00 33.28 312 GLY A N 1
ATOM 2521 C CA . GLY A 1 312 ? 23.175 -28.102 -99.769 1.00 33.28 312 GLY A CA 1
ATOM 2522 C C . GLY A 1 312 ? 24.121 -27.020 -100.306 1.00 33.28 312 GLY A C 1
ATOM 2523 O O . GLY A 1 312 ? 24.411 -26.061 -99.607 1.00 33.28 312 GLY A O 1
ATOM 2524 N N . SER A 1 313 ? 24.701 -27.099 -101.506 1.00 35.16 313 SER A N 1
ATOM 2525 C CA . SER A 1 313 ? 24.091 -27.487 -102.781 1.00 35.16 313 SER A CA 1
ATOM 2526 C C . SER A 1 313 ? 25.153 -27.791 -103.839 1.00 35.16 313 SER A C 1
ATOM 2528 O O . SER A 1 313 ? 26.014 -26.944 -104.051 1.00 35.16 313 SER A O 1
ATOM 2530 N N . ILE A 1 314 ? 25.002 -28.891 -104.587 1.00 34.19 314 ILE A N 1
ATOM 2531 C CA . ILE A 1 314 ? 25.045 -28.896 -106.064 1.00 34.19 314 ILE A CA 1
ATOM 2532 C C . ILE A 1 314 ? 24.011 -29.926 -106.526 1.00 34.19 314 ILE A C 1
ATOM 2534 O O . ILE A 1 314 ? 23.984 -31.049 -106.025 1.00 34.19 314 ILE A O 1
ATOM 2538 N N . GLY A 1 315 ? 23.123 -29.495 -107.418 1.00 34.09 3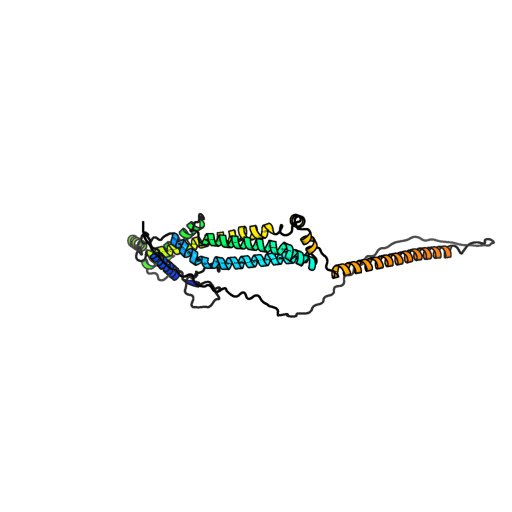15 GLY A N 1
ATOM 2539 C CA . GLY A 1 315 ? 21.997 -30.275 -107.901 1.00 34.09 315 GLY A CA 1
ATOM 2540 C C . GLY A 1 315 ? 22.237 -31.043 -109.201 1.00 34.09 315 GLY A C 1
ATOM 2541 O O . GLY A 1 315 ? 23.189 -30.794 -109.936 1.00 34.09 315 GLY A O 1
ATOM 2542 N N . ASP A 1 316 ? 21.223 -31.872 -109.440 1.00 30.78 316 ASP A N 1
ATOM 2543 C CA . ASP A 1 316 ? 20.596 -32.280 -110.701 1.00 30.78 316 ASP A CA 1
ATOM 2544 C C . ASP A 1 316 ? 21.020 -33.595 -111.387 1.00 30.78 316 ASP A C 1
ATOM 2546 O O . ASP A 1 316 ? 22.198 -33.856 -111.626 1.00 30.78 316 ASP A O 1
ATOM 2550 N N . GLY A 1 317 ? 19.991 -34.388 -111.739 1.00 31.28 317 GLY A N 1
ATOM 2551 C CA . GLY A 1 317 ? 20.058 -35.510 -112.686 1.00 31.28 317 GLY A CA 1
ATOM 2552 C C . GLY A 1 317 ? 19.478 -36.876 -112.262 1.00 31.28 317 GLY A C 1
ATOM 2553 O O . GLY A 1 317 ? 20.264 -37.765 -111.966 1.00 31.28 317 GLY A O 1
ATOM 2554 N N . THR A 1 318 ? 18.144 -37.050 -112.390 1.00 38.50 318 THR A N 1
ATOM 2555 C CA . THR A 1 318 ? 17.365 -38.290 -112.739 1.00 38.50 318 THR A CA 1
ATOM 2556 C C . THR A 1 318 ? 17.530 -39.547 -111.842 1.00 38.50 318 THR A C 1
ATOM 2558 O O . THR A 1 318 ? 18.625 -39.866 -111.422 1.00 38.50 318 THR A O 1
ATOM 2561 N N . ASP A 1 319 ? 16.550 -40.389 -111.495 1.00 30.62 319 ASP A N 1
ATOM 2562 C CA . ASP A 1 319 ? 15.377 -40.911 -112.202 1.00 30.62 319 ASP A CA 1
ATOM 2563 C C . ASP A 1 319 ? 14.491 -41.731 -111.209 1.00 30.62 319 ASP A C 1
ATOM 2565 O O . ASP A 1 319 ? 15.015 -42.382 -110.310 1.00 30.62 319 ASP A O 1
ATOM 2569 N N . SER A 1 320 ? 13.172 -41.738 -111.445 1.00 36.69 320 SER A N 1
ATOM 2570 C CA . SER A 1 320 ? 12.172 -42.801 -111.178 1.00 36.69 320 SER A CA 1
ATOM 2571 C C . SER A 1 320 ? 11.736 -43.325 -109.770 1.00 36.69 320 SER A C 1
ATOM 2573 O O . SER A 1 320 ? 12.504 -43.902 -109.010 1.00 36.69 320 SER A O 1
ATOM 2575 N N . LEU A 1 321 ? 10.389 -43.323 -109.622 1.00 34.75 321 LEU A N 1
ATOM 2576 C CA . LEU A 1 321 ? 9.452 -44.335 -109.051 1.00 34.75 321 LEU A CA 1
ATOM 2577 C C . LEU A 1 321 ? 9.080 -44.377 -107.541 1.00 34.75 321 LEU A C 1
ATOM 2579 O O . LEU A 1 321 ? 9.875 -44.809 -106.721 1.00 34.75 321 LEU A O 1
ATOM 2583 N N . SER A 1 322 ? 7.783 -44.069 -107.282 1.00 35.56 322 SER A N 1
ATOM 2584 C CA . SER A 1 322 ? 6.771 -44.693 -106.368 1.00 35.56 322 SER A CA 1
ATOM 2585 C C . SER A 1 322 ? 7.140 -44.931 -104.881 1.00 35.56 322 SER A C 1
ATOM 2587 O O . SER A 1 322 ? 8.222 -45.407 -104.595 1.00 35.56 322 SER A O 1
ATOM 2589 N N . ASP A 1 323 ? 6.315 -44.755 -103.845 1.00 35.81 323 ASP A N 1
ATOM 2590 C CA . ASP A 1 323 ? 4.861 -44.870 -103.687 1.00 35.81 323 ASP A CA 1
ATOM 2591 C C . ASP A 1 323 ? 4.467 -44.489 -102.227 1.00 35.81 323 ASP A C 1
ATOM 2593 O O . ASP A 1 323 ? 5.320 -44.525 -101.344 1.00 35.81 323 ASP A O 1
ATOM 2597 N N . VAL A 1 324 ? 3.175 -44.195 -102.014 1.00 37.97 324 VAL A N 1
ATOM 2598 C CA . VAL A 1 324 ? 2.323 -44.202 -100.785 1.00 37.97 324 VAL A CA 1
ATOM 2599 C C . VAL A 1 324 ? 2.809 -43.599 -99.436 1.00 37.97 324 VAL A C 1
ATOM 2601 O O . VAL A 1 324 ? 3.828 -43.973 -98.869 1.00 37.97 324 VAL A O 1
ATOM 2604 N N . GLY A 1 325 ? 1.955 -42.735 -98.851 1.00 33.06 325 GLY A N 1
ATOM 2605 C CA . GLY A 1 325 ? 1.951 -42.324 -97.427 1.00 33.06 325 GLY A CA 1
ATOM 2606 C C . GLY A 1 325 ? 1.465 -43.430 -96.453 1.00 33.06 325 GLY A C 1
ATOM 2607 O O . GLY A 1 325 ? 1.627 -44.603 -96.782 1.00 33.06 325 GLY A O 1
ATOM 2608 N N . PRO A 1 326 ? 0.822 -43.145 -95.293 1.00 54.44 326 PRO A N 1
ATOM 2609 C CA . PRO A 1 326 ? 0.313 -41.858 -94.804 1.00 54.44 326 PRO A CA 1
ATOM 2610 C C . PRO A 1 326 ? 0.622 -41.527 -93.317 1.00 54.44 326 PRO A C 1
ATOM 2612 O O . PRO A 1 326 ? 1.135 -42.340 -92.556 1.00 54.44 326 PRO A O 1
ATOM 2615 N N . ASP A 1 327 ? 0.268 -40.288 -92.954 1.00 34.72 327 ASP A N 1
ATOM 2616 C CA . ASP A 1 327 ? -0.358 -39.802 -91.709 1.00 34.72 327 ASP A CA 1
ATOM 2617 C C . ASP A 1 327 ? -0.098 -40.499 -90.358 1.00 34.72 327 ASP A C 1
ATOM 2619 O O . ASP A 1 327 ? -0.445 -41.658 -90.149 1.00 34.72 327 ASP A O 1
ATOM 2623 N N . THR A 1 328 ? 0.257 -39.711 -89.330 1.00 36.25 328 THR A N 1
ATOM 2624 C CA . THR A 1 328 ? -0.747 -39.162 -88.382 1.00 36.25 328 THR A CA 1
ATOM 2625 C C . THR A 1 328 ? -0.133 -38.314 -87.247 1.00 36.25 328 THR A C 1
ATOM 2627 O O . THR A 1 328 ? 0.778 -38.729 -86.545 1.00 36.25 328 THR A O 1
ATOM 2630 N N . ASN A 1 329 ? -0.709 -37.116 -87.084 1.00 33.56 329 ASN A N 1
ATOM 2631 C CA . ASN A 1 329 ? -1.172 -36.460 -85.848 1.00 33.56 329 ASN A CA 1
ATOM 2632 C C . ASN A 1 329 ? -0.287 -36.367 -84.582 1.00 33.56 329 ASN A C 1
ATOM 2634 O O . ASN A 1 329 ? -0.106 -37.343 -83.873 1.00 33.56 329 ASN A O 1
ATOM 2638 N N . ARG A 1 330 ? 0.101 -35.114 -84.266 1.00 35.59 330 ARG A N 1
ATOM 2639 C CA . ARG A 1 330 ? -0.400 -34.226 -83.173 1.00 35.59 330 ARG A CA 1
ATOM 2640 C C . ARG A 1 330 ? -0.516 -34.758 -81.712 1.00 35.59 330 ARG A C 1
ATOM 2642 O O . ARG A 1 330 ? -0.493 -35.952 -81.478 1.00 35.59 330 ARG A O 1
ATOM 2649 N N . PRO A 1 331 ? -0.570 -33.843 -80.722 1.00 54.31 331 PRO A N 1
ATOM 2650 C CA . PRO A 1 331 ? 0.365 -33.721 -79.604 1.00 54.31 331 PRO A CA 1
ATOM 2651 C C . PRO A 1 331 ? -0.254 -34.240 -78.292 1.00 54.31 331 PRO A C 1
ATOM 2653 O O . PRO A 1 331 ? -1.353 -34.771 -78.319 1.00 54.31 331 PRO A O 1
ATOM 2656 N N . ASP A 1 332 ? 0.427 -34.084 -77.154 1.00 35.28 332 ASP A N 1
ATOM 2657 C CA . ASP A 1 332 ? -0.157 -33.377 -76.003 1.00 35.28 332 ASP A CA 1
ATOM 2658 C C . ASP A 1 332 ? 0.826 -33.254 -74.832 1.00 35.28 332 ASP A C 1
ATOM 2660 O O . ASP A 1 332 ? 1.717 -34.075 -74.609 1.00 35.28 332 ASP A O 1
ATOM 2664 N N . GLN A 1 333 ? 0.658 -32.131 -74.140 1.00 41.12 333 GLN A N 1
ATOM 2665 C CA . GLN A 1 333 ? 1.171 -31.829 -72.813 1.00 41.12 333 GLN A CA 1
ATOM 2666 C C . GLN A 1 333 ? 0.607 -32.838 -71.811 1.00 41.12 333 GLN A C 1
ATOM 2668 O O . GLN A 1 333 ? -0.548 -33.220 -71.947 1.00 41.12 333 GLN A O 1
ATOM 2673 N N . ASP A 1 334 ? 1.347 -33.151 -70.745 1.00 32.84 334 ASP A N 1
ATOM 2674 C CA . ASP A 1 334 ? 0.682 -33.200 -69.449 1.00 32.84 334 ASP A CA 1
ATOM 2675 C C . ASP A 1 334 ? 1.608 -32.990 -68.253 1.00 32.84 334 ASP A C 1
ATOM 2677 O O . ASP A 1 334 ? 2.791 -33.333 -68.224 1.00 32.84 334 ASP A O 1
ATOM 2681 N N . ASN A 1 335 ? 0.971 -32.341 -67.294 1.00 37.50 335 ASN A N 1
ATOM 2682 C CA . ASN A 1 335 ? 1.383 -31.856 -65.995 1.00 37.50 335 ASN A CA 1
ATOM 2683 C C . ASN A 1 335 ? 1.652 -33.010 -65.008 1.00 37.50 335 ASN A C 1
ATOM 2685 O O . ASN A 1 335 ? 0.997 -34.044 -65.106 1.00 37.50 335 ASN A O 1
ATOM 2689 N N . CYS A 1 336 ? 2.510 -32.816 -63.996 1.00 31.58 336 CYS A N 1
ATOM 2690 C CA . CYS A 1 336 ? 2.306 -33.493 -62.708 1.00 31.58 336 CYS A CA 1
ATOM 2691 C C . CYS A 1 336 ? 3.124 -32.886 -61.555 1.00 31.58 336 CYS A C 1
ATOM 2693 O O . CYS A 1 336 ? 4.351 -32.984 -61.513 1.00 31.58 336 CYS A O 1
ATOM 2695 N N . ASP A 1 337 ? 2.386 -32.341 -60.588 1.00 35.31 337 ASP A N 1
ATOM 2696 C CA . ASP A 1 337 ? 2.779 -32.083 -59.204 1.00 35.31 337 ASP A CA 1
ATOM 2697 C C . ASP A 1 337 ? 3.251 -33.352 -58.472 1.00 35.31 337 ASP A C 1
ATOM 2699 O O . ASP A 1 337 ? 2.727 -34.447 -58.709 1.00 35.31 337 ASP A O 1
ATOM 2703 N N . ARG A 1 338 ? 4.143 -33.186 -57.481 1.00 33.84 338 ARG A N 1
ATOM 2704 C CA . ARG A 1 338 ? 4.135 -34.017 -56.263 1.00 33.84 338 ARG A CA 1
ATOM 2705 C C . ARG A 1 338 ? 4.922 -33.414 -55.096 1.00 33.84 338 ARG A C 1
ATOM 2707 O O . ARG A 1 338 ? 6.136 -33.243 -55.168 1.00 33.84 338 ARG A O 1
ATOM 2714 N N . ASP A 1 339 ? 4.196 -33.209 -54.000 1.00 32.78 339 ASP A N 1
ATOM 2715 C CA . ASP A 1 339 ? 4.677 -33.068 -52.626 1.00 32.78 339 ASP A CA 1
ATOM 2716 C C . ASP A 1 339 ? 5.438 -34.308 -52.130 1.00 32.78 339 ASP A C 1
ATOM 2718 O O . ASP A 1 339 ? 5.081 -35.438 -52.477 1.00 32.78 339 ASP A O 1
ATOM 2722 N N . GLN A 1 340 ? 6.382 -34.106 -51.199 1.00 35.19 340 GLN A N 1
ATOM 2723 C CA . GLN A 1 340 ? 6.620 -35.050 -50.099 1.00 35.19 340 GLN A CA 1
ATOM 2724 C C . GLN A 1 340 ? 7.333 -34.400 -48.895 1.00 35.19 340 GLN A C 1
ATOM 2726 O O . GLN A 1 340 ? 8.465 -33.930 -48.982 1.00 35.19 340 GLN A O 1
ATOM 2731 N N . GLN A 1 341 ? 6.636 -34.427 -47.753 1.00 32.62 341 GLN A N 1
ATOM 2732 C CA . GLN A 1 341 ? 7.131 -34.216 -46.389 1.00 32.62 341 GLN A CA 1
ATOM 2733 C C . GLN A 1 341 ? 8.134 -35.298 -45.965 1.00 32.62 341 GLN A C 1
ATOM 2735 O O . GLN A 1 341 ? 7.928 -36.476 -46.254 1.00 32.62 341 GLN A O 1
ATOM 2740 N N . VAL A 1 342 ? 9.117 -34.923 -45.137 1.00 35.12 342 VAL A N 1
ATOM 2741 C CA . VAL A 1 342 ? 9.848 -35.856 -44.263 1.00 35.12 342 VAL A CA 1
ATOM 2742 C C . VAL A 1 342 ? 9.997 -35.253 -42.861 1.00 35.12 342 VAL A C 1
ATOM 2744 O O . VAL A 1 342 ? 10.573 -34.183 -42.683 1.00 35.12 342 VAL A O 1
ATOM 2747 N N . ASN A 1 343 ? 9.451 -35.979 -41.881 1.00 29.69 343 ASN A N 1
ATOM 2748 C CA . ASN A 1 343 ? 9.624 -35.817 -40.436 1.00 29.69 343 ASN A CA 1
ATOM 2749 C C . ASN A 1 343 ? 11.037 -36.218 -39.982 1.00 29.69 343 ASN A C 1
ATOM 2751 O O . ASN A 1 343 ? 11.629 -37.145 -40.534 1.00 29.69 343 ASN A O 1
ATOM 2755 N N . GLY A 1 344 ? 11.507 -35.624 -38.882 1.00 28.69 344 GLY A N 1
ATOM 2756 C CA . GLY A 1 344 ? 12.693 -36.080 -38.157 1.00 28.69 344 GLY A CA 1
ATOM 2757 C C . GLY A 1 344 ? 12.697 -35.624 -36.698 1.00 28.69 344 GLY A C 1
ATOM 2758 O O . GLY A 1 344 ? 13.126 -34.516 -36.399 1.00 28.69 344 GLY A O 1
ATOM 2759 N N . ASP A 1 345 ? 12.235 -36.510 -35.813 1.00 28.48 345 ASP A N 1
ATOM 2760 C CA . ASP A 1 345 ? 12.445 -36.494 -34.360 1.00 28.48 345 ASP A CA 1
ATOM 2761 C C . ASP A 1 345 ? 13.935 -36.445 -33.988 1.00 28.48 345 ASP A C 1
ATOM 2763 O O . ASP A 1 345 ? 14.751 -37.110 -34.633 1.00 28.48 345 ASP A O 1
ATOM 2767 N N . LYS A 1 346 ? 14.265 -35.788 -32.864 1.00 31.84 346 LYS A N 1
ATOM 2768 C CA . LYS A 1 346 ? 15.328 -36.234 -31.942 1.00 31.84 346 LYS A CA 1
ATOM 2769 C C . LYS A 1 346 ? 15.228 -35.581 -30.557 1.00 31.84 346 LYS A C 1
ATOM 2771 O O . LYS A 1 346 ? 15.171 -34.367 -30.405 1.00 31.84 346 LYS A O 1
ATOM 2776 N N . THR A 1 347 ? 15.226 -36.460 -29.563 1.00 29.81 347 THR A N 1
ATOM 2777 C CA . THR A 1 347 ? 15.269 -36.281 -28.106 1.00 29.81 347 THR A CA 1
ATOM 2778 C C . THR A 1 347 ? 16.711 -36.131 -27.577 1.00 29.81 347 THR A C 1
ATOM 2780 O O . THR A 1 347 ? 17.659 -36.418 -28.307 1.00 29.81 347 THR A O 1
ATOM 2783 N N . VAL A 1 348 ? 16.827 -35.850 -26.258 1.00 28.47 348 VAL A N 1
ATOM 2784 C CA . VAL A 1 348 ? 18.015 -35.936 -25.351 1.00 28.47 348 VAL A CA 1
ATOM 2785 C C . VAL A 1 348 ? 18.799 -34.602 -25.245 1.00 28.47 348 VAL A C 1
ATOM 2787 O O . VAL A 1 348 ? 19.033 -33.970 -26.260 1.00 28.47 348 VAL A O 1
ATOM 2790 N N . ALA A 1 349 ? 19.228 -34.039 -24.103 1.00 27.12 349 ALA A N 1
ATOM 2791 C CA . ALA A 1 349 ? 19.443 -34.491 -22.724 1.00 27.12 349 ALA A CA 1
ATOM 2792 C C . ALA A 1 349 ? 19.397 -33.307 -21.730 1.00 27.12 349 ALA A C 1
ATOM 2794 O O . ALA A 1 349 ? 19.649 -32.156 -22.076 1.00 27.12 349 ALA A O 1
ATOM 2795 N N . SER A 1 350 ? 19.163 -33.653 -20.466 1.00 27.20 350 SER A N 1
ATOM 2796 C CA . SER A 1 350 ? 19.372 -32.861 -19.253 1.00 27.20 350 SER A CA 1
ATOM 2797 C C . SER A 1 350 ? 20.832 -32.427 -19.056 1.00 27.20 350 SER A C 1
ATOM 2799 O O . SER A 1 350 ? 21.735 -33.210 -19.343 1.00 27.20 350 SER A O 1
ATOM 2801 N N . SER A 1 351 ? 21.066 -31.261 -18.441 1.00 29.05 351 SER A N 1
ATOM 2802 C CA . SER A 1 351 ? 22.218 -31.021 -17.551 1.00 29.05 351 SER A CA 1
ATOM 2803 C C . SER A 1 351 ? 22.001 -29.800 -16.653 1.00 29.05 351 SER A C 1
ATOM 2805 O O . SER A 1 351 ? 21.612 -28.729 -17.109 1.00 29.05 351 SER A O 1
ATOM 2807 N N . ASN A 1 352 ? 22.259 -30.021 -15.364 1.00 29.36 352 ASN A N 1
ATOM 2808 C CA . ASN A 1 352 ? 22.379 -29.043 -14.287 1.00 29.36 352 ASN A CA 1
ATOM 2809 C C . ASN A 1 352 ? 23.498 -28.032 -14.557 1.00 29.36 352 ASN A C 1
ATOM 2811 O O . ASN A 1 352 ? 24.578 -28.450 -14.969 1.00 29.36 352 ASN A O 1
ATOM 2815 N N . VAL A 1 353 ? 23.306 -26.773 -14.148 1.00 30.06 353 VAL A N 1
ATOM 2816 C CA . VAL A 1 353 ? 24.406 -25.890 -13.730 1.00 30.06 353 VAL A CA 1
ATOM 2817 C C . VAL A 1 353 ? 23.948 -25.064 -12.523 1.00 30.06 353 VAL A C 1
ATOM 2819 O O . VAL A 1 353 ? 23.049 -24.232 -12.619 1.00 30.06 353 VAL A O 1
ATOM 2822 N N . ASN A 1 354 ? 24.556 -25.366 -11.376 1.00 29.02 354 ASN A N 1
ATOM 2823 C CA . ASN A 1 354 ? 24.674 -24.486 -10.216 1.00 29.02 354 ASN A CA 1
ATOM 2824 C C . ASN A 1 354 ? 25.797 -23.460 -10.467 1.00 29.02 354 ASN A C 1
ATOM 2826 O O . ASN A 1 354 ? 26.681 -23.722 -11.275 1.00 29.02 354 ASN A O 1
ATOM 2830 N N . GLU A 1 355 ? 25.797 -22.400 -9.651 1.00 30.12 355 GLU A N 1
ATOM 2831 C CA . GLU A 1 355 ? 26.877 -21.421 -9.401 1.00 30.12 355 GLU A CA 1
ATOM 2832 C C . GLU A 1 355 ? 26.948 -20.194 -10.324 1.00 30.12 355 GLU A C 1
ATOM 2834 O O . GLU A 1 355 ? 27.427 -20.252 -11.449 1.00 30.12 355 GLU A O 1
ATOM 2839 N N . LEU A 1 356 ? 26.522 -19.042 -9.785 1.00 28.88 356 LEU A N 1
ATOM 2840 C CA . LEU A 1 356 ? 27.409 -17.916 -9.441 1.00 28.88 356 LEU A CA 1
ATOM 2841 C C . LEU A 1 356 ? 26.577 -16.796 -8.793 1.00 28.88 356 LEU A C 1
ATOM 2843 O O . LEU A 1 356 ? 25.907 -16.008 -9.456 1.00 28.88 356 LEU A O 1
ATOM 2847 N N . THR A 1 357 ? 26.599 -16.765 -7.462 1.00 34.19 357 THR A N 1
ATOM 2848 C CA . THR A 1 357 ? 26.121 -15.651 -6.640 1.00 34.19 357 THR A CA 1
ATOM 2849 C C . THR A 1 357 ? 27.332 -14.922 -6.070 1.00 34.19 357 THR A C 1
ATOM 2851 O O . THR A 1 357 ? 27.908 -15.392 -5.098 1.00 34.19 357 THR A O 1
ATOM 2854 N N . ASP A 1 358 ? 27.657 -13.767 -6.637 1.00 31.28 358 ASP A N 1
ATOM 2855 C CA . ASP A 1 358 ? 28.535 -12.736 -6.072 1.00 31.28 358 ASP A CA 1
ATOM 2856 C C . ASP A 1 358 ? 27.835 -11.397 -6.376 1.00 31.28 358 ASP A C 1
ATOM 2858 O O . ASP A 1 358 ? 27.313 -11.213 -7.469 1.00 31.28 358 ASP A O 1
ATOM 2862 N N . GLY A 1 359 ? 27.691 -10.388 -5.526 1.00 30.97 359 GLY A N 1
ATOM 2863 C CA . GLY A 1 359 ? 28.137 -10.130 -4.170 1.00 30.97 359 GLY A CA 1
ATOM 2864 C C . GLY A 1 359 ? 27.944 -8.625 -3.951 1.00 30.97 359 GLY A C 1
ATOM 2865 O O . GLY A 1 359 ? 28.720 -7.836 -4.468 1.00 30.97 359 GLY A O 1
ATOM 2866 N N . TRP A 1 360 ? 26.908 -8.211 -3.213 1.00 32.88 360 TRP A N 1
ATOM 2867 C CA . TRP A 1 360 ? 26.779 -6.840 -2.693 1.00 32.88 360 TRP A CA 1
ATOM 2868 C C . TRP A 1 360 ? 26.224 -6.893 -1.267 1.00 32.88 360 TRP A C 1
ATOM 2870 O O . TRP A 1 360 ? 25.027 -6.764 -1.019 1.00 32.88 360 TRP A O 1
ATOM 2880 N N . ASN A 1 361 ? 27.133 -7.113 -0.315 1.00 30.05 361 ASN A N 1
ATOM 2881 C CA . ASN A 1 361 ? 26.900 -6.873 1.105 1.00 30.05 361 ASN A CA 1
ATOM 2882 C C . ASN A 1 361 ? 27.038 -5.369 1.373 1.00 30.05 361 ASN A C 1
ATOM 2884 O O . ASN A 1 361 ? 28.152 -4.848 1.394 1.00 30.05 361 ASN A O 1
ATOM 2888 N N . LEU A 1 362 ? 25.926 -4.676 1.619 1.00 33.81 362 LEU A N 1
ATOM 2889 C CA . LEU A 1 362 ? 25.955 -3.350 2.236 1.00 33.81 362 LEU A CA 1
ATOM 2890 C C . LEU A 1 362 ? 25.784 -3.505 3.749 1.00 33.81 362 LEU A C 1
ATOM 2892 O O . LEU A 1 362 ? 24.769 -3.994 4.245 1.00 33.81 362 LEU A O 1
ATOM 2896 N N . THR A 1 363 ? 26.825 -3.113 4.474 1.00 34.44 363 THR A N 1
ATOM 2897 C CA . THR A 1 363 ? 26.888 -3.056 5.933 1.00 34.44 363 THR A CA 1
ATOM 2898 C C . THR A 1 363 ? 25.914 -2.011 6.506 1.00 34.44 363 THR A C 1
ATOM 2900 O O . THR A 1 363 ? 25.670 -0.980 5.875 1.00 34.44 363 THR A O 1
ATOM 2903 N N . PRO A 1 364 ? 25.361 -2.215 7.719 1.00 31.16 364 PRO A N 1
ATOM 2904 C CA . PRO A 1 364 ? 24.488 -1.239 8.364 1.00 31.16 364 PRO A CA 1
ATOM 2905 C C . PRO A 1 364 ? 25.309 -0.113 9.006 1.00 31.16 364 PRO A C 1
ATOM 2907 O O . PRO A 1 364 ? 26.216 -0.364 9.801 1.00 31.16 364 PRO A O 1
ATOM 2910 N N . VAL A 1 365 ? 24.955 1.137 8.707 1.00 31.94 365 VAL A N 1
ATOM 2911 C CA . VAL A 1 365 ? 25.509 2.317 9.381 1.00 31.94 365 VAL A CA 1
ATOM 2912 C C . VAL A 1 365 ? 25.008 2.368 10.827 1.00 31.94 365 VAL A C 1
ATOM 2914 O O . VAL A 1 365 ? 23.809 2.373 11.102 1.00 31.94 365 VAL A O 1
ATOM 2917 N N . VAL A 1 366 ? 25.967 2.407 11.749 1.00 32.44 366 VAL A N 1
ATOM 2918 C CA . VAL A 1 366 ? 25.803 2.538 13.199 1.00 32.44 366 VAL A CA 1
ATOM 2919 C C . VAL A 1 366 ? 25.200 3.904 13.547 1.00 32.44 366 VAL A C 1
ATOM 2921 O O . VAL A 1 366 ? 25.758 4.946 13.211 1.00 32.44 366 VAL A O 1
ATOM 2924 N N . ALA A 1 367 ? 24.077 3.900 14.266 1.00 31.31 367 ALA A N 1
ATOM 2925 C CA . ALA A 1 367 ? 23.495 5.091 14.876 1.00 31.31 367 ALA A CA 1
ATOM 2926 C C . ALA A 1 367 ? 24.238 5.440 16.179 1.00 31.31 367 ALA A C 1
ATOM 2928 O O . ALA A 1 367 ? 24.312 4.617 17.091 1.00 31.31 367 ALA A O 1
ATOM 2929 N N . LEU A 1 368 ? 24.749 6.671 16.286 1.00 31.86 368 LEU A N 1
ATOM 2930 C CA . LEU A 1 368 ? 25.207 7.255 17.552 1.00 31.86 368 LEU A CA 1
ATOM 2931 C C . LEU A 1 368 ? 24.124 8.172 18.160 1.00 31.86 368 LEU A C 1
ATOM 2933 O O . LEU A 1 368 ? 23.350 8.786 17.423 1.00 31.86 368 LEU A O 1
ATOM 2937 N N . PRO A 1 369 ? 24.039 8.260 19.501 1.00 32.88 369 PRO A N 1
ATOM 2938 C CA . PRO A 1 369 ? 22.859 8.750 20.210 1.00 32.88 369 PRO A CA 1
ATOM 2939 C C . PRO A 1 369 ? 22.863 10.274 20.389 1.00 32.88 369 PRO A C 1
ATOM 2941 O O . PRO A 1 369 ? 23.838 10.851 20.871 1.00 32.88 369 PRO A O 1
ATOM 2944 N N . TYR A 1 370 ? 21.737 10.932 20.095 1.00 30.44 370 TYR A N 1
ATOM 2945 C CA . TYR A 1 370 ? 21.550 12.346 20.428 1.00 30.44 370 TYR A CA 1
ATOM 2946 C C . TYR A 1 370 ? 20.965 12.485 21.837 1.00 30.44 370 TYR A C 1
ATOM 2948 O O . TYR A 1 370 ? 19.808 12.153 22.099 1.00 30.44 370 TYR A O 1
ATOM 2956 N N . ASN A 1 371 ? 21.807 12.947 22.761 1.00 33.94 371 ASN A N 1
ATOM 2957 C CA . ASN A 1 371 ? 21.502 13.070 24.177 1.00 33.94 371 ASN A CA 1
ATOM 2958 C C . ASN A 1 371 ? 20.940 14.465 24.505 1.00 33.94 371 ASN A C 1
ATOM 2960 O O . ASN A 1 371 ? 21.468 15.498 24.095 1.00 33.94 371 ASN A O 1
ATOM 2964 N N . LYS A 1 372 ? 19.856 14.470 25.279 1.00 35.38 372 LYS A N 1
ATOM 2965 C CA . LYS A 1 372 ? 19.096 15.630 25.759 1.00 35.38 372 LYS A CA 1
ATOM 2966 C C . LYS A 1 372 ? 19.939 16.416 26.777 1.00 35.38 372 LYS A C 1
ATOM 2968 O O . LYS A 1 372 ? 20.367 15.844 27.777 1.00 35.38 372 LYS A O 1
ATOM 2973 N N . LYS A 1 373 ? 20.101 17.735 26.613 1.00 35.53 373 LYS A N 1
ATOM 2974 C CA . LYS A 1 373 ? 20.482 18.627 27.724 1.00 35.53 373 LYS A CA 1
ATOM 2975 C C . LYS A 1 373 ? 19.568 19.846 27.792 1.00 35.53 373 LYS A C 1
ATOM 2977 O O . LYS A 1 373 ? 19.564 20.716 26.932 1.00 35.53 373 LYS A O 1
ATOM 2982 N N . ILE A 1 374 ? 18.790 19.843 28.865 1.00 38.88 374 ILE A N 1
ATOM 2983 C CA . ILE A 1 374 ? 17.965 20.922 29.393 1.00 38.88 374 ILE A CA 1
ATOM 2984 C C . ILE A 1 374 ? 18.876 22.082 29.814 1.00 38.88 374 ILE A C 1
ATOM 2986 O O . ILE A 1 374 ? 19.869 21.860 30.511 1.00 38.88 374 ILE A O 1
ATOM 2990 N N . ARG A 1 375 ? 18.493 23.323 29.497 1.00 36.06 375 ARG A N 1
ATOM 2991 C CA . ARG A 1 375 ? 18.845 24.469 30.340 1.00 36.06 375 ARG A CA 1
ATOM 2992 C C . ARG A 1 375 ? 17.710 25.488 30.357 1.00 36.06 375 ARG A C 1
ATOM 2994 O O . ARG A 1 375 ? 17.405 26.125 29.357 1.00 36.06 375 ARG A O 1
ATOM 3001 N N . SER A 1 376 ? 17.099 25.602 31.527 1.00 39.19 376 SER A N 1
ATOM 3002 C CA . SER A 1 376 ? 16.271 26.720 31.950 1.00 39.19 376 SER A CA 1
ATOM 3003 C C . SER A 1 376 ? 17.098 28.007 32.006 1.00 39.19 376 SER A C 1
ATOM 3005 O O . SER A 1 376 ? 18.264 27.976 32.410 1.00 39.19 376 SER A O 1
ATOM 3007 N N . LYS A 1 377 ? 16.478 29.143 31.666 1.00 44.31 377 LYS A N 1
ATOM 3008 C CA . LYS A 1 377 ? 16.637 30.404 32.403 1.00 44.31 377 LYS A CA 1
ATOM 3009 C C . LYS A 1 377 ? 15.530 31.400 32.040 1.00 44.31 377 LYS A C 1
ATOM 3011 O O . LYS A 1 377 ? 15.248 31.670 30.882 1.00 44.31 377 LYS A O 1
ATOM 3016 N N . THR A 1 378 ? 14.926 31.888 33.109 1.00 53.53 378 THR A N 1
ATOM 3017 C CA . THR A 1 378 ? 13.965 32.974 33.296 1.00 53.53 378 THR A CA 1
ATOM 3018 C C . THR A 1 378 ? 14.497 34.357 32.901 1.00 53.53 378 THR A C 1
ATOM 3020 O O . THR A 1 378 ? 15.680 34.624 33.111 1.00 53.53 378 THR A O 1
ATOM 3023 N N . GLY A 1 379 ? 13.580 35.264 32.534 1.00 47.16 379 GLY A N 1
ATOM 3024 C CA . GLY A 1 379 ? 13.621 36.675 32.949 1.00 47.16 379 GLY A CA 1
ATOM 3025 C C . GLY A 1 379 ? 13.757 37.726 31.843 1.00 47.16 379 GLY A C 1
ATOM 3026 O O . GLY A 1 379 ? 14.874 38.067 31.464 1.00 47.16 379 GLY A O 1
ATOM 3027 N N . LYS A 1 380 ? 12.643 38.327 31.420 1.00 42.75 380 LYS A N 1
ATOM 3028 C CA . LYS A 1 380 ? 12.178 39.660 31.847 1.00 42.75 380 LYS A CA 1
ATOM 3029 C C . LYS A 1 380 ? 10.762 39.903 31.344 1.00 42.75 380 LYS A C 1
ATOM 3031 O O . LYS A 1 380 ? 10.446 39.366 30.261 1.00 42.75 380 LYS A O 1
#

Secondary structure (DSSP, 8-state):
-TTT--SEEEESS----------TTPEEEEHHHHHHHHHHHHHHH--SPPTT---THHHHHHHHHHTTTHHHHHHHHHHHHHHHHHHHHHHHHHHHS-HHHHHHHIIIIIHHHHHHHHHHHHHHHHHHHHHHHHS------HHHHHHHHHHHHHHHHHHHHHHHHHHHT-S-SGGGTT---S---HHHHHHHHH---GGGHHHHHHHHHHHHHHHHHHHHHHHHHHHIIIIIIIIIIITTTTTTT-HHHHHHS-HHHHHHHHPPPHHHHHHHHHHHHHHHHHHHHHHHHHHHHHHHHHHHHHHHHHHHSSS--------------------------------------------------PPPPPPPP-----------

Mean predicted aligned error: 16.67 Å

Foldseek 3Di:
DVQQQFQEDEDQDPPDDDPPPNPPRHHYDHLLRQLVVLLVVQVVPPDPDDQLAGDLCSLLVSLLNTRVCVLVVLVVVLVVLLVVLLVVVLVVLVVVDPPLLSVLCCVLFQVVLSVVLSVVLSVVLVVLVCCSNVPRLDDPDVQLVVQLVVVVVVVLVVLQLVLVCVLVVDPDSVCVVDDDDPDDDPVSSCVSSPDDPSPCSSSNNSSSSVSSSVSSSVVSVVVSVVCSVVVRPCPSPVVCPVVSDDPVVVVVDDPVSVCSSPPDDPVRVVVVVVVVVVVVVVVVVVVVVVVVVVVVVVVVVVVVVVVVPPDDDDDDDDDDDDDDDDDDDDDDDDDDDDDDDDDDDDDDDDDDDDDDDDDDDDDDDDDDDDDDDDDDDDDD

Radius of gyration: 45.28 Å; Cα contacts (8 Å, |Δi|>4): 218; chains: 1; bounding box: 82×84×149 Å

Solvent-accessible surface area (backbone atoms only — not comparable to full-atom values): 23424 Å² total; per-residue (Å²): 95,96,84,73,19,41,27,60,44,72,36,98,62,89,71,71,93,67,88,65,87,62,61,98,77,50,43,80,43,39,55,68,60,51,28,50,53,38,27,54,50,48,67,73,68,59,74,91,65,56,92,50,52,72,63,75,64,54,30,40,57,55,38,39,57,33,46,64,39,41,67,61,54,47,53,53,50,52,49,52,51,51,51,52,51,53,53,50,54,53,51,51,42,51,70,76,35,59,68,73,42,21,53,38,45,37,64,76,48,42,48,59,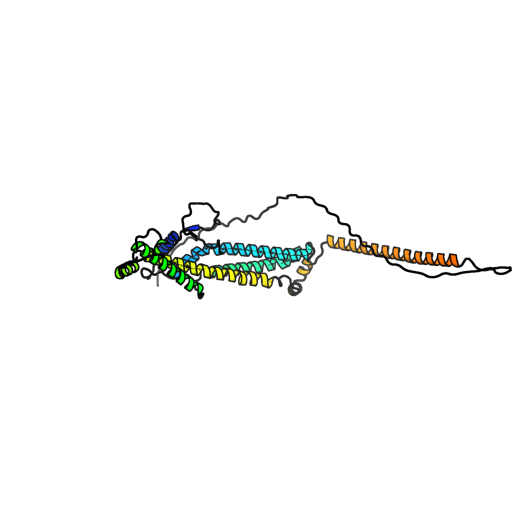53,49,51,53,32,52,49,51,23,49,53,52,40,53,49,56,53,47,50,65,56,77,42,79,86,79,79,90,56,64,65,42,61,51,47,48,50,52,53,51,50,52,51,50,50,51,51,51,49,53,37,50,36,63,73,70,69,53,93,55,74,73,67,63,78,73,71,86,80,92,82,79,64,62,71,60,53,52,51,52,70,62,64,72,85,72,89,48,36,54,54,52,24,13,42,51,41,51,48,51,24,54,36,45,49,57,52,52,52,52,52,51,54,52,45,40,47,49,62,18,43,38,55,43,44,58,66,48,54,76,65,59,78,36,74,66,57,63,72,72,49,56,70,70,60,50,48,66,37,66,58,72,51,71,66,58,50,53,49,51,53,52,50,55,51,51,50,54,53,50,52,53,48,50,52,51,52,50,52,52,50,54,53,50,52,52,49,51,52,49,50,53,54,50,66,67,59,75,70,82,86,86,86,90,82,89,83,88,82,88,80,83,87,82,88,82,82,86,87,82,86,83,86,82,89,82,88,82,90,81,89,80,90,85,83,91,83,89,80,89,81,83,89,88,90,84,86,84,86,82,80,83,84,82,86,80,86,89,78,90,79,90,78,90,83,86,92,134

Sequence (380 aa):
MRRQGHRYNLVDHERGKENTNTSLSQITMTRKQYTEHAKVLLTRSRGRELPGTFNPLLIADLFQEQCSLWPSLLREYLRSVSAGTQGFVRSVIRHLAQDEVAEKILDAVIEPSMTDRISRMTQKGENIILSCQKGHPITYNHYFTETIQNVRAKRMENDLTERLRKFMGSQDVEDIEELNFTKLKKSSLISALSIRNEHDMDSYAGAEAVDCMLAYYKVAMKLVVDNVATQCVEEELMKEISDLFSPTIVLEMDPWRIDEVVQESLDNSARRETLLNMERVLESGQETCRRYFSSHQDVKVRLQHHAESNVGSIGDGTDSLSDVGPDTNRPDQDNCDRDQQVNGDKTVASSNVNELTDGWNLTPVVALPYNKKIRSKTGK

Organism: NCBI:txid1508187